Protein AF-A0A947J3Q3-F1 (afdb_monomer_lite)

Structure (mmCIF, N/CA/C/O backbone):
data_AF-A0A947J3Q3-F1
#
_entry.id   AF-A0A947J3Q3-F1
#
loop_
_atom_site.group_PDB
_atom_site.id
_atom_site.type_symbol
_atom_site.label_atom_id
_atom_site.label_alt_id
_atom_site.label_comp_id
_atom_site.label_asym_id
_atom_site.label_entity_id
_atom_site.label_seq_id
_atom_site.pdbx_PDB_ins_code
_atom_site.Cartn_x
_atom_site.Cartn_y
_atom_site.Cartn_z
_atom_site.occupancy
_atom_site.B_iso_or_equiv
_atom_site.auth_seq_id
_atom_site.auth_comp_id
_atom_site.auth_asym_id
_atom_site.auth_atom_id
_atom_site.pdbx_PDB_model_num
ATOM 1 N N . MET A 1 1 ? 27.260 -10.716 32.014 1.00 47.41 1 MET A N 1
ATOM 2 C CA . MET A 1 1 ? 26.643 -11.158 33.290 1.00 47.41 1 MET A CA 1
ATOM 3 C C . MET A 1 1 ? 26.009 -10.039 34.121 1.00 47.41 1 MET A C 1
ATOM 5 O O . MET A 1 1 ? 24.823 -10.147 34.381 1.00 47.41 1 MET A O 1
ATOM 9 N N . LYS A 1 2 ? 26.700 -8.952 34.514 1.00 41.91 2 LYS A N 1
ATOM 10 C CA . LYS A 1 2 ? 26.081 -7.905 35.370 1.00 41.91 2 LYS A CA 1
ATOM 11 C C . LYS A 1 2 ? 24.918 -7.121 34.723 1.00 41.91 2 LYS A C 1
ATOM 13 O O . LYS A 1 2 ? 23.988 -6.772 35.432 1.00 41.91 2 LYS A O 1
ATOM 18 N N . LYS A 1 3 ? 24.937 -6.894 33.399 1.00 41.91 3 LYS A N 1
ATOM 19 C CA . LYS A 1 3 ? 23.834 -6.230 32.668 1.00 41.91 3 LYS A CA 1
ATOM 20 C C . LYS A 1 3 ? 22.590 -7.122 32.499 1.00 41.91 3 LYS A C 1
ATOM 22 O O . LYS A 1 3 ? 21.481 -6.656 32.709 1.00 41.91 3 LYS A O 1
ATOM 27 N N . GLN A 1 4 ? 22.780 -8.418 32.231 1.00 40.94 4 GLN A N 1
ATOM 28 C CA . GLN A 1 4 ? 21.680 -9.390 32.121 1.00 40.94 4 GLN A CA 1
ATOM 29 C C . GLN A 1 4 ? 20.951 -9.619 33.456 1.00 40.94 4 GLN A C 1
ATOM 31 O O . GLN A 1 4 ? 19.737 -9.762 33.460 1.00 40.94 4 GLN A O 1
ATOM 36 N N . LEU A 1 5 ? 21.655 -9.572 34.598 1.00 47.88 5 LEU A N 1
ATOM 37 C CA . LEU A 1 5 ? 20.997 -9.625 35.913 1.00 47.88 5 LEU A CA 1
ATOM 38 C C . LEU A 1 5 ? 20.158 -8.375 36.222 1.00 47.88 5 LEU A C 1
ATOM 40 O O . LEU A 1 5 ? 19.152 -8.489 36.912 1.00 47.88 5 LEU A O 1
ATOM 44 N N . GLY A 1 6 ? 20.558 -7.199 35.727 1.00 54.22 6 GLY A N 1
ATOM 45 C CA . GLY A 1 6 ? 19.799 -5.959 35.915 1.00 54.22 6 GLY A CA 1
ATOM 46 C C . GLY A 1 6 ? 18.465 -5.982 35.171 1.00 54.22 6 GLY A C 1
ATOM 47 O O . GLY A 1 6 ? 17.435 -5.701 35.770 1.00 54.22 6 GLY A O 1
ATOM 48 N N . ILE A 1 7 ? 18.478 -6.408 33.903 1.00 56.47 7 ILE A N 1
ATOM 49 C CA . ILE A 1 7 ? 17.270 -6.512 33.067 1.00 56.47 7 ILE A CA 1
ATOM 50 C C . ILE A 1 7 ? 16.310 -7.564 33.633 1.00 56.47 7 ILE A C 1
ATOM 52 O O . ILE A 1 7 ? 15.139 -7.267 33.836 1.00 56.47 7 ILE A O 1
ATOM 56 N N . VAL A 1 8 ? 16.807 -8.752 34.000 1.00 64.06 8 VAL A N 1
ATOM 57 C CA . VAL A 1 8 ? 15.974 -9.793 34.631 1.00 64.06 8 VAL A CA 1
ATOM 58 C C . VAL A 1 8 ? 15.376 -9.305 35.953 1.00 64.06 8 VAL A C 1
ATOM 60 O O . VAL A 1 8 ? 14.220 -9.592 36.241 1.00 64.06 8 VAL A O 1
ATOM 63 N N . SER A 1 9 ? 16.122 -8.529 36.747 1.00 57.84 9 SER A N 1
ATOM 64 C CA . SER A 1 9 ? 15.613 -7.998 38.014 1.00 57.84 9 SER A CA 1
ATOM 65 C C . SER A 1 9 ? 14.569 -6.896 37.830 1.00 57.84 9 SER A C 1
ATOM 67 O O . SER A 1 9 ? 13.672 -6.809 38.658 1.00 57.84 9 SER A O 1
ATOM 69 N N . VAL A 1 10 ? 14.665 -6.069 36.784 1.00 66.75 10 VAL A N 1
ATOM 70 C CA . VAL A 1 10 ? 13.664 -5.032 36.474 1.00 66.75 10 VAL A CA 1
ATOM 71 C C . VAL A 1 10 ? 12.404 -5.659 35.883 1.00 66.75 10 VAL A C 1
ATOM 73 O O . VAL A 1 10 ? 11.316 -5.333 36.338 1.00 66.75 10 VAL A O 1
ATOM 76 N N . VAL A 1 11 ? 12.537 -6.623 34.965 1.00 65.69 11 VAL A N 1
ATOM 77 C CA . VAL A 1 11 ? 11.396 -7.371 34.409 1.00 65.69 11 VAL A CA 1
ATOM 78 C C . VAL A 1 11 ? 10.673 -8.153 35.502 1.00 65.69 11 VAL A C 1
ATOM 80 O O . VAL A 1 11 ? 9.451 -8.094 35.563 1.00 65.69 11 VAL A O 1
ATOM 83 N N . MET A 1 12 ? 11.403 -8.812 36.412 1.00 65.00 12 MET A N 1
ATOM 84 C CA . MET A 1 12 ? 10.810 -9.497 37.571 1.00 65.00 12 MET A CA 1
ATOM 85 C C . MET A 1 12 ? 10.169 -8.531 38.570 1.00 65.00 12 MET A C 1
ATOM 87 O O . MET A 1 12 ? 9.177 -8.885 39.194 1.00 65.00 12 MET A O 1
ATOM 91 N N . LEU A 1 13 ? 10.703 -7.316 38.730 1.00 63.91 13 LEU A N 1
ATOM 92 C CA . LEU A 1 13 ? 10.096 -6.303 39.593 1.00 63.91 13 LEU A CA 1
ATOM 93 C C . LEU A 1 13 ? 8.822 -5.728 38.962 1.00 63.91 13 LEU A C 1
ATOM 95 O O . LEU A 1 13 ? 7.836 -5.587 39.672 1.00 63.91 13 LEU A O 1
ATOM 99 N N . LEU A 1 14 ? 8.814 -5.458 37.650 1.00 55.66 14 LEU A N 1
ATOM 100 C CA . LEU A 1 14 ? 7.615 -5.043 36.916 1.00 55.66 14 LEU A CA 1
ATOM 101 C C . LEU A 1 14 ? 6.546 -6.137 36.954 1.00 55.66 14 LEU A C 1
ATOM 103 O O . LEU A 1 14 ? 5.427 -5.860 37.357 1.00 55.66 14 LEU A O 1
ATOM 107 N N . THR A 1 15 ? 6.886 -7.385 36.614 1.00 61.53 15 THR A N 1
ATOM 108 C CA . THR A 1 15 ? 5.923 -8.501 36.693 1.00 61.53 15 THR A CA 1
ATOM 109 C C . THR A 1 15 ? 5.447 -8.747 38.117 1.00 61.53 15 THR A C 1
ATOM 111 O O . THR A 1 15 ? 4.276 -9.047 38.299 1.00 61.53 15 THR A O 1
ATOM 114 N N . ALA A 1 16 ? 6.291 -8.567 39.137 1.00 57.84 16 ALA A N 1
ATOM 115 C CA . ALA A 1 16 ? 5.848 -8.627 40.527 1.00 57.84 16 ALA A CA 1
ATOM 116 C C . ALA A 1 16 ? 4.942 -7.446 40.910 1.00 57.84 16 ALA A C 1
ATOM 118 O O . ALA A 1 16 ? 3.994 -7.661 41.651 1.00 57.84 16 ALA A O 1
ATOM 119 N N . LEU A 1 17 ? 5.189 -6.229 40.414 1.00 54.91 17 LEU A N 1
ATOM 120 C CA . LEU A 1 17 ? 4.329 -5.060 40.639 1.00 54.91 17 LEU A CA 1
ATOM 121 C C . LEU A 1 17 ? 2.964 -5.226 39.964 1.00 54.91 17 LEU A C 1
ATOM 123 O O . LEU A 1 17 ? 1.954 -5.017 40.626 1.00 54.91 17 LEU A O 1
ATOM 127 N N . PHE A 1 18 ? 2.935 -5.689 38.711 1.00 53.62 18 PHE A N 1
ATOM 128 C CA . PHE A 1 18 ? 1.699 -6.001 37.986 1.00 53.62 18 PHE A CA 1
ATOM 129 C C . PHE A 1 18 ? 0.960 -7.215 38.572 1.00 53.62 18 PHE A C 1
ATOM 131 O O . PHE A 1 18 ? -0.267 -7.234 38.619 1.00 53.62 18 PHE A O 1
ATOM 138 N N . ALA A 1 19 ? 1.684 -8.219 39.077 1.00 52.31 19 ALA A N 1
ATOM 139 C CA . ALA A 1 19 ? 1.077 -9.363 39.756 1.00 52.31 19 ALA A CA 1
ATOM 140 C C . ALA A 1 19 ? 0.565 -9.010 41.161 1.00 52.31 19 ALA A C 1
ATOM 142 O O . ALA A 1 19 ? -0.432 -9.578 41.591 1.00 52.31 19 ALA A O 1
ATOM 143 N N . LEU A 1 20 ? 1.212 -8.087 41.886 1.00 48.53 20 LEU A N 1
ATOM 144 C CA . LEU A 1 20 ? 0.719 -7.614 43.184 1.00 48.53 20 LEU A CA 1
ATOM 145 C C . LEU A 1 20 ? -0.509 -6.709 43.042 1.00 48.53 20 LEU A C 1
ATOM 147 O O . LEU A 1 20 ? -1.398 -6.820 43.878 1.00 48.53 20 LEU A O 1
ATOM 151 N N . SER A 1 21 ? -0.591 -5.867 42.005 1.00 50.59 21 SER A N 1
ATOM 152 C CA . SER A 1 21 ? -1.812 -5.096 41.723 1.00 50.59 21 SER A CA 1
ATOM 153 C C . SER A 1 21 ? -2.983 -5.996 41.318 1.00 50.59 21 SER A C 1
ATOM 155 O O . SER A 1 21 ? -4.110 -5.719 41.694 1.00 50.59 21 SER A O 1
ATOM 157 N N . ALA A 1 22 ? -2.718 -7.118 40.641 1.00 48.41 22 ALA A N 1
ATOM 158 C CA . ALA A 1 22 ? -3.741 -8.103 40.279 1.00 48.41 22 ALA A CA 1
ATOM 159 C C . ALA A 1 22 ? -4.163 -9.049 41.428 1.00 48.41 22 ALA A C 1
ATOM 161 O O . ALA A 1 22 ? -5.127 -9.790 41.278 1.00 48.41 22 ALA A O 1
ATOM 162 N N . LEU A 1 23 ? -3.435 -9.080 42.554 1.00 49.19 23 LEU A N 1
ATOM 163 C CA . LEU A 1 23 ? -3.736 -9.936 43.717 1.00 49.19 23 LEU A CA 1
ATOM 164 C C . LEU A 1 23 ? -4.442 -9.190 44.862 1.00 49.19 23 LEU A C 1
ATOM 166 O O . LEU A 1 23 ? -4.746 -9.813 45.879 1.00 49.19 23 LEU A O 1
ATOM 170 N N . ALA A 1 24 ? -4.642 -7.878 44.729 1.00 52.09 24 ALA A N 1
ATOM 171 C CA . ALA A 1 24 ? -5.237 -7.025 45.757 1.00 52.09 24 ALA A CA 1
ATOM 172 C C . ALA A 1 24 ? -6.584 -6.406 45.352 1.00 52.09 24 ALA A C 1
ATOM 174 O O . ALA A 1 24 ? -7.176 -5.745 46.192 1.00 52.09 24 ALA A O 1
ATOM 175 N N . SER A 1 25 ? -7.025 -6.625 44.112 1.00 63.19 25 SER A N 1
ATOM 176 C CA . SER A 1 25 ? -8.271 -6.100 43.554 1.00 63.19 25 SER A CA 1
ATOM 177 C C . SER A 1 25 ? -9.239 -7.257 43.321 1.00 63.19 25 SER A C 1
ATOM 179 O O . SER A 1 25 ? -8.848 -8.268 42.724 1.00 63.19 25 SER A O 1
ATOM 181 N N . ASP A 1 26 ? -10.473 -7.128 43.808 1.00 76.56 26 ASP A N 1
ATOM 182 C CA . ASP A 1 26 ? -11.562 -8.067 43.497 1.00 76.56 26 ASP A CA 1
ATOM 183 C C . ASP A 1 26 ? -12.238 -7.715 42.149 1.00 76.56 26 ASP A C 1
ATOM 185 O O . ASP A 1 26 ? -13.013 -8.510 41.604 1.00 76.56 26 ASP A O 1
ATOM 189 N N . GLY A 1 27 ? -11.860 -6.573 41.560 1.00 83.44 27 GLY A N 1
ATOM 190 C CA . GLY A 1 27 ? -12.320 -6.076 40.270 1.00 83.44 27 GLY A CA 1
ATOM 191 C C . GLY A 1 27 ? -11.715 -6.801 39.057 1.00 83.44 27 GLY A C 1
ATOM 192 O O . GLY A 1 27 ? -10.513 -7.074 38.977 1.00 83.44 27 GLY A O 1
ATOM 193 N N . GLN A 1 28 ? -12.532 -7.069 38.036 1.00 91.81 28 GLN A N 1
ATOM 194 C CA . GLN A 1 28 ? -12.085 -7.542 36.718 1.00 91.81 28 GLN A CA 1
ATOM 195 C C . GLN A 1 28 ? -12.662 -6.672 35.609 1.00 91.81 28 GLN A C 1
ATOM 197 O O . GLN A 1 28 ? -13.810 -6.256 35.695 1.00 91.81 28 GLN A O 1
ATOM 202 N N . ILE A 1 29 ? -11.906 -6.477 34.524 1.00 93.62 29 ILE A N 1
ATOM 203 C CA . ILE A 1 29 ? -12.408 -5.836 33.305 1.00 93.62 29 ILE A CA 1
ATOM 204 C C . ILE A 1 29 ? -12.090 -6.669 32.064 1.00 93.62 29 ILE A C 1
ATOM 206 O O . ILE A 1 29 ? -11.005 -7.244 31.937 1.00 93.62 29 ILE A O 1
ATOM 210 N N . PHE A 1 30 ? -13.045 -6.756 31.142 1.00 95.06 30 PHE A N 1
ATOM 211 C CA . PHE A 1 30 ? -12.868 -7.394 29.839 1.00 95.06 30 PHE A CA 1
ATOM 212 C C . PHE A 1 30 ? -13.802 -6.798 28.779 1.00 95.06 30 PHE A C 1
ATOM 214 O O . PHE A 1 30 ? -14.705 -6.025 29.088 1.00 95.06 30 PHE A O 1
ATOM 221 N N . LEU A 1 31 ? -13.571 -7.173 27.520 1.00 95.50 31 LEU A N 1
ATOM 222 C CA . LEU A 1 31 ? -14.407 -6.801 26.381 1.00 95.50 31 LEU A CA 1
ATOM 223 C C . LEU A 1 31 ? -15.412 -7.913 26.074 1.00 95.50 31 LEU A C 1
ATOM 225 O O . LEU A 1 31 ? -15.066 -9.095 26.147 1.00 95.50 31 LEU A O 1
ATOM 229 N N . ALA A 1 32 ? -16.641 -7.555 25.712 1.00 96.25 32 ALA A N 1
ATOM 230 C CA . ALA A 1 32 ? -17.677 -8.499 25.301 1.00 96.25 32 ALA A CA 1
ATOM 231 C C . ALA A 1 32 ? -18.335 -8.093 23.980 1.00 96.25 32 ALA A C 1
ATOM 233 O O . ALA A 1 32 ? -18.533 -6.912 23.723 1.00 96.25 32 ALA A O 1
ATOM 234 N N . SER A 1 33 ? -18.737 -9.068 23.166 1.00 94.88 33 SER A N 1
ATOM 235 C CA . SER A 1 33 ? -19.464 -8.815 21.909 1.00 94.88 33 SER A CA 1
ATOM 236 C C . SER A 1 33 ? -20.976 -8.648 22.096 1.00 94.88 33 SER A C 1
ATOM 238 O O . SER A 1 33 ? -21.717 -8.460 21.133 1.00 94.88 33 SER A O 1
ATOM 240 N N . ASP A 1 34 ? -21.473 -8.735 23.333 1.00 94.25 34 ASP A N 1
ATOM 241 C CA . ASP A 1 34 ? -22.892 -8.612 23.637 1.00 94.25 34 ASP A CA 1
ATOM 242 C C . ASP A 1 34 ? -23.167 -7.720 24.850 1.00 94.25 34 ASP A C 1
ATOM 244 O O . ASP A 1 34 ? -22.423 -7.691 25.828 1.00 94.25 34 ASP A O 1
ATOM 248 N N . LYS A 1 35 ? -24.320 -7.049 24.810 1.00 92.62 35 LYS A N 1
ATOM 249 C CA . LYS A 1 35 ? -24.764 -6.103 25.842 1.00 92.62 35 LYS A CA 1
ATOM 250 C C . LYS A 1 35 ? -25.036 -6.713 27.223 1.00 92.62 35 LYS A C 1
ATOM 252 O O . LYS A 1 35 ? -25.347 -5.975 28.150 1.00 92.62 35 LYS A O 1
ATOM 257 N N . ASN A 1 36 ? -25.040 -8.041 27.356 1.00 92.81 36 ASN A N 1
ATOM 258 C CA . ASN A 1 36 ? -25.216 -8.716 28.643 1.00 92.81 36 ASN A CA 1
ATOM 259 C C . ASN A 1 36 ? -23.878 -9.210 29.209 1.00 92.81 36 ASN A C 1
ATOM 261 O O . ASN A 1 36 ? -23.891 -9.890 30.231 1.00 92.81 36 ASN A O 1
ATOM 265 N N . GLY A 1 37 ? -22.751 -8.920 28.547 1.00 91.25 37 GLY A N 1
ATOM 266 C CA . GLY A 1 37 ? -21.413 -9.268 29.023 1.00 91.25 37 GLY A CA 1
ATOM 267 C C . GLY A 1 37 ? -21.140 -10.771 29.114 1.00 91.25 37 GLY A C 1
ATOM 268 O O . GLY A 1 37 ? -20.250 -11.184 29.855 1.00 91.25 37 GLY A O 1
ATOM 269 N N . GLN A 1 38 ? -21.905 -11.607 28.404 1.00 93.44 38 GLN A N 1
ATOM 270 C CA . GLN A 1 38 ? -21.805 -13.070 28.488 1.00 93.44 38 GLN A CA 1
ATOM 271 C C . GLN A 1 38 ? -20.721 -13.626 27.559 1.00 93.44 38 GLN A C 1
ATOM 273 O O . GLN A 1 38 ? -20.077 -14.628 27.875 1.00 93.44 38 GLN A O 1
ATOM 278 N N . ASN A 1 39 ? -20.503 -12.966 26.426 1.00 95.19 39 ASN A N 1
ATOM 279 C CA . ASN A 1 39 ? -19.581 -13.376 25.381 1.00 95.19 39 ASN A CA 1
ATOM 280 C C . ASN A 1 39 ? -18.301 -12.550 25.469 1.00 95.19 39 ASN A C 1
ATOM 282 O O . ASN A 1 39 ? -18.098 -11.610 24.701 1.00 95.19 39 ASN A O 1
ATOM 286 N N . ARG A 1 40 ? -17.432 -12.906 26.420 1.00 95.38 40 ARG A N 1
ATOM 287 C CA . ARG A 1 40 ? -16.086 -12.328 26.513 1.00 95.38 40 ARG A CA 1
ATOM 288 C C . ARG A 1 40 ? -15.317 -12.559 25.210 1.00 95.38 40 ARG A C 1
ATOM 290 O O . ARG A 1 40 ? -15.232 -13.694 24.742 1.00 95.38 40 ARG A O 1
ATOM 297 N N . VAL A 1 41 ? -14.697 -11.503 24.696 1.00 94.75 41 VAL A N 1
ATOM 298 C CA . VAL A 1 41 ? -13.816 -11.527 23.526 1.00 94.75 41 VAL A CA 1
ATOM 299 C C . VAL A 1 41 ? -12.393 -11.138 23.919 1.00 94.75 41 VAL A C 1
ATOM 301 O O . VAL A 1 41 ? -12.168 -10.326 24.815 1.00 94.75 41 VAL A O 1
ATOM 304 N N . THR A 1 42 ? -11.422 -11.774 23.271 1.00 93.12 42 THR A N 1
ATOM 305 C CA . THR A 1 42 ? -9.986 -11.461 23.391 1.00 93.12 42 THR A CA 1
ATOM 306 C C . THR A 1 42 ? -9.343 -11.188 22.035 1.00 93.12 42 THR A C 1
ATOM 308 O O . THR A 1 42 ? -8.162 -10.870 21.984 1.00 93.12 42 THR A O 1
ATOM 311 N N . ALA A 1 43 ? -10.115 -11.347 20.963 1.00 92.81 43 ALA A N 1
ATOM 312 C CA . ALA A 1 43 ? -9.772 -11.055 19.584 1.00 92.81 43 ALA A CA 1
ATOM 313 C C . ALA A 1 43 ? -10.996 -10.357 18.973 1.00 92.81 43 ALA A C 1
ATOM 315 O O . ALA A 1 43 ? -12.119 -10.799 19.243 1.00 92.81 43 ALA A O 1
ATOM 316 N N . ILE A 1 44 ? -10.788 -9.251 18.270 1.00 91.69 44 ILE A N 1
ATOM 317 C CA . ILE A 1 44 ? -11.832 -8.355 17.761 1.00 91.69 44 ILE A CA 1
ATOM 318 C C . ILE A 1 44 ? -11.470 -7.984 16.326 1.00 91.69 44 ILE A C 1
ATOM 320 O O . ILE A 1 44 ? -10.303 -7.715 16.067 1.00 91.69 44 ILE A O 1
ATOM 324 N N . GLN A 1 45 ? -12.441 -7.976 15.417 1.00 89.38 45 GLN A N 1
ATOM 325 C CA . GLN A 1 45 ? -12.226 -7.484 14.059 1.00 89.38 45 GLN A CA 1
ATOM 326 C C . GLN A 1 45 ? -12.399 -5.963 14.025 1.00 89.38 45 GLN A C 1
ATOM 328 O O . GLN A 1 45 ? -13.257 -5.432 14.736 1.00 89.38 45 GLN A O 1
ATOM 333 N N . GLU A 1 46 ? -11.639 -5.245 13.200 1.00 86.94 46 GLU A N 1
ATOM 334 C CA . GLU A 1 46 ? -12.021 -3.865 12.889 1.00 86.94 46 GLU A CA 1
ATOM 335 C C . GLU A 1 46 ? -13.448 -3.844 12.283 1.00 86.94 46 GLU A C 1
ATOM 337 O O . GLU A 1 46 ? -13.898 -4.775 11.620 1.00 86.94 46 GLU A O 1
ATOM 342 N N . GLY A 1 47 ? -14.239 -2.829 12.614 1.00 86.50 47 GLY A N 1
ATOM 343 C CA . GLY A 1 47 ? -15.675 -2.759 12.365 1.00 86.50 47 GLY A CA 1
ATOM 344 C C . GLY A 1 47 ? -16.553 -3.366 13.468 1.00 86.50 47 GLY A C 1
ATOM 345 O O . GLY A 1 47 ? -17.721 -2.972 13.589 1.00 86.50 47 GLY A O 1
ATOM 346 N N . ASP A 1 48 ? -16.034 -4.256 14.325 1.00 89.50 48 ASP A N 1
ATOM 347 C CA . ASP A 1 48 ? -16.818 -4.855 15.411 1.00 89.50 48 ASP A CA 1
ATOM 348 C C . ASP A 1 48 ? -17.179 -3.835 16.497 1.00 89.50 48 ASP A C 1
ATOM 350 O O . ASP A 1 48 ? -16.411 -2.948 16.858 1.00 89.50 48 ASP A O 1
ATOM 354 N N . SER A 1 49 ? -18.355 -4.021 17.099 1.00 89.50 49 SER A N 1
ATOM 355 C CA . SER A 1 49 ? -18.781 -3.288 18.294 1.00 89.50 49 SER A CA 1
ATOM 356 C C . SER A 1 49 ? -18.595 -4.123 19.556 1.00 89.50 49 SER A C 1
ATOM 358 O O . SER A 1 49 ? -19.140 -5.223 19.671 1.00 89.50 49 SER A O 1
ATOM 360 N N . VAL A 1 50 ? -17.897 -3.567 20.544 1.00 92.50 50 VAL A N 1
ATOM 361 C CA . VAL A 1 50 ? -17.633 -4.215 21.833 1.00 92.50 50 VAL A CA 1
ATOM 362 C C . VAL A 1 50 ? -18.223 -3.444 23.006 1.00 92.50 50 VAL A C 1
ATOM 364 O O . VAL A 1 50 ? -18.339 -2.224 22.998 1.00 92.50 50 VAL A O 1
ATOM 367 N N . PHE A 1 51 ? -18.588 -4.168 24.052 1.00 94.00 51 PHE A N 1
ATOM 368 C CA . PHE A 1 51 ? -18.988 -3.626 25.341 1.00 94.00 51 PHE A CA 1
ATOM 369 C C . PHE A 1 51 ? -17.856 -3.798 26.349 1.00 94.00 51 PHE A C 1
ATOM 371 O O . PHE A 1 51 ? -17.143 -4.805 26.329 1.00 94.00 51 PHE A O 1
ATOM 378 N N . LEU A 1 52 ? -17.722 -2.842 27.264 1.00 94.38 52 LEU A N 1
ATOM 379 C CA . LEU A 1 52 ? -16.829 -2.968 28.412 1.00 94.38 52 LEU A CA 1
ATOM 380 C C . LEU A 1 52 ? -17.595 -3.672 29.527 1.00 94.38 52 LEU A C 1
ATOM 382 O O . LEU A 1 52 ? -18.727 -3.292 29.828 1.00 94.38 52 LEU A O 1
ATOM 386 N N . VAL A 1 53 ? -16.989 -4.680 30.142 1.00 95.88 53 VAL A N 1
ATOM 387 C CA . VAL A 1 53 ? -17.598 -5.430 31.240 1.00 95.88 53 VAL A CA 1
ATOM 388 C C . VAL A 1 53 ? -16.711 -5.337 32.460 1.00 95.88 53 VAL A C 1
ATOM 390 O O . VAL A 1 53 ? -15.538 -5.698 32.387 1.00 95.88 53 VAL A O 1
ATOM 393 N N . VAL A 1 54 ? -17.287 -4.890 33.569 1.00 94.62 54 VAL A N 1
ATOM 394 C CA . VAL A 1 54 ? -16.649 -4.861 34.881 1.00 94.62 54 VAL A CA 1
ATOM 395 C C . VAL A 1 54 ? -17.318 -5.902 35.767 1.00 94.62 54 VAL A C 1
ATOM 397 O O . VAL A 1 54 ? -18.544 -5.977 35.833 1.00 94.62 54 VAL A O 1
ATOM 400 N N . ILE A 1 55 ? -16.513 -6.722 36.431 1.00 92.81 55 ILE A N 1
ATOM 401 C CA . ILE A 1 55 ? -16.970 -7.552 37.542 1.00 92.81 55 ILE A CA 1
ATOM 402 C C . ILE A 1 55 ? -16.422 -6.911 38.799 1.00 92.81 55 ILE A C 1
ATOM 404 O O . ILE A 1 55 ? -15.210 -6.907 38.979 1.00 92.81 55 ILE A O 1
ATOM 408 N N . ASP A 1 56 ? -17.310 -6.390 39.631 1.00 88.81 56 ASP A N 1
ATOM 409 C CA . ASP A 1 56 ? -16.968 -5.774 40.903 1.00 88.81 56 ASP A CA 1
ATOM 410 C C . ASP A 1 56 ? -18.082 -6.097 41.902 1.00 88.81 56 ASP A C 1
ATOM 412 O O . ASP A 1 56 ? -19.252 -5.787 41.679 1.00 88.81 56 ASP A O 1
ATOM 416 N N . SER A 1 57 ? -17.743 -6.811 42.973 1.00 85.38 57 SER A N 1
ATOM 417 C CA . SER A 1 57 ? -18.744 -7.207 43.969 1.00 85.38 57 SER A CA 1
ATOM 418 C C . SER A 1 57 ? -19.080 -6.081 44.944 1.00 85.38 57 SER A C 1
ATOM 420 O O . SER A 1 57 ? -20.141 -6.143 45.564 1.00 85.38 57 SER A O 1
ATOM 422 N N . ASP A 1 58 ? -18.223 -5.069 45.066 1.00 81.44 58 ASP A N 1
ATOM 423 C CA . ASP A 1 58 ? -18.397 -3.968 46.013 1.00 81.44 58 ASP A CA 1
ATOM 424 C C . ASP A 1 58 ? -19.355 -2.899 45.463 1.00 81.44 58 ASP A C 1
ATOM 426 O O . ASP A 1 58 ? -20.057 -2.235 46.232 1.00 81.44 58 ASP A O 1
ATOM 430 N N . GLU A 1 59 ? -19.500 -2.837 44.135 1.00 82.44 59 GLU A N 1
ATOM 431 C CA . GLU A 1 59 ? -20.501 -2.015 43.442 1.00 82.44 59 GLU A CA 1
ATOM 432 C C . GLU A 1 59 ? -21.909 -2.637 43.409 1.00 82.44 59 GLU A C 1
ATOM 434 O O . GLU A 1 59 ? -22.879 -1.954 43.072 1.00 82.44 59 GLU A O 1
ATOM 439 N N . ASN A 1 60 ? -22.062 -3.909 43.797 1.00 79.44 60 ASN A N 1
ATOM 440 C CA . ASN A 1 60 ? -23.364 -4.568 43.942 1.00 79.44 60 ASN A CA 1
ATOM 441 C C . ASN A 1 60 ? -23.942 -4.293 45.335 1.00 79.44 60 ASN A C 1
ATOM 443 O O . ASN A 1 60 ? -23.632 -4.979 46.316 1.00 79.44 60 ASN A O 1
ATOM 447 N N . ILE A 1 61 ? -24.764 -3.253 45.449 1.00 73.19 61 ILE A N 1
ATOM 448 C CA . ILE A 1 61 ? -25.126 -2.686 46.746 1.00 73.19 61 ILE A CA 1
ATOM 449 C C . ILE A 1 61 ? -26.624 -2.834 47.050 1.00 73.19 61 ILE A C 1
ATOM 451 O O . ILE A 1 61 ? -26.999 -2.759 48.227 1.00 73.19 61 ILE A O 1
ATOM 455 N N . ASP A 1 62 ? -27.499 -3.049 46.061 1.00 69.81 62 ASP A N 1
ATOM 456 C CA . ASP A 1 62 ? -28.890 -3.448 46.311 1.00 69.81 62 ASP A CA 1
ATOM 457 C C . ASP A 1 62 ? -29.310 -4.765 45.629 1.00 69.81 62 ASP A C 1
ATOM 459 O O . ASP A 1 62 ? -29.018 -5.050 44.480 1.00 69.81 62 ASP A O 1
ATOM 463 N N . CYS A 1 63 ? -29.986 -5.637 46.389 1.00 72.62 63 CYS A N 1
ATOM 464 C CA . CYS A 1 63 ? -30.317 -6.993 45.932 1.00 72.62 63 CYS A CA 1
ATOM 465 C C . CYS A 1 63 ? -31.633 -7.072 45.131 1.00 72.62 63 CYS A C 1
ATOM 467 O O . CYS A 1 63 ? -32.149 -8.173 44.908 1.00 72.62 63 CYS A O 1
ATOM 469 N N . ASP A 1 64 ? -32.272 -5.941 44.812 1.00 70.38 64 ASP A N 1
ATOM 470 C CA . ASP A 1 64 ? -33.626 -5.902 44.247 1.00 70.38 64 ASP A CA 1
ATOM 471 C C . ASP A 1 64 ? -33.776 -5.078 42.963 1.00 70.38 64 ASP A C 1
ATOM 473 O O . ASP A 1 64 ? -34.806 -5.213 42.285 1.00 70.38 64 ASP A O 1
ATOM 477 N N . ILE A 1 65 ? -32.773 -4.287 42.580 1.00 78.69 65 ILE A N 1
ATOM 478 C CA . ILE A 1 65 ? -32.743 -3.506 41.343 1.00 78.69 65 ILE A CA 1
ATOM 479 C C . ILE A 1 65 ? -31.382 -3.730 40.658 1.00 78.69 65 ILE A C 1
ATOM 481 O O . ILE A 1 65 ? -30.503 -4.389 41.188 1.00 78.69 65 ILE A O 1
ATOM 485 N N . ARG A 1 66 ? -31.259 -3.321 39.390 1.00 80.44 66 ARG A N 1
ATOM 486 C CA . ARG A 1 66 ? -29.966 -3.318 38.695 1.00 80.44 66 ARG A CA 1
ATOM 487 C C . ARG A 1 66 ? -29.230 -2.049 39.070 1.00 80.44 66 ARG A C 1
ATOM 489 O O . ARG A 1 66 ? -29.739 -0.957 38.783 1.00 80.44 66 ARG A O 1
ATOM 496 N N . ASP A 1 67 ? -28.056 -2.206 39.656 1.00 81.94 67 ASP A N 1
ATOM 497 C CA . ASP A 1 67 ? -27.220 -1.083 40.042 1.00 81.94 67 ASP A CA 1
ATOM 498 C C . ASP A 1 67 ? -26.591 -0.396 38.814 1.00 81.94 67 ASP A C 1
ATOM 500 O O . ASP A 1 67 ? -26.429 -0.970 37.727 1.00 81.94 67 ASP A O 1
ATOM 504 N N . LYS A 1 68 ? -26.284 0.893 38.980 1.00 84.12 68 LYS A N 1
ATOM 505 C CA . LYS A 1 68 ? -25.565 1.707 37.997 1.00 84.12 68 LYS A CA 1
ATOM 506 C C . LYS A 1 68 ? -24.466 2.473 38.693 1.00 84.12 68 LYS A C 1
ATOM 508 O O . LYS A 1 68 ? -24.737 3.127 39.701 1.00 84.12 68 LYS A O 1
ATOM 513 N N . PHE A 1 69 ? -23.288 2.486 38.091 1.00 81.75 69 PHE A N 1
ATOM 514 C CA . PHE A 1 69 ? -22.171 3.250 38.620 1.00 81.75 69 PHE A CA 1
ATOM 515 C C . PHE A 1 69 ? -21.337 3.895 37.513 1.00 81.75 69 PHE A C 1
ATOM 517 O O . PHE A 1 69 ? -21.455 3.584 36.322 1.00 81.75 69 PHE A O 1
ATOM 524 N N . TRP A 1 70 ? -20.517 4.850 37.936 1.00 82.50 70 TRP A N 1
ATOM 525 C CA . TRP A 1 70 ? -19.613 5.619 37.097 1.00 82.50 70 TRP A CA 1
ATOM 526 C C . TRP A 1 70 ? -18.189 5.327 37.545 1.00 82.50 70 TRP A C 1
ATOM 528 O O . TRP A 1 70 ? -17.916 5.289 38.738 1.00 82.50 70 TRP A O 1
ATOM 538 N N . ALA A 1 71 ? -17.292 5.140 36.586 1.00 78.06 71 ALA A N 1
ATOM 539 C CA . ALA A 1 71 ? -15.891 4.852 36.858 1.00 78.06 71 ALA A CA 1
ATOM 540 C C . ALA A 1 71 ? -14.986 5.578 35.876 1.00 78.06 71 ALA A C 1
ATOM 542 O O . ALA A 1 71 ? -15.453 6.087 34.852 1.00 78.06 71 ALA A O 1
ATOM 543 N N . ASP A 1 72 ? -13.694 5.606 36.185 1.00 74.06 72 ASP A N 1
ATOM 544 C CA . ASP A 1 72 ? -12.676 6.054 35.249 1.00 74.06 72 ASP A CA 1
ATOM 545 C C . ASP A 1 72 ? -12.192 4.859 34.429 1.00 74.06 72 ASP A C 1
ATOM 547 O O . ASP A 1 72 ? -11.621 3.901 34.953 1.00 74.06 72 ASP A O 1
ATOM 551 N N . VAL A 1 73 ? -12.442 4.922 33.122 1.00 79.00 73 VAL A N 1
ATOM 552 C CA . VAL A 1 73 ? -12.077 3.867 32.177 1.00 79.00 73 VAL A CA 1
ATOM 553 C C . VAL A 1 73 ? -11.181 4.437 31.095 1.00 79.00 73 VAL A C 1
ATOM 555 O O . VAL A 1 73 ? -11.381 5.557 30.617 1.00 79.00 73 VAL A O 1
ATOM 558 N N . LYS A 1 74 ? -10.176 3.656 30.708 1.00 81.44 74 LYS A N 1
ATOM 559 C CA . LYS A 1 74 ? -9.314 3.938 29.562 1.00 81.44 74 LYS A CA 1
ATOM 560 C C . LYS A 1 74 ? -9.244 2.690 28.704 1.00 81.44 74 LYS A C 1
ATOM 562 O O . LYS A 1 74 ? -8.695 1.695 29.146 1.00 81.44 74 LYS A O 1
ATOM 567 N N . LEU A 1 75 ? -9.791 2.749 27.502 1.00 82.06 75 LEU A N 1
ATOM 568 C CA . LEU A 1 75 ? -9.510 1.797 26.435 1.00 82.06 75 LEU A CA 1
ATOM 569 C C . LEU A 1 75 ? -8.608 2.521 25.440 1.00 82.06 75 LEU A C 1
ATOM 571 O O . LEU A 1 75 ? -8.951 3.622 25.016 1.00 82.06 75 LEU A O 1
ATOM 575 N N . PHE A 1 76 ? -7.454 1.950 25.125 1.00 79.38 76 PHE A N 1
ATOM 576 C CA . PHE A 1 76 ? -6.527 2.550 24.180 1.00 79.38 76 PHE A CA 1
ATOM 577 C C . PHE A 1 76 ? -5.719 1.501 23.432 1.00 79.38 76 PHE A C 1
ATOM 579 O O . PHE A 1 76 ? -5.489 0.395 23.924 1.00 79.38 76 PHE A O 1
ATOM 586 N N . ASP A 1 77 ? -5.282 1.902 22.255 1.00 79.69 77 ASP A N 1
ATOM 587 C CA . ASP A 1 77 ? -4.296 1.242 21.433 1.00 79.69 77 ASP A CA 1
ATOM 588 C C . ASP A 1 77 ? -2.933 1.925 21.672 1.00 79.69 77 ASP A C 1
ATOM 590 O O . ASP A 1 77 ? -2.795 3.136 21.468 1.00 79.69 77 ASP A O 1
ATOM 594 N N . PRO A 1 78 ? -1.925 1.203 22.189 1.00 70.50 78 PRO A N 1
ATOM 595 C CA . PRO A 1 78 ? -0.615 1.760 22.477 1.00 70.50 78 PRO A CA 1
ATOM 596 C C . PRO A 1 78 ? 0.250 2.021 21.236 1.00 70.50 78 PRO A C 1
ATOM 598 O O . PRO A 1 78 ? 1.188 2.808 21.378 1.00 70.50 78 PRO A O 1
ATOM 601 N N . LYS A 1 79 ? 0.007 1.365 20.089 1.00 72.62 79 LYS A N 1
ATOM 602 C CA . LYS A 1 79 ? 0.821 1.537 18.869 1.00 72.62 79 LYS A CA 1
ATOM 603 C C . LYS A 1 79 ? 0.372 2.801 18.149 1.00 72.62 79 LYS A C 1
ATOM 605 O O . LYS A 1 79 ? 1.169 3.723 17.991 1.00 72.62 79 LYS A O 1
ATOM 610 N N . THR A 1 80 ? -0.925 2.915 17.874 1.00 70.25 80 THR A N 1
ATOM 611 C CA . THR A 1 80 ? -1.491 4.093 17.205 1.00 70.25 80 THR A CA 1
ATOM 612 C C . THR A 1 80 ? -1.722 5.271 18.148 1.00 70.25 80 THR A C 1
ATOM 614 O O . THR A 1 80 ? -1.719 6.419 17.718 1.00 70.25 80 THR A O 1
ATOM 617 N N . GLY A 1 81 ? -1.928 5.031 19.446 1.00 68.00 81 GLY A N 1
ATOM 618 C CA . GLY A 1 81 ? -2.312 6.065 20.410 1.00 68.00 81 GLY A CA 1
ATOM 619 C C . GLY A 1 81 ? -3.805 6.420 20.394 1.00 68.00 81 GLY A C 1
ATOM 620 O O . GLY A 1 81 ? -4.205 7.367 21.083 1.00 68.00 81 GLY A O 1
ATOM 621 N N . ALA A 1 82 ? -4.636 5.684 19.648 1.00 72.00 82 ALA A N 1
ATOM 622 C CA . ALA A 1 82 ? -6.090 5.809 19.702 1.00 72.00 82 ALA A CA 1
ATOM 623 C C . ALA A 1 82 ? -6.611 5.472 21.108 1.00 72.00 82 ALA A C 1
ATOM 625 O O . ALA A 1 82 ? -6.252 4.446 21.681 1.00 72.00 82 ALA A O 1
ATOM 626 N N . TYR A 1 83 ? -7.474 6.308 21.695 1.00 75.94 83 TYR A N 1
ATOM 627 C CA . TYR A 1 83 ? -8.113 5.993 22.977 1.00 75.94 83 TYR A CA 1
ATOM 628 C C . TYR A 1 83 ? -9.558 6.480 23.047 1.00 75.94 83 TYR A C 1
ATOM 630 O O . TYR A 1 83 ? -9.953 7.448 22.404 1.00 75.94 83 TYR A O 1
ATOM 638 N N . ILE A 1 84 ? -10.367 5.796 23.845 1.00 73.38 84 ILE A N 1
ATOM 639 C CA . ILE A 1 84 ? -11.771 6.143 24.033 1.00 73.38 84 ILE A CA 1
ATOM 640 C C . ILE A 1 84 ? -11.914 7.456 24.818 1.00 73.38 84 ILE A C 1
ATOM 642 O O . ILE A 1 84 ? -11.322 7.625 25.893 1.00 73.38 84 ILE A O 1
ATOM 646 N N . ASP A 1 85 ? -12.784 8.354 24.364 1.00 69.62 85 ASP A N 1
ATOM 647 C CA . ASP A 1 85 ? -13.264 9.460 25.187 1.00 69.62 85 ASP A CA 1
ATOM 648 C C . ASP A 1 85 ? -14.341 8.970 26.157 1.00 69.62 85 ASP A C 1
ATOM 650 O O . ASP A 1 85 ? -15.553 9.050 25.936 1.00 69.62 85 ASP A O 1
ATOM 654 N N . TRP A 1 86 ? -13.885 8.389 27.264 1.00 71.50 86 TRP A N 1
ATOM 655 C CA . TRP A 1 86 ? -14.777 7.998 28.341 1.00 71.50 86 TRP A CA 1
ATOM 656 C C . TRP A 1 86 ? -15.147 9.205 29.208 1.00 71.50 86 TRP A C 1
ATOM 658 O O . TRP A 1 86 ? -14.385 9.620 30.088 1.00 71.50 86 TRP A O 1
ATOM 668 N N . VAL A 1 87 ? -16.360 9.727 29.009 1.00 64.75 87 VAL A N 1
ATOM 669 C CA . VAL A 1 87 ? -16.914 10.804 29.837 1.00 64.75 87 VAL A CA 1
ATOM 670 C C . VAL A 1 87 ? -17.738 10.224 30.985 1.00 64.75 87 VAL A C 1
ATOM 672 O O . VAL A 1 87 ? -18.947 9.993 30.878 1.00 64.75 87 VAL A O 1
ATOM 675 N N . SER A 1 88 ? -17.059 10.032 32.114 1.00 63.03 88 SER A N 1
ATOM 676 C CA . SER A 1 88 ? -17.685 9.789 33.415 1.00 63.03 88 SER A CA 1
ATOM 677 C C . SER A 1 88 ? -18.227 11.102 33.999 1.00 63.03 88 SER A C 1
ATOM 679 O O . SER A 1 88 ? -17.620 12.166 33.841 1.00 63.03 88 SER A O 1
ATOM 681 N N . TRP A 1 89 ? -19.376 11.070 34.682 1.00 62.97 89 TRP A N 1
ATOM 682 C CA . TRP A 1 89 ? -19.870 12.260 35.381 1.00 62.97 89 TRP A CA 1
ATOM 683 C C . TRP A 1 89 ? -18.994 12.529 36.604 1.00 62.97 89 TRP A C 1
ATOM 685 O O . TRP A 1 89 ? -19.021 11.778 37.574 1.00 62.97 89 TRP A O 1
ATOM 695 N N . GLY A 1 90 ? -18.249 13.636 36.584 1.00 47.41 90 GLY A N 1
ATOM 696 C CA . GLY A 1 90 ? -17.522 14.090 37.767 1.00 47.41 90 GLY A CA 1
ATOM 697 C C . GLY A 1 90 ? -18.471 14.415 38.934 1.00 47.41 90 GLY A C 1
ATOM 698 O O . GLY A 1 90 ? -19.630 14.791 38.710 1.00 47.41 90 GLY A O 1
ATOM 699 N N . PRO A 1 91 ? -17.999 14.338 40.193 1.00 43.19 91 PRO A N 1
ATOM 700 C CA . PRO A 1 91 ? -18.789 14.747 41.346 1.00 43.19 91 PRO A CA 1
ATOM 701 C C . PRO A 1 91 ? -19.222 16.204 41.165 1.00 43.19 91 PRO A C 1
ATOM 703 O O . PRO A 1 91 ? -18.400 17.079 40.882 1.00 43.19 91 PRO A O 1
ATOM 706 N N . ALA A 1 92 ? -20.523 16.474 41.305 1.00 43.00 92 ALA A N 1
ATOM 707 C CA . ALA A 1 92 ? -21.071 17.820 41.179 1.00 43.00 92 ALA A CA 1
ATOM 708 C C . ALA A 1 92 ? -20.222 18.822 41.987 1.00 43.00 92 ALA A C 1
ATOM 710 O O . ALA A 1 92 ? -19.948 18.597 43.166 1.00 43.00 92 ALA A O 1
ATOM 711 N N . ALA A 1 93 ? -19.836 19.949 41.371 1.00 39.56 93 ALA A N 1
ATOM 712 C CA . ALA A 1 93 ? -18.924 20.963 41.932 1.00 39.56 93 ALA A CA 1
ATOM 713 C C . ALA A 1 93 ? -19.372 21.592 43.276 1.00 39.56 93 ALA A C 1
ATOM 715 O O . ALA A 1 93 ? -18.665 22.411 43.864 1.00 39.56 93 ALA A O 1
ATOM 716 N N . ALA A 1 94 ? -20.535 21.201 43.786 1.00 39.62 94 ALA A N 1
ATOM 717 C CA . ALA A 1 94 ? -20.891 21.303 45.185 1.00 39.62 94 ALA A CA 1
ATOM 718 C C . ALA A 1 94 ? -21.528 19.967 45.598 1.00 39.62 94 ALA A C 1
ATOM 720 O O . ALA A 1 94 ? -22.658 19.708 45.171 1.00 39.62 94 ALA A O 1
ATOM 721 N N . PRO A 1 95 ? -20.875 19.125 46.425 1.00 39.50 95 PRO A N 1
ATOM 722 C CA . PRO A 1 95 ? -21.577 18.020 47.054 1.00 39.50 95 PRO A CA 1
ATOM 723 C C . PRO A 1 95 ? -22.692 18.652 47.882 1.00 39.50 95 PRO A C 1
ATOM 725 O O . PRO A 1 95 ? -22.445 19.359 48.864 1.00 39.50 95 PRO A O 1
ATOM 728 N N . VAL A 1 96 ? -23.936 18.485 47.439 1.00 38.16 96 VAL A N 1
ATOM 729 C CA . VAL A 1 96 ? -25.087 18.904 48.230 1.00 38.16 96 VAL A CA 1
ATOM 730 C C . VAL A 1 96 ? -24.970 18.129 49.538 1.00 38.16 96 VAL A C 1
ATOM 732 O O . VAL A 1 96 ? -24.927 16.903 49.525 1.00 38.16 96 VAL A O 1
ATOM 735 N N . ALA A 1 97 ? -24.834 18.821 50.669 1.00 29.31 97 ALA A N 1
ATOM 736 C CA . ALA A 1 97 ? -24.776 18.164 51.971 1.00 29.31 97 ALA A CA 1
ATOM 737 C C . ALA A 1 97 ? -26.053 17.321 52.155 1.00 29.31 97 ALA A C 1
ATOM 739 O O . ALA A 1 97 ? -27.146 17.875 52.276 1.00 29.31 97 ALA A O 1
ATOM 740 N N . GLY A 1 98 ? -25.901 15.992 52.121 1.00 39.22 98 GLY A N 1
ATOM 741 C CA . GLY A 1 98 ? -27.000 15.020 52.044 1.00 39.22 98 GLY A CA 1
ATOM 742 C C . GLY A 1 98 ? -27.058 14.196 50.748 1.00 39.22 98 GLY A C 1
ATOM 743 O O . GLY A 1 98 ? -27.961 13.377 50.610 1.00 39.22 98 GLY A O 1
ATOM 744 N N . TYR A 1 99 ? -26.122 14.384 49.814 1.00 33.06 99 TYR A N 1
ATOM 745 C CA . TYR A 1 99 ? -25.982 13.553 48.620 1.00 33.06 99 TYR A CA 1
ATOM 746 C C . TYR A 1 99 ? -25.266 12.245 48.978 1.00 33.06 99 TYR A C 1
ATOM 748 O O . TYR A 1 99 ? -24.087 12.234 49.319 1.00 33.06 99 TYR A O 1
ATOM 756 N N . THR A 1 100 ? -26.023 11.157 48.927 1.00 40.41 100 THR A N 1
ATOM 757 C CA . THR A 1 100 ? -25.524 9.778 48.912 1.00 40.41 100 THR A CA 1
ATOM 758 C C . THR A 1 100 ? -25.708 9.377 47.457 1.00 40.41 100 THR A C 1
ATOM 760 O O . THR A 1 100 ? -26.825 9.515 46.961 1.00 40.41 100 THR A O 1
ATOM 763 N N . GLY A 1 101 ? -24.634 9.043 46.739 1.00 52.16 101 GLY A N 1
ATOM 764 C CA . GLY A 1 101 ? -24.708 8.724 45.312 1.00 52.16 101 GLY A CA 1
ATOM 765 C C . GLY A 1 101 ? -25.721 7.608 45.078 1.00 52.16 101 GLY A C 1
ATOM 766 O O . GLY A 1 101 ? -25.470 6.482 45.484 1.00 52.16 101 GLY A O 1
ATOM 767 N N . ARG A 1 102 ? -26.899 7.967 44.554 1.00 48.50 102 ARG A N 1
ATOM 768 C CA . ARG A 1 102 ? -27.973 7.089 44.059 1.00 48.50 102 ARG A CA 1
ATOM 769 C C . ARG A 1 102 ? -29.254 7.897 43.885 1.00 48.50 102 ARG A C 1
ATOM 771 O O . ARG A 1 102 ? -30.117 7.930 44.750 1.00 48.50 102 ARG A O 1
ATOM 778 N N . ASP A 1 103 ? -29.325 8.628 42.784 1.00 42.81 103 ASP A N 1
ATOM 779 C CA . ASP A 1 103 ? -30.500 8.610 41.910 1.00 42.81 103 ASP A CA 1
ATOM 780 C C . ASP A 1 103 ? -30.092 9.382 40.660 1.00 42.81 103 ASP A C 1
ATOM 782 O O . ASP A 1 103 ? -29.886 10.601 40.692 1.00 42.81 103 ASP A O 1
ATOM 786 N N . GLY A 1 104 ? -29.839 8.635 39.589 1.00 43.34 104 GLY A N 1
ATOM 787 C CA . GLY A 1 104 ? -29.320 9.167 38.345 1.00 43.34 104 GLY A CA 1
ATOM 788 C C . GLY A 1 104 ? -30.210 10.291 37.841 1.00 43.34 104 GLY A C 1
ATOM 789 O O . GLY A 1 104 ? -31.342 10.069 37.408 1.00 43.34 104 GLY A O 1
ATOM 790 N N . SER A 1 105 ? -29.661 11.502 37.786 1.00 41.91 105 SER A N 1
ATOM 791 C CA . SER A 1 105 ? -30.103 12.412 36.747 1.00 41.91 105 SER A CA 1
ATOM 792 C C . SER A 1 105 ? -29.629 11.826 35.420 1.00 41.91 105 SER A C 1
ATOM 794 O O . SER A 1 105 ? -28.598 12.211 34.888 1.00 41.91 105 SER A O 1
ATOM 796 N N . THR A 1 106 ? -30.429 10.916 34.863 1.00 46.84 106 THR A N 1
ATOM 797 C CA . THR A 1 106 ? -30.504 10.730 33.407 1.00 46.84 106 THR A CA 1
ATOM 798 C C . THR A 1 106 ? -30.992 12.009 32.732 1.00 46.84 106 THR A C 1
ATOM 800 O O . THR A 1 106 ? -30.949 12.099 31.510 1.00 46.84 106 THR A O 1
ATOM 803 N N . VAL A 1 107 ? -31.472 12.998 33.512 1.00 44.84 107 VAL A N 1
ATOM 804 C CA . VAL A 1 107 ? -31.810 14.320 33.005 1.00 44.84 107 VAL A CA 1
ATOM 805 C C . VAL A 1 107 ? -30.525 14.919 32.451 1.00 44.84 107 VAL A C 1
ATOM 807 O O . VAL A 1 107 ? -29.602 15.213 33.220 1.00 44.84 107 VAL A O 1
ATOM 810 N N . PRO A 1 108 ? -30.438 15.062 31.130 1.00 51.22 108 PRO A N 1
ATOM 811 C CA . PRO A 1 108 ? -29.172 15.360 30.513 1.00 51.22 108 PRO A CA 1
ATOM 812 C C . PRO A 1 108 ? -28.776 16.802 30.853 1.00 51.22 108 PRO A C 1
ATOM 814 O O . PRO A 1 108 ? -29.572 17.725 30.644 1.00 51.22 108 PRO A O 1
ATOM 817 N N . PHE A 1 109 ? -27.573 17.043 31.377 1.00 43.91 109 PHE A N 1
ATOM 818 C CA . PHE A 1 109 ? -27.102 18.415 31.598 1.00 43.91 109 PHE A CA 1
ATOM 819 C C . PHE A 1 109 ? -26.753 19.013 30.232 1.00 43.91 109 PHE A C 1
ATOM 821 O O . PHE A 1 109 ? -25.666 18.816 29.707 1.00 43.91 109 PHE A O 1
ATOM 828 N N . GLY A 1 110 ? -27.732 19.674 29.612 1.00 55.22 110 GLY A N 1
ATOM 829 C CA . GLY A 1 110 ? -27.623 20.188 28.244 1.00 55.22 110 GLY A CA 1
ATOM 830 C C . GLY A 1 110 ? -28.065 19.229 27.131 1.00 55.22 110 GLY A C 1
ATOM 831 O O . GLY A 1 110 ? -27.830 19.541 25.974 1.00 55.22 110 GLY A O 1
ATOM 832 N N . GLY A 1 111 ? -28.730 18.109 27.432 1.00 57.72 111 GLY A N 1
ATOM 833 C CA . GLY A 1 111 ? -29.180 17.138 26.407 1.00 57.72 111 GLY A CA 1
ATOM 834 C C . GLY A 1 111 ? -28.369 15.834 26.337 1.00 57.72 111 GLY A C 1
ATOM 835 O O . GLY A 1 111 ? -28.833 14.887 25.717 1.00 57.72 111 GLY A O 1
ATOM 836 N N . VAL A 1 112 ? -27.242 15.753 27.054 1.00 53.66 112 VAL A N 1
ATOM 837 C CA . VAL A 1 112 ? -26.244 14.670 26.967 1.00 53.66 112 VAL A CA 1
ATOM 838 C C . VAL A 1 112 ? -26.249 13.691 28.169 1.00 53.66 112 VAL A C 1
ATOM 840 O O . VAL A 1 112 ? -26.292 14.132 29.321 1.00 53.66 112 VAL A O 1
ATOM 843 N N . THR A 1 113 ? -26.168 12.373 27.932 1.00 62.75 113 THR A N 1
ATOM 844 C CA . THR A 1 113 ? -26.222 11.278 28.939 1.00 62.75 113 THR A CA 1
ATOM 845 C C . THR A 1 113 ? -24.850 10.602 29.077 1.00 62.75 113 THR A C 1
ATOM 847 O O . THR A 1 113 ? -24.521 9.737 28.283 1.00 62.75 113 THR A O 1
ATOM 850 N N . GLY A 1 114 ? -24.022 10.998 30.054 1.00 67.44 114 GLY A N 1
ATOM 851 C CA . GLY A 1 114 ? -22.653 10.443 30.185 1.00 67.44 114 GLY A CA 1
ATOM 852 C C . GLY A 1 114 ? -22.594 8.922 30.390 1.00 67.44 114 GLY A C 1
ATOM 853 O O . GLY A 1 114 ? -23.610 8.306 30.718 1.00 67.44 114 GLY A O 1
ATOM 854 N N . HIS A 1 115 ? -21.411 8.331 30.202 1.00 79.69 115 HIS A N 1
ATOM 855 C CA . HIS A 1 115 ? -21.226 6.875 30.191 1.00 79.69 115 HIS A CA 1
ATOM 856 C C . HIS A 1 115 ? -21.296 6.291 31.594 1.00 79.69 115 HIS A C 1
ATOM 858 O O . HIS A 1 115 ? -20.824 6.898 32.555 1.00 79.69 115 HIS A O 1
ATOM 864 N N . PHE A 1 116 ? -21.884 5.107 31.708 1.00 85.69 116 PHE A N 1
ATOM 865 C CA . PHE A 1 116 ? -21.995 4.376 32.963 1.00 85.69 116 PHE A CA 1
ATOM 866 C C . PHE A 1 116 ? -21.993 2.875 32.705 1.00 85.69 116 PHE A C 1
ATOM 868 O O . PHE A 1 116 ? -22.238 2.410 31.588 1.00 85.69 116 PHE A O 1
ATOM 875 N N . PHE A 1 117 ? -21.762 2.125 33.769 1.00 89.38 117 PHE A N 1
ATOM 876 C CA . PHE A 1 117 ? -21.961 0.689 33.795 1.00 89.38 117 PHE A CA 1
ATOM 877 C C . PHE A 1 117 ? -23.327 0.381 34.406 1.00 89.38 117 PHE A C 1
ATOM 879 O O . PHE A 1 117 ? -23.720 0.991 35.401 1.00 89.38 117 PHE A O 1
ATOM 886 N N . GLU A 1 118 ? -24.077 -0.529 33.789 1.00 90.56 118 GLU A N 1
ATOM 887 C CA . GLU A 1 118 ? -25.342 -1.046 34.314 1.00 90.56 118 GLU A CA 1
ATOM 888 C C . GLU A 1 118 ? -25.224 -2.541 34.550 1.00 90.56 118 GLU A C 1
ATOM 890 O O . GLU A 1 118 ? -24.700 -3.286 33.719 1.00 90.56 118 GLU A O 1
ATOM 895 N N . GLU A 1 119 ? -25.740 -2.979 35.687 1.00 89.44 119 GLU A N 1
ATOM 896 C CA . GLU A 1 119 ? -25.717 -4.376 36.063 1.00 89.44 119 GLU A CA 1
ATOM 897 C C . GLU A 1 119 ? -26.511 -5.244 35.067 1.00 89.44 119 GLU A C 1
ATOM 899 O O . GLU A 1 119 ? -27.563 -4.854 34.547 1.00 89.44 119 GLU A O 1
ATOM 904 N N . THR A 1 120 ? -26.022 -6.448 34.772 1.00 90.31 120 THR A N 1
ATOM 905 C CA . THR A 1 120 ? -26.645 -7.353 33.784 1.00 90.31 120 THR A CA 1
ATOM 906 C C . THR A 1 120 ? -27.936 -7.994 34.300 1.00 90.31 120 THR A C 1
ATOM 908 O O . THR A 1 120 ? -28.866 -8.262 33.533 1.00 90.31 120 THR A O 1
ATOM 911 N N . GLY A 1 121 ? -28.032 -8.168 35.614 1.00 87.62 121 GLY A N 1
ATOM 912 C CA . GLY A 1 121 ? -29.201 -8.595 36.372 1.00 87.62 121 GLY A CA 1
ATOM 913 C C . GLY A 1 121 ? -29.031 -8.160 37.824 1.00 87.62 121 GLY A C 1
ATOM 914 O O . GLY A 1 121 ? -27.928 -7.804 38.201 1.00 87.62 121 GLY A O 1
ATOM 915 N N . ALA A 1 122 ? -30.103 -8.174 38.617 1.00 83.56 122 ALA A N 1
ATOM 916 C CA . ALA A 1 122 ? -29.992 -7.816 40.032 1.00 83.56 122 ALA A CA 1
ATOM 917 C C . ALA A 1 122 ? -29.076 -8.808 40.768 1.00 83.56 122 ALA A C 1
ATOM 919 O O . ALA A 1 122 ? -29.237 -10.022 40.582 1.00 83.56 122 ALA A O 1
ATOM 920 N N . ASP A 1 123 ? -28.187 -8.291 41.617 1.00 84.56 123 ASP A N 1
ATOM 921 C CA . ASP A 1 123 ? -27.310 -9.066 42.506 1.00 84.56 123 ASP A CA 1
ATOM 922 C C . ASP A 1 123 ? -26.333 -10.003 41.760 1.00 84.56 123 ASP A C 1
ATOM 924 O O . ASP A 1 123 ? -26.075 -11.140 42.166 1.00 84.56 123 ASP A O 1
ATOM 928 N N . THR A 1 124 ? -25.828 -9.561 40.608 1.00 87.62 124 THR A N 1
ATOM 929 C CA . THR A 1 124 ? -24.831 -10.283 39.801 1.00 87.62 124 THR A CA 1
ATOM 930 C C . THR A 1 124 ? -23.402 -9.813 40.045 1.00 87.62 124 THR A C 1
ATOM 932 O O . THR A 1 124 ? -22.487 -10.620 39.873 1.00 87.62 124 THR A O 1
ATOM 935 N N . GLY A 1 125 ? -23.193 -8.536 40.391 1.00 88.88 125 GLY A N 1
ATOM 936 C CA . GLY A 1 125 ? -21.859 -7.921 40.428 1.00 88.88 125 GLY A CA 1
ATOM 937 C C . GLY A 1 125 ? -21.173 -7.859 39.058 1.00 88.88 125 GLY A C 1
ATOM 938 O O . GLY A 1 125 ? -19.960 -7.688 38.983 1.00 88.88 125 GLY A O 1
ATOM 939 N N . VAL A 1 126 ? -21.927 -8.048 37.967 1.00 92.69 126 VAL A N 1
ATOM 940 C CA . VAL A 1 126 ? -21.438 -7.963 36.586 1.00 92.69 126 VAL A CA 1
ATOM 941 C C . VAL A 1 126 ? -22.124 -6.794 35.913 1.00 92.69 126 VAL A C 1
ATOM 943 O O . VAL A 1 126 ? -23.343 -6.809 35.715 1.00 92.69 126 VAL A O 1
ATOM 946 N N . PHE A 1 127 ? -21.331 -5.821 35.495 1.00 94.06 127 PHE A N 1
ATOM 947 C CA . PHE A 1 127 ? -21.813 -4.588 34.911 1.00 94.06 127 PHE A CA 1
ATOM 948 C C . PHE A 1 127 ? -21.260 -4.384 33.514 1.00 94.06 127 PHE A C 1
ATOM 950 O O . PHE A 1 127 ? -20.104 -4.688 33.231 1.00 94.06 127 PHE A O 1
ATOM 957 N N . VAL A 1 128 ? -22.095 -3.851 32.632 1.00 94.31 128 VAL A N 1
ATOM 958 C CA . VAL A 1 128 ? -21.774 -3.656 31.219 1.00 94.31 128 VAL A CA 1
ATOM 959 C C . VAL A 1 128 ? -21.948 -2.189 30.873 1.00 94.31 128 VAL A C 1
ATOM 961 O O . VAL A 1 128 ? -22.866 -1.535 31.375 1.00 94.31 128 VAL A O 1
ATOM 964 N N . SER A 1 129 ? -21.065 -1.661 30.029 1.00 92.31 129 SER A N 1
ATOM 965 C CA . SER A 1 129 ? -21.190 -0.303 29.514 1.00 92.31 129 SER A CA 1
ATOM 966 C C . SER A 1 129 ? -22.566 -0.092 28.883 1.00 92.31 129 SER A C 1
ATOM 968 O O . SER A 1 129 ? -23.103 -0.950 28.180 1.00 92.31 129 SER A O 1
ATOM 970 N N . ASN A 1 130 ? -23.160 1.073 29.130 1.00 87.88 130 ASN A N 1
ATOM 971 C CA . ASN A 1 130 ? -24.491 1.410 28.625 1.00 87.88 130 ASN A CA 1
ATOM 972 C C . ASN A 1 130 ? -24.556 1.543 27.092 1.00 87.88 130 ASN A C 1
ATOM 974 O O . ASN A 1 130 ? -25.650 1.535 26.524 1.00 87.88 130 ASN A O 1
ATOM 978 N N . VAL A 1 131 ? -23.398 1.663 26.446 1.00 84.69 131 VAL A N 1
ATOM 979 C CA . VAL A 1 131 ? -23.202 1.712 24.995 1.00 84.69 131 VAL A CA 1
ATOM 980 C C . VAL A 1 131 ? -22.112 0.722 24.583 1.00 84.69 131 VAL A C 1
ATOM 982 O O . VAL A 1 131 ? -21.282 0.323 25.405 1.00 84.69 131 VAL A O 1
ATOM 985 N N . SER A 1 132 ? -22.134 0.316 23.317 1.00 87.94 132 SER A N 1
ATOM 986 C CA . SER A 1 132 ? -21.011 -0.366 22.676 1.00 87.94 132 SER A CA 1
ATOM 987 C C . SER A 1 132 ? -20.067 0.646 22.037 1.00 87.94 132 SER A C 1
ATOM 989 O O . SER A 1 132 ? -20.495 1.730 21.651 1.00 87.94 132 SER A O 1
ATOM 991 N N . PHE A 1 133 ? -18.819 0.242 21.851 1.00 84.62 133 PHE A N 1
ATOM 992 C CA . PHE A 1 133 ? -17.774 0.992 21.173 1.00 84.62 133 PHE A CA 1
ATOM 993 C C . PHE A 1 133 ? -17.359 0.206 19.943 1.00 84.62 133 PHE A C 1
ATOM 995 O O . PHE A 1 133 ? -16.943 -0.946 20.064 1.00 84.62 133 PHE A O 1
ATOM 1002 N N . GLN A 1 134 ? -17.527 0.798 18.768 1.00 86.06 134 GLN A N 1
ATOM 1003 C CA . GLN A 1 134 ? -17.017 0.201 17.544 1.00 86.06 134 GLN A CA 1
ATOM 1004 C C . GLN A 1 134 ? -15.491 0.401 17.481 1.00 86.06 134 GLN A C 1
ATOM 1006 O O . GLN A 1 134 ? -14.982 1.457 17.868 1.00 86.06 134 GLN A O 1
ATOM 1011 N N . ILE A 1 135 ? -14.765 -0.643 17.084 1.00 86.69 135 ILE A N 1
ATOM 1012 C CA . ILE A 1 135 ? -13.317 -0.613 16.868 1.00 86.69 135 ILE A CA 1
ATOM 1013 C C . ILE A 1 135 ? -13.111 -0.332 15.390 1.00 86.69 135 ILE A C 1
ATOM 1015 O O . ILE A 1 135 ? -13.408 -1.189 14.578 1.00 86.69 135 ILE A O 1
ATOM 1019 N N . GLY A 1 136 ? -12.670 0.876 15.060 1.00 83.12 136 GLY A N 1
ATOM 1020 C CA . GLY A 1 136 ? -12.423 1.309 13.687 1.00 83.12 136 GLY A CA 1
ATOM 1021 C C . GLY A 1 136 ? -13.658 1.490 12.800 1.00 83.12 136 GLY A C 1
ATOM 1022 O O . GLY A 1 136 ? -14.735 0.937 13.032 1.00 83.12 136 GLY A O 1
ATOM 1023 N N . ARG A 1 137 ? -13.533 2.386 11.822 1.00 85.44 137 ARG A N 1
ATOM 1024 C CA . ARG A 1 137 ? -14.586 2.749 10.861 1.00 85.44 137 ARG A CA 1
ATOM 1025 C C . ARG A 1 137 ? -13.993 3.537 9.702 1.00 85.44 137 ARG A C 1
ATOM 1027 O O . ARG A 1 137 ? -12.900 4.086 9.801 1.00 85.44 137 ARG A O 1
ATOM 1034 N N . ARG A 1 138 ? -14.808 3.740 8.671 1.00 87.75 138 ARG A N 1
ATOM 1035 C CA . ARG A 1 138 ? -14.533 4.680 7.579 1.00 87.75 138 ARG A CA 1
ATOM 1036 C C . ARG A 1 138 ? -14.930 6.117 7.953 1.00 87.75 138 ARG A C 1
ATOM 1038 O O . ARG A 1 138 ? -15.868 6.331 8.733 1.00 87.75 138 ARG A O 1
ATOM 1045 N N . ILE A 1 139 ? -14.287 7.121 7.347 1.00 83.38 139 ILE A N 1
ATOM 1046 C CA . ILE A 1 139 ? -14.754 8.523 7.403 1.00 83.38 139 ILE A CA 1
ATOM 1047 C C . ILE A 1 139 ? -16.163 8.614 6.808 1.00 83.38 139 ILE A C 1
ATOM 1049 O O . ILE A 1 139 ? -17.075 9.166 7.429 1.00 83.38 139 ILE A O 1
ATOM 1053 N N . ALA A 1 140 ? -16.351 8.058 5.610 1.00 85.75 140 ALA A N 1
ATOM 1054 C CA . ALA A 1 140 ? -17.647 7.898 4.972 1.00 85.75 140 ALA A CA 1
ATOM 1055 C C . ALA A 1 140 ? -17.645 6.725 3.983 1.00 85.75 140 ALA A C 1
ATOM 1057 O O . ALA A 1 140 ? -16.672 6.471 3.291 1.00 85.75 140 ALA A O 1
ATOM 1058 N N . TRP A 1 141 ? -18.795 6.071 3.849 1.00 87.38 141 TRP A N 1
ATOM 1059 C CA . TRP A 1 141 ? -18.947 4.866 3.023 1.00 87.38 141 TRP A CA 1
ATOM 1060 C C . TRP A 1 141 ? -19.292 5.148 1.554 1.00 87.38 141 TRP A C 1
ATOM 1062 O O . TRP A 1 141 ? -19.267 4.252 0.722 1.00 87.38 141 TRP A O 1
ATOM 1072 N N . THR A 1 142 ? -19.741 6.370 1.230 1.00 87.69 142 THR A N 1
ATOM 1073 C CA . THR A 1 142 ? -20.296 6.668 -0.105 1.00 87.69 142 THR A CA 1
ATOM 1074 C C . THR A 1 142 ? -19.245 7.130 -1.116 1.00 87.69 142 THR A C 1
ATOM 1076 O O . THR A 1 142 ? -19.213 6.545 -2.195 1.00 87.69 142 THR A O 1
ATOM 1079 N N . PRO A 1 143 ? -18.417 8.158 -0.845 1.00 89.88 143 PRO A N 1
ATOM 1080 C CA . PRO A 1 143 ? -17.314 8.504 -1.741 1.00 89.88 143 PRO A CA 1
ATOM 1081 C C . PRO A 1 143 ? -16.170 7.504 -1.568 1.00 89.88 143 PRO A C 1
ATOM 1083 O O . PRO A 1 143 ? -15.766 7.244 -0.436 1.00 89.88 143 PRO A O 1
ATOM 1086 N N . GLU A 1 144 ? -15.614 6.986 -2.661 1.00 90.94 144 GLU A N 1
ATOM 1087 C CA . GLU A 1 144 ? -14.527 6.001 -2.616 1.00 90.94 144 GLU A CA 1
ATOM 1088 C C . GLU A 1 144 ? -13.313 6.552 -1.849 1.00 90.94 144 GLU A C 1
ATOM 1090 O O . GLU A 1 144 ? -12.799 5.904 -0.940 1.00 90.94 144 GLU A O 1
ATOM 1095 N N . GLN A 1 145 ? -12.955 7.815 -2.099 1.00 87.62 145 GLN A N 1
ATOM 1096 C CA . GLN A 1 145 ? -11.855 8.530 -1.445 1.00 87.62 145 GLN A CA 1
ATOM 1097 C C . GLN A 1 145 ? -12.087 8.867 0.039 1.00 87.62 145 GLN A C 1
ATOM 1099 O O . GLN A 1 145 ? -11.208 9.435 0.681 1.00 87.62 145 GLN A O 1
ATOM 1104 N N . ALA A 1 146 ? -13.279 8.594 0.578 1.00 87.69 146 ALA A N 1
ATOM 1105 C CA . ALA A 1 146 ? -13.602 8.790 1.991 1.00 87.69 146 ALA A CA 1
ATOM 1106 C C . ALA A 1 146 ? -13.638 7.469 2.780 1.00 87.69 146 ALA A C 1
ATOM 1108 O O . ALA A 1 146 ? -13.995 7.480 3.958 1.00 87.69 146 ALA A O 1
ATOM 1109 N N . ASN A 1 147 ? -13.223 6.354 2.166 1.00 91.50 147 ASN A N 1
ATOM 1110 C CA . ASN A 1 147 ? -13.035 5.074 2.855 1.00 91.50 147 ASN A CA 1
ATOM 1111 C C . ASN A 1 147 ? -11.732 5.036 3.686 1.00 91.50 147 ASN A C 1
ATOM 1113 O O . ASN A 1 147 ? -11.298 3.979 4.117 1.00 91.50 147 ASN A O 1
ATOM 1117 N N . THR A 1 148 ? -11.112 6.180 3.983 1.00 88.06 148 THR A N 1
ATOM 1118 C CA . THR A 1 148 ? -10.025 6.248 4.968 1.00 88.06 148 THR A CA 1
ATOM 1119 C C . THR A 1 148 ? -10.499 5.749 6.334 1.00 88.06 148 THR A C 1
ATOM 1121 O O . THR A 1 148 ? -11.605 6.102 6.763 1.00 88.06 148 THR A O 1
ATOM 1124 N N . HIS A 1 149 ? -9.653 4.980 7.024 1.00 86.38 149 HIS A N 1
ATOM 1125 C CA . HIS A 1 149 ? -9.864 4.618 8.427 1.00 86.38 149 HIS A CA 1
ATOM 1126 C C . HIS A 1 149 ? -9.906 5.869 9.288 1.00 86.38 149 HIS A C 1
ATOM 1128 O O . HIS A 1 149 ? -9.247 6.874 9.009 1.00 86.38 149 HIS A O 1
ATOM 1134 N N . TRP A 1 150 ? -10.725 5.824 10.326 1.00 79.56 150 TRP A N 1
ATOM 1135 C CA . TRP A 1 150 ? -11.025 6.999 11.113 1.00 79.56 150 TRP A CA 1
ATOM 1136 C C . TRP A 1 150 ? -11.268 6.669 12.567 1.00 79.56 150 TRP A C 1
ATOM 1138 O O . TRP A 1 150 ? -12.107 5.830 12.875 1.00 79.56 150 TRP A O 1
ATOM 1148 N N . VAL A 1 151 ? -10.624 7.428 13.450 1.00 73.25 151 VAL A N 1
ATOM 1149 C CA . VAL A 1 151 ? -10.865 7.454 14.893 1.00 73.25 151 VAL A CA 1
ATOM 1150 C C . VAL A 1 151 ? -10.961 8.920 15.332 1.00 73.25 151 VAL A C 1
ATOM 1152 O O . VAL A 1 151 ? -9.937 9.566 15.547 1.00 73.25 151 VAL A O 1
ATOM 1155 N N . GLY A 1 152 ? -12.178 9.461 15.461 1.00 66.25 152 GLY A N 1
ATOM 1156 C CA . GLY A 1 152 ? -12.387 10.887 15.747 1.00 66.25 152 GLY A CA 1
ATOM 1157 C C . GLY A 1 152 ? -13.812 11.274 16.149 1.00 66.25 152 GLY A C 1
ATOM 1158 O O . GLY A 1 152 ? -14.614 10.408 16.485 1.00 66.25 152 GLY A O 1
ATOM 1159 N N . PHE A 1 153 ? -14.136 12.569 16.111 1.00 53.59 153 PHE A N 1
ATOM 1160 C CA . PHE A 1 153 ? -15.448 13.113 16.495 1.00 53.59 153 PHE A CA 1
ATOM 1161 C C . PHE A 1 153 ? -16.581 12.579 15.607 1.00 53.59 153 PHE A C 1
ATOM 1163 O O . PHE A 1 153 ? -16.379 12.417 14.402 1.00 53.59 153 PHE A O 1
ATOM 1170 N N . ASP A 1 154 ? -17.770 12.344 16.184 1.00 53.88 154 ASP A N 1
ATOM 1171 C CA . ASP A 1 154 ? -18.935 11.726 15.511 1.00 53.88 154 ASP A CA 1
ATOM 1172 C C . ASP A 1 154 ? -18.682 10.261 15.107 1.00 53.88 154 ASP A C 1
ATOM 1174 O O . ASP A 1 154 ? -19.186 9.796 14.081 1.00 53.88 154 ASP A O 1
ATOM 1178 N N . PHE A 1 155 ? -17.878 9.515 15.879 1.00 56.97 155 PHE A N 1
ATOM 1179 C CA . PHE A 1 155 ? -17.529 8.113 15.605 1.00 56.97 155 PHE A CA 1
ATOM 1180 C C . PHE A 1 155 ? -18.759 7.193 15.664 1.00 56.97 155 PHE A C 1
ATOM 1182 O O . PHE A 1 155 ? -18.839 6.201 14.937 1.00 56.97 155 PHE A O 1
ATOM 1189 N N . ASP A 1 156 ? -19.749 7.544 16.475 1.00 53.50 156 ASP A N 1
ATOM 1190 C CA . ASP A 1 156 ? -20.978 6.778 16.673 1.00 53.50 156 ASP A CA 1
ATOM 1191 C C . ASP A 1 156 ? -22.095 7.114 15.654 1.00 53.50 156 ASP A C 1
ATOM 1193 O O . ASP A 1 156 ? -23.129 6.438 15.610 1.00 53.50 156 ASP A O 1
ATOM 1197 N N . GLY A 1 157 ? -21.885 8.119 14.793 1.00 46.81 157 GLY A N 1
ATOM 1198 C CA . GLY A 1 157 ? -22.832 8.550 13.763 1.00 46.81 157 GLY A CA 1
ATOM 1199 C C . GLY A 1 157 ? -24.062 9.289 14.304 1.00 46.81 157 GLY A C 1
ATOM 1200 O O . GLY A 1 157 ? -25.059 9.428 13.576 1.00 46.81 157 GLY A O 1
ATOM 1201 N N . PHE A 1 158 ? -24.038 9.737 15.564 1.00 45.19 158 PHE A N 1
ATOM 1202 C CA . PHE A 1 158 ? -25.153 10.449 16.189 1.00 45.19 158 PHE A CA 1
ATOM 1203 C C . PHE A 1 158 ? -25.161 11.962 15.896 1.00 45.19 158 PHE A C 1
ATOM 1205 O O . PHE A 1 158 ? -26.216 12.588 16.060 1.00 45.19 158 PHE A O 1
ATOM 1212 N N . ASP A 1 159 ? -24.088 12.538 15.342 1.00 49.78 159 ASP A N 1
ATOM 1213 C CA . ASP A 1 159 ? -23.936 13.986 15.116 1.00 49.78 159 ASP A CA 1
ATOM 1214 C C . ASP A 1 159 ? -24.249 14.443 13.674 1.00 49.78 159 ASP A C 1
ATOM 1216 O O . ASP A 1 159 ? -23.936 15.561 13.257 1.00 49.78 159 ASP A O 1
ATOM 1220 N N . ASN A 1 160 ? -25.051 13.670 12.932 1.00 41.78 160 ASN A N 1
ATOM 1221 C CA . ASN A 1 160 ? -25.581 14.043 11.605 1.00 41.78 160 ASN A CA 1
ATOM 1222 C C . ASN A 1 160 ? -26.519 15.286 11.589 1.00 41.78 160 ASN A C 1
ATOM 1224 O O . ASN A 1 160 ? -27.155 15.610 10.578 1.00 41.78 160 ASN A O 1
ATOM 1228 N N . LEU A 1 161 ? -26.630 16.027 12.695 1.00 43.72 161 LEU A N 1
ATOM 1229 C CA . LEU A 1 161 ? -27.263 17.343 12.747 1.00 43.72 161 LEU A CA 1
ATOM 1230 C C . LEU A 1 161 ? -26.253 18.399 12.293 1.00 43.72 161 LEU A C 1
ATOM 1232 O O . LEU A 1 161 ? -25.625 19.075 13.099 1.00 43.72 161 LEU A O 1
ATOM 1236 N N . GLY A 1 162 ? -26.140 18.514 10.966 1.00 42.47 162 GLY A N 1
ATOM 1237 C CA . GLY A 1 162 ? -25.142 19.288 10.232 1.00 42.47 162 GLY A CA 1
ATOM 1238 C C . GLY A 1 162 ? -24.614 20.567 10.889 1.00 42.47 162 GLY A C 1
ATOM 1239 O O . GLY A 1 162 ? -25.360 21.333 11.498 1.00 42.47 162 GLY A O 1
ATOM 1240 N N . ALA A 1 163 ? -23.325 20.801 10.625 1.00 43.84 163 ALA A N 1
ATOM 1241 C CA . ALA A 1 163 ? -22.377 21.855 11.019 1.00 43.84 163 ALA A CA 1
ATOM 1242 C C . ALA A 1 163 ? -22.844 23.336 11.119 1.00 43.84 163 ALA A C 1
ATOM 1244 O O . ALA A 1 163 ? -22.023 24.245 11.217 1.00 43.84 163 ALA A O 1
ATOM 1245 N N . ALA A 1 164 ? -24.140 23.636 11.074 1.00 45.72 164 ALA A N 1
ATOM 1246 C CA . ALA A 1 164 ? -24.705 24.978 11.102 1.00 45.72 164 ALA A CA 1
ATOM 1247 C C . ALA A 1 164 ? -25.124 25.467 12.500 1.00 45.72 164 ALA A C 1
ATOM 1249 O O . ALA A 1 164 ? -25.479 26.641 12.635 1.00 45.72 164 ALA A O 1
ATOM 1250 N N . LEU A 1 165 ? -25.091 24.627 13.538 1.00 41.41 165 LEU A N 1
ATOM 1251 C CA . LEU A 1 165 ? -25.341 25.068 14.910 1.00 41.41 165 LEU A CA 1
ATOM 1252 C C . LEU A 1 165 ? -24.122 24.760 15.789 1.00 41.41 165 LEU A C 1
ATOM 1254 O O . LEU A 1 165 ? -23.681 23.618 15.809 1.00 41.41 165 LEU A O 1
ATOM 1258 N N . PRO A 1 166 ? -23.599 25.740 16.554 1.00 43.09 166 PRO A N 1
ATOM 1259 C CA . PRO A 1 166 ? -22.604 25.506 17.592 1.00 43.09 166 PRO A CA 1
ATOM 1260 C C . PRO A 1 166 ? -23.312 24.869 18.792 1.00 43.09 166 PRO A C 1
ATOM 1262 O O . PRO A 1 166 ? -23.451 25.472 19.856 1.00 43.09 166 PRO A O 1
ATOM 1265 N N . ILE A 1 167 ? -23.873 23.684 18.583 1.00 42.78 167 ILE A N 1
ATOM 1266 C CA . ILE A 1 167 ? -24.192 22.788 19.679 1.00 42.78 167 ILE A CA 1
ATOM 1267 C C . ILE A 1 167 ? -22.828 22.197 20.041 1.00 42.78 167 ILE A C 1
ATOM 1269 O O . ILE A 1 167 ? -22.148 21.722 19.133 1.00 42.78 167 ILE A O 1
ATOM 1273 N N . PRO A 1 168 ? -22.350 22.326 21.292 1.00 46.00 168 PRO A N 1
ATOM 1274 C CA . PRO A 1 168 ? -21.159 21.595 21.701 1.00 46.00 168 PRO A CA 1
ATOM 1275 C C . PRO A 1 168 ? -21.421 20.133 21.344 1.00 46.00 168 PRO A C 1
ATOM 1277 O O . PRO A 1 168 ? -22.421 19.593 21.822 1.00 46.00 168 PRO A O 1
ATOM 1280 N N . SER A 1 169 ? -20.602 19.577 20.442 1.00 43.72 169 SER A N 1
ATOM 1281 C CA . SER A 1 169 ? -20.667 18.175 20.027 1.00 43.72 169 SER A CA 1
ATOM 1282 C C . SER A 1 169 ? -20.888 17.328 21.264 1.00 43.72 169 SER A C 1
ATOM 1284 O O . SER A 1 169 ? -20.377 17.633 22.347 1.00 43.72 169 SER A O 1
ATOM 1286 N N . THR A 1 170 ? -21.758 16.343 21.175 1.00 43.81 170 THR A N 1
ATOM 1287 C CA . THR A 1 170 ? -22.036 15.502 22.326 1.00 43.81 170 THR A CA 1
ATOM 1288 C C . THR A 1 170 ? -20.915 14.478 22.400 1.00 43.81 170 THR A C 1
ATOM 1290 O O . THR A 1 170 ? -21.095 13.392 21.889 1.00 43.81 170 THR A O 1
ATOM 1293 N N . TRP A 1 171 ? -19.769 14.867 22.984 1.00 45.44 171 TRP A N 1
ATOM 1294 C CA . TRP A 1 171 ? -18.507 14.115 23.187 1.00 45.44 171 TRP A CA 1
ATOM 1295 C C . TRP A 1 171 ? -18.678 12.769 23.929 1.00 45.44 171 TRP A C 1
ATOM 1297 O O . TRP A 1 171 ? -18.027 12.513 24.936 1.00 45.44 171 TRP A O 1
ATOM 1307 N N . GLN A 1 172 ? -19.648 11.943 23.560 1.00 46.81 172 GLN A N 1
ATOM 1308 C CA . GLN A 1 172 ? -20.072 10.776 24.317 1.00 46.81 172 GLN A CA 1
ATOM 1309 C C . GLN A 1 172 ? -19.876 9.531 23.478 1.00 46.81 172 GLN A C 1
ATOM 1311 O O . GLN A 1 172 ? -20.759 9.133 22.736 1.00 46.81 172 GLN A O 1
ATOM 1316 N N . GLY A 1 173 ? -18.721 8.898 23.655 1.00 44.06 173 GLY A N 1
ATOM 1317 C CA . GLY A 1 173 ? -18.442 7.573 23.100 1.00 44.06 173 GLY A CA 1
ATOM 1318 C C . GLY A 1 173 ? -17.528 7.627 21.896 1.00 44.06 173 GLY A C 1
ATOM 1319 O O . GLY A 1 173 ? -17.124 6.577 21.405 1.00 44.06 173 GLY A O 1
ATOM 1320 N N . ASP A 1 174 ? -17.166 8.839 21.485 1.00 52.16 174 ASP A N 1
ATOM 1321 C CA . ASP A 1 174 ? -16.168 9.087 20.467 1.00 52.16 174 ASP A CA 1
ATOM 1322 C C . ASP A 1 174 ? -14.792 8.615 20.924 1.00 52.16 174 ASP A C 1
ATOM 1324 O O . ASP A 1 174 ? -14.454 8.578 22.111 1.00 52.16 174 ASP A O 1
ATOM 1328 N N . TRP A 1 175 ? -13.970 8.267 19.952 1.00 53.34 175 TRP A N 1
ATOM 1329 C CA . TRP A 1 175 ? -12.557 8.088 20.191 1.00 53.34 175 TRP A CA 1
ATOM 1330 C C . TRP A 1 175 ? -11.846 9.430 20.057 1.00 53.34 175 TRP A C 1
ATOM 1332 O O . TRP A 1 175 ? -12.176 10.250 19.201 1.00 53.34 175 TRP A O 1
ATOM 1342 N N . GLN A 1 176 ? -10.857 9.657 20.909 1.00 51.59 176 GLN A N 1
ATOM 1343 C CA . GLN A 1 176 ? -9.988 10.816 20.843 1.00 51.59 176 GLN A CA 1
ATOM 1344 C C . GLN A 1 176 ? -8.560 10.389 20.530 1.00 51.59 176 GLN A C 1
ATOM 1346 O O . GLN A 1 176 ? -8.096 9.305 20.883 1.00 51.59 176 GLN A O 1
ATOM 1351 N N . TYR A 1 177 ? -7.841 11.313 19.910 1.00 41.59 177 TYR A N 1
ATOM 1352 C CA . TYR A 1 177 ? -6.417 11.204 19.668 1.00 41.59 177 TYR A CA 1
ATOM 1353 C C . TYR A 1 177 ? -5.707 12.369 20.362 1.00 41.59 177 TYR A C 1
ATOM 1355 O O . TYR A 1 177 ? -6.049 13.537 20.165 1.00 41.59 177 TYR A O 1
ATOM 1363 N N . ILE A 1 178 ? -4.710 12.074 21.202 1.00 43.62 178 ILE A N 1
ATOM 1364 C CA . ILE A 1 178 ? -3.851 13.109 21.794 1.00 43.62 178 ILE A CA 1
ATOM 1365 C C . ILE A 1 178 ? -2.611 13.236 20.914 1.00 43.62 178 ILE A C 1
ATOM 1367 O O . ILE A 1 178 ? -1.564 12.644 21.177 1.00 43.62 178 ILE A O 1
ATOM 1371 N N . ALA A 1 179 ? -2.705 14.097 19.902 1.00 39.50 179 ALA A N 1
ATOM 1372 C CA . ALA A 1 179 ? -1.542 14.638 19.208 1.00 39.50 179 ALA A CA 1
ATOM 1373 C C . ALA A 1 179 ? -0.790 15.595 20.152 1.00 39.50 179 ALA A C 1
ATOM 1375 O O . ALA A 1 179 ? -0.961 16.813 20.096 1.00 39.50 179 ALA A O 1
ATOM 1376 N N . GLY A 1 180 ? -0.038 15.067 21.121 1.00 37.38 180 GLY A N 1
ATOM 1377 C CA . GLY A 1 180 ? 0.584 15.936 22.127 1.00 37.38 180 GLY A CA 1
ATOM 1378 C C . GLY A 1 180 ? 1.583 15.323 23.101 1.00 37.38 180 GLY A C 1
ATOM 1379 O O . GLY A 1 180 ? 2.212 16.079 23.840 1.00 37.38 180 GLY A O 1
ATOM 1380 N N . ALA A 1 181 ? 1.776 14.001 23.121 1.00 33.19 181 ALA A N 1
ATOM 1381 C CA . ALA A 1 181 ? 2.832 13.395 23.937 1.00 33.19 181 ALA A CA 1
ATOM 1382 C C . ALA A 1 181 ? 4.105 13.063 23.140 1.00 33.19 181 ALA A C 1
ATOM 1384 O O . ALA A 1 181 ? 5.175 12.973 23.743 1.00 33.19 181 ALA A O 1
ATOM 1385 N N . ILE A 1 182 ? 4.029 12.930 21.810 1.00 35.88 182 ILE A N 1
ATOM 1386 C CA . ILE A 1 182 ? 5.174 12.631 20.941 1.00 35.88 182 ILE A CA 1
ATOM 1387 C C . ILE A 1 182 ? 4.987 13.381 19.602 1.00 35.88 182 ILE A C 1
ATOM 1389 O O . ILE A 1 182 ? 3.954 13.257 18.962 1.00 35.88 182 ILE A O 1
ATOM 1393 N N . LEU A 1 183 ? 6.000 14.178 19.237 1.00 31.47 183 LEU A N 1
ATOM 1394 C CA . LEU A 1 183 ? 6.191 14.993 18.022 1.00 31.47 183 LEU A CA 1
ATOM 1395 C C . LEU A 1 183 ? 5.360 16.284 17.814 1.00 31.47 183 LEU A C 1
ATOM 1397 O O . LEU A 1 183 ? 4.183 16.295 17.475 1.00 31.47 183 LEU A O 1
ATOM 1401 N N . ASP A 1 184 ? 6.079 17.408 17.887 1.00 29.11 184 ASP A N 1
ATOM 1402 C CA . ASP A 1 184 ? 5.722 18.707 17.310 1.00 29.11 184 ASP A CA 1
ATOM 1403 C C . ASP A 1 184 ? 5.786 18.627 15.767 1.00 29.11 184 ASP A C 1
ATOM 1405 O O . ASP A 1 184 ? 6.787 18.998 15.150 1.00 29.11 184 ASP A O 1
ATOM 1409 N N . LEU A 1 185 ? 4.736 18.091 15.132 1.00 33.47 185 LEU A N 1
ATOM 1410 C CA . LEU A 1 185 ? 4.537 18.097 13.674 1.00 33.47 185 LEU A CA 1
ATOM 1411 C C . LEU A 1 185 ? 4.033 19.473 13.206 1.00 33.47 185 LEU A C 1
ATOM 1413 O O . LEU A 1 185 ? 2.938 19.630 12.675 1.00 33.47 185 LEU A O 1
ATOM 1417 N N . ASN A 1 186 ? 4.858 20.505 13.378 1.00 26.78 186 ASN A N 1
ATOM 1418 C CA . ASN A 1 186 ? 4.653 21.833 12.792 1.00 26.78 186 ASN A CA 1
ATOM 1419 C C . ASN A 1 186 ? 5.004 21.853 11.283 1.00 26.78 186 ASN A C 1
ATOM 1421 O O . ASN A 1 186 ? 5.721 22.735 10.803 1.00 26.78 186 ASN A O 1
ATOM 1425 N N . VAL A 1 187 ? 4.503 20.884 10.510 1.00 33.09 187 VAL A N 1
ATOM 1426 C CA . VAL A 1 187 ? 4.472 20.972 9.045 1.00 33.09 187 VAL A CA 1
ATOM 1427 C C . VAL A 1 187 ? 3.127 21.584 8.676 1.00 33.09 187 VAL A C 1
ATOM 1429 O O . VAL A 1 187 ? 2.073 21.008 8.925 1.00 33.09 187 VAL A O 1
ATOM 1432 N N . ALA A 1 188 ? 3.150 22.798 8.128 1.00 28.84 188 ALA A N 1
ATOM 1433 C CA . ALA A 1 188 ? 1.944 23.438 7.626 1.00 28.84 188 ALA A CA 1
ATOM 1434 C C . ALA A 1 188 ? 1.365 22.589 6.483 1.00 28.84 188 ALA A C 1
ATOM 1436 O O . ALA A 1 188 ? 1.903 22.599 5.376 1.00 28.84 188 ALA A O 1
ATOM 1437 N N . MET A 1 189 ? 0.278 21.865 6.763 1.00 34.88 189 MET A N 1
ATOM 1438 C CA . MET A 1 189 ? -0.531 21.186 5.750 1.00 34.88 189 MET A CA 1
ATOM 1439 C C . MET A 1 189 ? -0.871 22.182 4.621 1.00 34.88 189 MET A C 1
ATOM 1441 O O . MET A 1 189 ? -1.239 23.330 4.913 1.00 34.88 189 MET A O 1
ATOM 1445 N N . PRO A 1 190 ? -0.750 21.797 3.335 1.00 35.19 190 PRO A N 1
ATOM 1446 C CA . PRO A 1 190 ? -1.127 22.658 2.221 1.00 35.19 190 PRO A CA 1
ATOM 1447 C C . PRO A 1 190 ? -2.573 23.140 2.376 1.00 35.19 190 PRO A C 1
ATOM 1449 O O . PRO A 1 190 ? -3.459 22.380 2.753 1.00 35.19 190 PRO A O 1
ATOM 1452 N N . ALA A 1 191 ? -2.841 24.400 2.029 1.00 33.78 191 ALA A N 1
ATOM 1453 C CA . ALA A 1 191 ? -4.154 25.036 2.195 1.00 33.78 191 ALA A CA 1
ATOM 1454 C C . ALA A 1 191 ? -5.320 24.351 1.437 1.00 33.78 191 ALA A C 1
ATOM 1456 O O . ALA A 1 191 ? -6.468 24.755 1.608 1.00 33.78 191 ALA A O 1
ATOM 1457 N N . ALA A 1 192 ? -5.039 23.337 0.613 1.00 38.03 192 ALA A N 1
ATOM 1458 C CA . ALA A 1 192 ? -6.035 22.492 -0.043 1.00 38.03 192 ALA A CA 1
ATOM 1459 C C . ALA A 1 192 ? -6.653 21.422 0.888 1.00 38.03 192 ALA A C 1
ATOM 1461 O O . ALA A 1 192 ? -7.680 20.857 0.536 1.00 38.03 192 ALA A O 1
ATOM 1462 N N . PHE A 1 193 ? -6.088 21.195 2.084 1.00 39.41 193 PHE A N 1
ATOM 1463 C CA . PHE A 1 193 ? -6.533 20.178 3.051 1.00 39.41 193 PHE A CA 1
ATOM 1464 C C . PHE A 1 193 ? -7.485 20.683 4.161 1.00 39.41 193 PHE A C 1
ATOM 1466 O O . PHE A 1 193 ? -7.700 19.990 5.152 1.00 39.41 193 PHE A O 1
ATOM 1473 N N . ALA A 1 194 ? -8.104 21.865 4.037 1.00 33.72 194 ALA A N 1
ATOM 1474 C CA . ALA A 1 194 ? -9.104 22.321 5.017 1.00 33.72 194 ALA A CA 1
ATOM 1475 C C . ALA A 1 194 ? -10.548 22.145 4.489 1.00 33.72 194 ALA A C 1
ATOM 1477 O O . ALA A 1 194 ? -10.838 22.689 3.419 1.00 33.72 194 ALA A O 1
ATOM 1478 N N . PRO A 1 195 ? -11.481 21.490 5.221 1.00 36.44 195 PRO A N 1
ATOM 1479 C CA . PRO A 1 195 ? -11.447 21.141 6.641 1.00 36.44 195 PRO A CA 1
ATOM 1480 C C . PRO A 1 195 ? -11.624 19.627 6.873 1.00 36.44 195 PRO A C 1
ATOM 1482 O O . PRO A 1 195 ? -12.750 19.161 7.029 1.00 36.44 195 PRO A O 1
ATOM 1485 N N . PHE A 1 196 ? -10.535 18.872 6.998 1.00 41.28 196 PHE A N 1
ATOM 1486 C CA . PHE A 1 196 ? -10.537 17.893 8.087 1.00 41.28 196 PHE A CA 1
ATOM 1487 C C . PHE A 1 196 ? -10.268 18.699 9.366 1.00 41.28 196 PHE A C 1
ATOM 1489 O O . PHE A 1 196 ? -9.408 19.592 9.335 1.00 41.28 196 PHE A O 1
ATOM 1496 N N . PRO A 1 197 ? -11.088 18.569 10.425 1.00 39.78 197 PRO A N 1
ATOM 1497 C CA . PRO A 1 197 ? -10.912 19.363 11.634 1.00 39.78 197 PRO A CA 1
ATOM 1498 C C . PRO A 1 197 ? -9.467 19.218 12.125 1.00 39.78 197 PRO A C 1
ATOM 1500 O O . PRO A 1 197 ? -8.869 18.158 12.046 1.00 39.78 197 PRO A O 1
ATOM 1503 N N . ALA A 1 198 ? -8.869 20.323 12.574 1.00 39.84 198 ALA A N 1
ATOM 1504 C CA . ALA A 1 198 ? -7.456 20.420 12.954 1.00 39.84 198 ALA A CA 1
ATOM 1505 C C . ALA A 1 198 ? -7.080 19.631 14.234 1.00 39.84 198 ALA A C 1
ATOM 1507 O O . ALA A 1 198 ? -6.109 19.965 14.914 1.00 39.84 198 ALA A O 1
ATOM 1508 N N . SER A 1 199 ? -7.866 18.619 14.584 1.00 48.59 199 SER A N 1
ATOM 1509 C CA . SER A 1 199 ? -7.513 17.523 15.468 1.00 48.59 199 SER A CA 1
ATOM 1510 C C . SER A 1 199 ? -6.964 16.416 14.583 1.00 48.59 199 SER A C 1
ATOM 1512 O O . SER A 1 199 ? -7.711 15.825 13.820 1.00 48.59 199 SER A O 1
ATOM 1514 N N . LEU A 1 200 ? -5.662 16.139 14.656 1.00 46.66 200 LEU A N 1
ATOM 1515 C CA . LEU A 1 200 ? -5.187 14.820 14.240 1.00 46.66 200 LEU A CA 1
ATOM 1516 C C . LEU A 1 200 ? -6.057 13.799 14.982 1.00 46.66 200 LEU A C 1
ATOM 1518 O O . LEU A 1 200 ? -6.152 13.859 16.205 1.00 46.66 200 LEU A O 1
ATOM 1522 N N . GLU A 1 201 ? -6.755 12.980 14.217 1.00 62.88 201 GLU A N 1
ATOM 1523 C CA . GLU A 1 201 ? -7.647 11.902 14.630 1.00 62.88 201 GLU A CA 1
ATOM 1524 C C . GLU A 1 201 ? -6.929 10.603 14.227 1.00 62.88 201 GLU A C 1
ATOM 1526 O O . GLU A 1 201 ? -6.153 10.617 13.273 1.00 62.88 201 GLU A O 1
ATOM 1531 N N . GLY A 1 202 ? -7.023 9.546 15.036 1.00 67.25 202 GLY A N 1
ATOM 1532 C CA . GLY A 1 202 ? -6.158 8.360 14.919 1.00 67.25 202 GLY A CA 1
ATOM 1533 C C . GLY A 1 202 ? -6.666 7.325 13.909 1.00 67.25 202 GLY A C 1
ATOM 1534 O O . GLY A 1 202 ? -7.658 7.551 13.213 1.00 67.25 202 GLY A O 1
ATOM 1535 N N . ARG A 1 203 ? -6.038 6.148 13.913 1.00 76.69 203 ARG A N 1
ATOM 1536 C CA . ARG A 1 203 ? -6.572 4.898 13.350 1.00 76.69 203 ARG A CA 1
ATOM 1537 C C . ARG A 1 203 ? -6.466 3.790 14.398 1.00 76.69 203 ARG A C 1
ATOM 1539 O O . ARG A 1 203 ? -5.752 3.974 15.380 1.00 76.69 203 ARG A O 1
ATOM 1546 N N . PHE A 1 204 ? -7.176 2.688 14.200 1.00 81.06 204 PHE A N 1
ATOM 1547 C CA . PHE A 1 204 ? -6.703 1.409 14.723 1.00 81.06 204 PHE A CA 1
ATOM 1548 C C . PHE A 1 204 ? -5.790 0.793 13.683 1.00 81.06 204 PHE A C 1
ATOM 1550 O O . PHE A 1 204 ? -5.884 1.138 12.506 1.00 81.06 204 PHE A O 1
ATOM 1557 N N . GLU A 1 205 ? -4.916 -0.074 14.142 1.00 79.38 205 GLU A N 1
ATOM 1558 C CA . GLU A 1 205 ? -4.073 -0.882 13.287 1.00 79.38 205 GLU A CA 1
ATOM 1559 C C . GLU A 1 205 ? -4.286 -2.348 13.648 1.00 79.38 205 GLU A C 1
ATOM 1561 O O . GLU A 1 205 ? -4.670 -2.681 14.780 1.00 79.38 205 GLU A O 1
ATOM 1566 N N . ASN A 1 206 ? -4.155 -3.229 12.664 1.00 74.06 206 ASN A N 1
ATOM 1567 C CA . ASN A 1 206 ? -4.407 -4.639 12.894 1.00 74.06 206 ASN A CA 1
ATOM 1568 C C . ASN A 1 206 ? -3.203 -5.238 13.641 1.00 74.06 206 ASN A C 1
ATOM 1570 O O . ASN A 1 206 ? -2.244 -4.553 14.002 1.00 74.06 206 ASN A O 1
ATOM 1574 N N . MET A 1 207 ? -3.366 -6.454 14.165 1.00 78.56 207 MET A N 1
ATOM 1575 C CA . MET A 1 207 ? -2.481 -7.037 15.191 1.00 78.56 207 MET A CA 1
ATOM 1576 C C . MET A 1 207 ? -2.319 -6.258 16.508 1.00 78.56 207 MET A C 1
ATOM 1578 O O . MET A 1 207 ? -1.660 -6.761 17.442 1.00 78.56 207 MET A O 1
ATOM 1582 N N . ASP A 1 208 ? -2.945 -5.092 16.676 1.00 78.12 208 ASP A N 1
ATOM 1583 C CA . ASP A 1 208 ? -2.711 -4.281 17.858 1.00 78.12 208 ASP A CA 1
ATOM 1584 C C . ASP A 1 208 ? -3.334 -4.815 19.130 1.00 78.12 208 ASP A C 1
ATOM 1586 O O . ASP A 1 208 ? -4.227 -5.664 19.169 1.00 78.12 208 ASP A O 1
ATOM 1590 N N . SER A 1 209 ? -2.777 -4.330 20.237 1.00 85.38 209 SER A N 1
ATOM 1591 C CA . SER A 1 209 ? -3.225 -4.706 21.571 1.00 85.38 209 SER A CA 1
ATOM 1592 C C . SER A 1 209 ? -4.108 -3.613 22.140 1.00 85.38 209 SER A C 1
ATOM 1594 O O . SER A 1 209 ? -3.613 -2.625 22.669 1.00 85.38 209 SER A O 1
ATOM 1596 N N . LEU A 1 210 ? -5.415 -3.835 22.141 1.00 87.19 210 LEU A N 1
ATOM 1597 C CA . LEU A 1 210 ? -6.332 -2.992 22.892 1.00 87.19 210 LEU A CA 1
ATOM 1598 C C . LEU A 1 210 ? -6.146 -3.243 24.386 1.00 87.19 210 LEU A C 1
ATOM 1600 O O . LEU A 1 210 ? -6.362 -4.355 24.879 1.00 87.19 210 LEU A O 1
ATOM 1604 N N . ILE A 1 211 ? -5.764 -2.201 25.117 1.00 86.50 211 ILE A N 1
ATOM 1605 C CA . ILE A 1 211 ? -5.605 -2.230 26.569 1.00 86.50 211 ILE A CA 1
ATOM 1606 C C . ILE A 1 211 ? -6.779 -1.492 27.192 1.00 86.50 211 ILE A C 1
ATO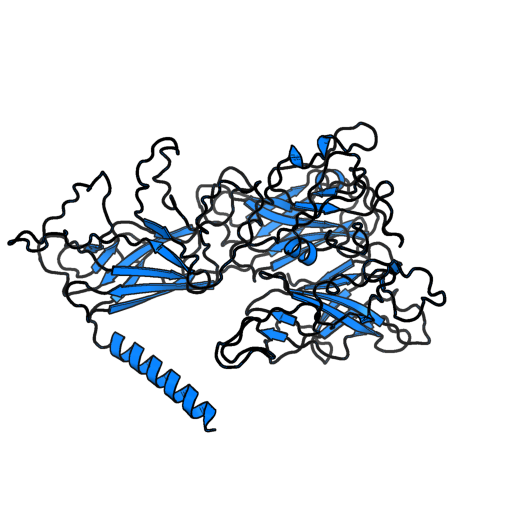M 1608 O O . ILE A 1 211 ? -6.998 -0.311 26.930 1.00 86.50 211 ILE A O 1
ATOM 1612 N N . VAL A 1 212 ? -7.503 -2.180 28.072 1.00 87.69 212 VAL A N 1
ATOM 1613 C CA . VAL A 1 212 ? -8.557 -1.581 28.890 1.00 87.69 212 VAL A CA 1
ATOM 1614 C C . VAL A 1 212 ? -8.081 -1.492 30.329 1.00 87.69 212 VAL A C 1
ATOM 1616 O O . VAL A 1 212 ? -7.637 -2.482 30.904 1.00 87.69 212 VAL A O 1
ATOM 1619 N N . MET A 1 213 ? -8.208 -0.318 30.928 1.00 85.56 213 MET A N 1
ATOM 1620 C CA . MET A 1 213 ? -7.912 -0.047 32.325 1.00 85.56 213 MET A CA 1
ATOM 1621 C C . MET A 1 213 ? -9.162 0.469 33.018 1.00 85.56 213 MET A C 1
ATOM 1623 O O . MET A 1 213 ? -9.894 1.297 32.471 1.00 85.56 213 MET A O 1
ATOM 1627 N N . TYR A 1 214 ? -9.357 -0.007 34.236 1.00 87.06 214 TYR A N 1
ATOM 1628 C CA . TYR A 1 214 ? -10.448 0.355 35.121 1.00 87.06 214 TYR A CA 1
ATOM 1629 C C . TYR A 1 214 ? -9.893 0.701 36.496 1.00 87.06 214 TYR A C 1
ATOM 1631 O O . TYR A 1 214 ? -8.980 0.026 36.978 1.00 87.06 214 TYR A O 1
ATOM 1639 N N . GLN A 1 215 ? -10.457 1.739 37.104 1.00 83.06 215 GLN A N 1
ATOM 1640 C CA . GLN A 1 215 ? -10.293 2.046 38.515 1.00 83.06 215 GLN A CA 1
ATOM 1641 C C . GLN A 1 215 ? -11.665 2.349 39.111 1.00 83.06 215 GLN A C 1
ATOM 1643 O O . GLN A 1 215 ? -12.381 3.219 38.598 1.00 83.06 215 GLN A O 1
ATOM 1648 N N . ASP A 1 216 ? -12.004 1.654 40.192 1.00 77.38 216 ASP A N 1
ATOM 1649 C CA . ASP A 1 216 ? -13.178 1.985 40.981 1.00 77.38 216 ASP A CA 1
ATOM 1650 C C . ASP A 1 216 ? -12.984 3.341 41.686 1.00 77.38 216 ASP A C 1
ATOM 1652 O O . ASP A 1 216 ? -11.912 3.682 42.196 1.00 77.38 216 ASP A O 1
ATOM 1656 N N . GLN A 1 217 ? -14.033 4.159 41.680 1.00 73.62 217 GLN A N 1
ATOM 1657 C CA . GLN A 1 217 ? -14.054 5.451 42.356 1.00 73.62 217 GLN A CA 1
ATOM 1658 C C . GLN A 1 217 ? -14.381 5.324 43.849 1.00 73.62 217 GLN A C 1
ATOM 1660 O O . GLN A 1 217 ? -14.039 6.238 44.612 1.00 73.62 217 GLN A O 1
ATOM 1665 N N . ASN A 1 218 ? -15.030 4.235 44.273 1.00 76.12 218 ASN A N 1
ATOM 1666 C CA . ASN A 1 218 ? -15.389 4.000 45.670 1.00 76.12 218 ASN A CA 1
ATOM 1667 C C . ASN A 1 218 ? -14.239 3.344 46.451 1.00 76.12 218 ASN A C 1
ATOM 1669 O O . ASN A 1 218 ? -13.975 3.755 47.590 1.00 76.12 218 ASN A O 1
ATOM 1673 N N . ASP A 1 219 ? -13.488 2.447 45.816 1.00 77.56 219 ASP A N 1
ATOM 1674 C CA . ASP A 1 219 ? -12.217 1.904 46.277 1.00 77.56 219 ASP A CA 1
ATOM 1675 C C . ASP A 1 219 ? -11.108 2.092 45.226 1.00 77.56 219 ASP A C 1
ATOM 1677 O O . ASP A 1 219 ? -10.917 1.322 44.293 1.00 77.56 219 ASP A O 1
ATOM 1681 N N . LEU A 1 220 ? -10.263 3.107 45.433 1.00 75.31 220 LEU A N 1
ATOM 1682 C CA . LEU A 1 220 ? -9.137 3.390 44.532 1.00 75.31 220 LEU A CA 1
ATOM 1683 C C . LEU A 1 220 ? -8.089 2.260 44.456 1.00 75.31 220 LEU A C 1
ATOM 1685 O O . LEU A 1 220 ? -7.153 2.370 43.652 1.00 75.31 220 LEU A O 1
ATOM 1689 N N . THR A 1 221 ? -8.168 1.244 45.323 1.00 77.56 221 THR A N 1
ATOM 1690 C CA . THR A 1 221 ? -7.312 0.054 45.270 1.00 77.56 221 THR A CA 1
ATOM 1691 C C . THR A 1 221 ? -7.830 -1.013 44.308 1.00 77.56 221 THR A C 1
ATOM 1693 O O . THR A 1 221 ? -7.010 -1.796 43.815 1.00 77.56 221 THR A O 1
ATOM 1696 N N . ASP A 1 222 ? -9.113 -0.965 43.944 1.00 80.00 222 ASP A N 1
ATOM 1697 C CA . ASP A 1 222 ? -9.709 -1.821 42.928 1.00 80.00 222 ASP A CA 1
ATOM 1698 C C . ASP A 1 222 ? -9.409 -1.276 41.537 1.00 80.00 222 ASP A C 1
ATOM 1700 O O . ASP A 1 222 ? -10.039 -0.371 40.985 1.00 80.00 222 ASP A O 1
ATOM 1704 N N . VAL A 1 223 ? -8.349 -1.840 40.969 1.00 83.06 223 VAL A N 1
ATOM 1705 C CA . VAL A 1 223 ? -7.921 -1.591 39.600 1.00 83.06 223 VAL A CA 1
ATOM 1706 C C . VAL A 1 223 ? -7.958 -2.889 38.818 1.00 83.06 223 VAL A C 1
ATOM 1708 O O . VAL A 1 223 ? -7.587 -3.950 39.326 1.00 83.06 223 VAL A O 1
ATOM 1711 N N . ALA A 1 224 ? -8.369 -2.813 37.559 1.00 88.19 224 ALA A N 1
ATOM 1712 C CA . ALA A 1 224 ? -8.390 -3.964 36.673 1.00 88.19 224 ALA A CA 1
ATOM 1713 C C . ALA A 1 224 ? -7.805 -3.613 35.307 1.00 88.19 224 ALA A C 1
ATOM 1715 O O . ALA A 1 224 ? -7.901 -2.477 34.835 1.00 88.19 224 ALA A O 1
ATOM 1716 N N . LEU A 1 225 ? -7.196 -4.615 34.674 1.00 89.44 225 LEU A N 1
ATOM 1717 C CA . LEU A 1 225 ? -6.649 -4.507 33.330 1.00 89.44 225 LEU A CA 1
ATOM 1718 C C . LEU A 1 225 ? -7.163 -5.655 32.463 1.00 89.44 225 LEU A C 1
ATOM 1720 O O . LEU A 1 225 ? -7.073 -6.827 32.834 1.00 89.44 225 LEU A O 1
ATOM 1724 N N . GLY A 1 226 ? -7.687 -5.292 31.301 1.00 90.56 226 GLY A N 1
ATOM 1725 C CA . GLY A 1 226 ? -8.127 -6.189 30.246 1.00 90.56 226 GLY A CA 1
ATOM 1726 C C . GLY A 1 226 ? -7.283 -5.972 28.999 1.00 90.56 226 GLY A C 1
ATOM 1727 O O . GLY A 1 226 ? -6.769 -4.879 28.769 1.00 90.56 226 GLY A O 1
ATOM 1728 N N . MET A 1 227 ? -7.133 -7.022 28.198 1.00 92.44 227 MET A N 1
ATOM 1729 C CA . MET A 1 227 ? -6.472 -6.935 26.900 1.00 92.44 227 MET A CA 1
ATOM 1730 C C . MET A 1 227 ? -7.265 -7.713 25.859 1.00 92.44 227 MET A C 1
ATOM 1732 O O . MET A 1 227 ? -7.803 -8.785 26.163 1.00 92.44 227 MET A O 1
ATOM 1736 N N . ALA A 1 228 ? -7.288 -7.189 24.642 1.00 92.12 228 ALA A N 1
ATOM 1737 C CA . ALA A 1 228 ? -7.716 -7.896 23.447 1.00 92.12 228 ALA A CA 1
ATOM 1738 C C . ALA A 1 228 ? -6.759 -7.593 22.294 1.00 92.12 228 ALA A C 1
ATOM 1740 O O . ALA A 1 228 ? -5.997 -6.630 22.350 1.00 92.12 228 ALA A O 1
ATOM 1741 N N . LYS A 1 229 ? -6.794 -8.448 21.279 1.00 91.50 229 LYS A N 1
ATOM 1742 C CA . LYS A 1 229 ? -6.077 -8.262 20.025 1.00 91.50 229 LYS A CA 1
ATOM 1743 C C . LYS A 1 229 ? -7.035 -7.835 18.925 1.00 91.50 229 LYS A C 1
ATOM 1745 O O . LYS A 1 229 ? -8.142 -8.374 18.869 1.00 91.50 229 LYS A O 1
ATOM 1750 N N . ILE A 1 230 ? -6.614 -6.902 18.085 1.00 89.00 230 ILE A N 1
ATOM 1751 C CA . ILE A 1 230 ? -7.252 -6.698 16.788 1.00 89.00 230 ILE A CA 1
ATOM 1752 C C . ILE A 1 230 ? -6.781 -7.842 15.887 1.00 89.00 230 ILE A C 1
ATOM 1754 O O . ILE A 1 230 ? -5.618 -8.244 15.949 1.00 89.00 230 ILE A O 1
ATOM 1758 N N . ILE A 1 231 ? -7.727 -8.485 15.209 1.00 89.62 231 ILE A N 1
ATOM 1759 C CA . ILE A 1 231 ? -7.443 -9.579 14.284 1.00 89.62 231 ILE A CA 1
ATOM 1760 C C . ILE A 1 231 ? -6.865 -8.962 13.019 1.00 89.62 231 ILE A C 1
ATOM 1762 O O . ILE A 1 231 ? -7.478 -8.064 12.460 1.00 89.62 231 ILE A O 1
ATOM 1766 N N . ASP A 1 232 ? -5.730 -9.497 12.607 1.00 87.62 232 ASP A N 1
ATOM 1767 C CA . ASP A 1 232 ? -5.094 -9.268 11.313 1.00 87.62 232 ASP A CA 1
ATOM 1768 C C . ASP A 1 232 ? -5.416 -10.449 10.400 1.00 87.62 232 ASP A C 1
ATOM 1770 O O . ASP A 1 232 ? -5.443 -11.616 10.839 1.00 87.62 232 ASP A O 1
ATOM 1774 N N . THR A 1 233 ? -5.749 -10.124 9.157 1.00 90.50 233 THR A N 1
ATOM 1775 C CA . THR A 1 233 ? -5.872 -11.077 8.069 1.00 90.50 233 THR A CA 1
ATOM 1776 C C . THR A 1 233 ? -5.072 -10.629 6.853 1.00 90.50 233 THR A C 1
ATOM 1778 O O . THR A 1 233 ? -5.623 -10.032 5.944 1.00 90.50 233 THR A O 1
ATOM 1781 N N . GLU A 1 234 ? -3.844 -11.132 6.759 1.00 92.75 234 GLU A N 1
ATOM 1782 C CA . GLU A 1 234 ? -3.018 -11.057 5.547 1.00 92.75 234 GLU A CA 1
ATOM 1783 C C . GLU A 1 234 ? -3.809 -11.096 4.220 1.00 92.75 234 GLU A C 1
ATOM 1785 O O . GLU A 1 234 ? -4.483 -12.083 3.863 1.00 92.75 234 GLU A O 1
ATOM 1790 N N . ALA A 1 235 ? -3.676 -10.013 3.465 1.00 96.00 235 ALA A N 1
ATOM 1791 C CA . ALA A 1 235 ? -4.339 -9.790 2.210 1.00 96.00 235 ALA A CA 1
ATOM 1792 C C . ALA A 1 235 ? -3.689 -10.580 1.075 1.00 96.00 235 ALA A C 1
ATOM 1794 O O . ALA A 1 235 ? -2.576 -11.100 1.130 1.00 96.00 235 ALA A O 1
ATOM 1795 N N . THR A 1 236 ? -4.397 -10.648 -0.047 1.00 97.19 236 THR A N 1
ATOM 1796 C CA . THR A 1 236 ? -3.829 -11.119 -1.311 1.00 97.19 236 THR A CA 1
ATOM 1797 C C . THR A 1 236 ? -4.274 -10.218 -2.443 1.00 97.19 236 THR A C 1
ATOM 1799 O O . THR A 1 236 ? -5.411 -9.750 -2.466 1.00 97.19 236 THR A O 1
ATOM 1802 N N . ILE A 1 237 ? -3.415 -10.032 -3.445 1.00 98.19 237 ILE A N 1
ATOM 1803 C CA . ILE A 1 237 ? -3.756 -9.324 -4.681 1.00 98.19 237 ILE A CA 1
ATOM 1804 C C . ILE A 1 237 ? -3.439 -10.191 -5.897 1.00 98.19 237 ILE A C 1
ATOM 1806 O O . ILE A 1 237 ? -2.391 -10.826 -5.991 1.00 98.19 237 ILE A O 1
ATOM 1810 N N . THR A 1 238 ? -4.347 -10.224 -6.874 1.00 98.38 238 THR A N 1
ATOM 1811 C CA . THR A 1 238 ? -4.153 -10.975 -8.122 1.00 98.38 238 THR A CA 1
ATOM 1812 C C . THR A 1 238 ? -4.747 -10.260 -9.328 1.00 98.38 238 THR A C 1
ATOM 1814 O O . THR A 1 238 ? -5.786 -9.610 -9.238 1.00 98.38 238 THR A O 1
ATOM 1817 N N . TRP A 1 239 ? -4.114 -10.432 -10.489 1.00 98.44 239 TRP A N 1
ATOM 1818 C CA . TRP A 1 239 ? -4.730 -10.147 -11.788 1.00 98.44 239 TRP A CA 1
ATOM 1819 C C . TRP A 1 239 ? -5.533 -11.364 -12.262 1.00 98.44 239 TRP A C 1
ATOM 1821 O O . TRP A 1 239 ? -5.106 -12.502 -12.058 1.00 98.44 239 TRP A O 1
ATOM 1831 N N . ASP A 1 240 ? -6.642 -11.155 -12.978 1.00 98.25 240 ASP A N 1
ATOM 1832 C CA . ASP A 1 240 ? -7.414 -12.250 -13.587 1.00 98.25 240 ASP A CA 1
ATOM 1833 C C . ASP A 1 240 ? -6.595 -13.031 -14.625 1.00 98.25 240 ASP A C 1
ATOM 1835 O O . ASP A 1 240 ? -6.827 -14.222 -14.857 1.00 98.25 240 ASP A O 1
ATOM 1839 N N . GLN A 1 241 ? -5.615 -12.364 -15.238 1.00 97.00 241 GLN A N 1
ATOM 1840 C CA . GLN A 1 241 ? -4.677 -12.945 -16.185 1.00 97.00 241 GLN A CA 1
ATOM 1841 C C . GLN A 1 241 ? -3.258 -12.450 -15.929 1.00 97.00 241 GLN A C 1
ATOM 1843 O O . GLN A 1 241 ? -3.004 -11.258 -15.792 1.00 97.00 241 GLN A O 1
ATOM 1848 N N . GLN A 1 242 ? -2.304 -13.381 -15.976 1.00 95.56 242 GLN A N 1
ATOM 1849 C CA . GLN A 1 242 ? -0.888 -13.030 -15.934 1.00 95.56 242 GLN A CA 1
ATOM 1850 C C . GLN A 1 242 ? -0.390 -12.469 -17.275 1.00 95.56 242 GLN A C 1
ATOM 1852 O O . GLN A 1 242 ? 0.511 -11.645 -17.284 1.00 95.56 242 GLN A O 1
ATOM 1857 N N . ILE A 1 243 ? -0.932 -12.911 -18.416 1.00 97.69 243 ILE A N 1
ATOM 1858 C CA . ILE A 1 243 ? -0.500 -12.452 -19.747 1.00 97.69 243 ILE A CA 1
ATOM 1859 C C . ILE A 1 243 ? -1.728 -12.039 -20.553 1.00 97.69 243 ILE A C 1
ATOM 1861 O O . ILE A 1 243 ? -2.544 -12.888 -20.919 1.00 97.69 243 ILE A O 1
ATOM 1865 N N . TYR A 1 244 ? -1.828 -10.753 -20.877 1.00 97.94 244 TYR A N 1
ATOM 1866 C CA . TYR A 1 244 ? -2.862 -10.223 -21.757 1.00 97.94 244 TYR A CA 1
ATOM 1867 C C . TYR A 1 244 ? -2.424 -10.323 -23.207 1.00 97.94 244 TYR A C 1
ATOM 1869 O O . TYR A 1 244 ? -1.287 -10.022 -23.554 1.00 97.94 244 TYR A O 1
ATOM 1877 N N . LYS A 1 245 ? -3.348 -10.706 -24.089 1.00 96.38 245 LYS A N 1
ATOM 1878 C CA . LYS A 1 245 ? -3.061 -10.802 -25.526 1.00 96.38 245 LYS A CA 1
ATOM 1879 C C . LYS A 1 245 ? -2.668 -9.456 -26.145 1.00 96.38 245 LYS A C 1
ATOM 1881 O O . LYS A 1 245 ? -1.939 -9.453 -27.122 1.00 96.38 245 LYS A O 1
ATOM 1886 N N . ASP A 1 246 ? -3.219 -8.357 -25.650 1.00 94.00 246 ASP A N 1
ATOM 1887 C CA . ASP A 1 246 ? -2.855 -6.992 -26.016 1.00 94.00 246 ASP A CA 1
ATOM 1888 C C . ASP A 1 246 ? -3.435 -6.027 -24.967 1.00 94.00 246 ASP A C 1
ATOM 1890 O O . ASP A 1 246 ? -4.285 -6.409 -24.158 1.00 94.00 246 ASP A O 1
ATOM 1894 N N . ALA A 1 247 ? -2.999 -4.769 -24.983 1.00 93.88 247 ALA A N 1
ATOM 1895 C CA . ALA A 1 247 ? -3.434 -3.763 -24.014 1.00 93.88 247 ALA A CA 1
ATOM 1896 C C . ALA A 1 247 ? -4.851 -3.186 -24.277 1.00 93.88 247 ALA A C 1
ATOM 1898 O O . ALA A 1 247 ? -5.317 -2.306 -23.552 1.00 93.88 247 ALA A O 1
ATOM 1899 N N . ASN A 1 248 ? -5.584 -3.659 -25.294 1.00 94.94 248 ASN A N 1
ATOM 1900 C CA . ASN A 1 248 ? -7.003 -3.313 -25.475 1.00 94.94 248 ASN A CA 1
ATOM 1901 C C . ASN A 1 248 ? -7.938 -4.244 -24.693 1.00 94.94 248 ASN A C 1
ATOM 1903 O O . ASN A 1 248 ? -9.153 -4.043 -24.730 1.00 94.94 248 ASN A O 1
ATOM 1907 N N . ALA A 1 249 ? -7.399 -5.267 -24.027 1.00 95.06 249 ALA A N 1
ATOM 1908 C CA . ALA A 1 249 ? -8.174 -6.145 -23.169 1.00 95.06 249 ALA A CA 1
ATOM 1909 C C . ALA A 1 249 ? -8.733 -5.395 -21.948 1.00 95.06 249 ALA A C 1
ATOM 1911 O O . ALA A 1 249 ? -8.165 -4.403 -21.482 1.00 95.06 249 ALA A O 1
ATOM 1912 N N . SER A 1 250 ? -9.852 -5.900 -21.433 1.00 97.06 250 SER A N 1
ATOM 1913 C CA . SER A 1 250 ? -10.277 -5.633 -20.062 1.00 97.06 250 SER A CA 1
ATOM 1914 C C . SER A 1 250 ? -9.417 -6.445 -19.096 1.00 97.06 250 SER A C 1
ATOM 1916 O O . SER A 1 250 ? -8.952 -7.529 -19.459 1.00 97.06 250 SER A O 1
ATOM 1918 N N . ALA A 1 251 ? -9.273 -5.954 -17.874 1.00 97.94 251 ALA A N 1
ATOM 1919 C CA . ALA A 1 251 ? -8.551 -6.623 -16.800 1.00 97.94 251 ALA A CA 1
ATOM 1920 C C . ALA A 1 251 ? -9.326 -6.485 -15.491 1.00 97.94 251 ALA A C 1
ATOM 1922 O O . ALA A 1 251 ? -9.996 -5.473 -15.271 1.00 97.94 251 ALA A O 1
ATOM 1923 N N . THR A 1 252 ? -9.205 -7.474 -14.617 1.00 98.50 252 THR A N 1
ATOM 1924 C CA . THR A 1 252 ? -9.743 -7.415 -13.260 1.00 98.50 252 THR A CA 1
ATOM 1925 C C . THR A 1 252 ? -8.620 -7.694 -12.275 1.00 98.50 252 THR A C 1
ATOM 1927 O O . THR A 1 252 ? -7.897 -8.678 -12.407 1.00 98.50 252 THR A O 1
ATOM 1930 N N . ILE A 1 253 ? -8.493 -6.834 -11.271 1.00 98.69 253 ILE A N 1
ATOM 1931 C CA . ILE A 1 253 ? -7.646 -7.071 -10.105 1.00 98.69 253 ILE A CA 1
ATOM 1932 C C . ILE A 1 253 ? -8.572 -7.449 -8.958 1.00 98.69 253 ILE A C 1
ATOM 1934 O O . ILE A 1 253 ? -9.585 -6.781 -8.746 1.00 98.69 253 ILE A O 1
ATOM 1938 N N . THR A 1 254 ? -8.251 -8.529 -8.255 1.00 98.69 254 THR A N 1
ATOM 1939 C CA . THR A 1 254 ? -8.957 -8.946 -7.041 1.00 98.69 254 THR A CA 1
ATOM 1940 C C . THR A 1 254 ? -8.029 -8.778 -5.851 1.00 98.69 254 THR A C 1
ATOM 1942 O O . THR A 1 254 ? -6.926 -9.323 -5.879 1.00 98.69 254 THR A O 1
ATOM 1945 N N . VAL A 1 255 ? -8.499 -8.050 -4.842 1.00 98.56 255 VAL A N 1
ATOM 1946 C CA . VAL A 1 255 ? -7.913 -8.002 -3.502 1.00 98.56 255 VAL A CA 1
ATOM 1947 C C . VAL A 1 255 ? -8.807 -8.835 -2.585 1.00 98.56 255 VAL A C 1
ATOM 1949 O O . VAL A 1 255 ? -10.032 -8.712 -2.648 1.00 98.56 255 VAL A O 1
ATOM 1952 N N . ILE A 1 256 ? -8.227 -9.732 -1.799 1.00 97.88 256 ILE A N 1
ATOM 1953 C CA . ILE A 1 256 ? -8.928 -10.433 -0.719 1.00 97.88 256 ILE A CA 1
ATOM 1954 C C . ILE A 1 256 ? -8.282 -9.962 0.562 1.00 97.88 256 ILE A C 1
ATOM 1956 O O . ILE A 1 256 ? -7.095 -10.201 0.731 1.00 97.88 256 ILE A O 1
ATOM 1960 N N . ASP A 1 257 ? -9.074 -9.318 1.396 1.00 95.88 257 ASP A N 1
ATOM 1961 C CA . ASP A 1 257 ? -8.665 -8.677 2.633 1.00 95.88 257 ASP A CA 1
ATOM 1962 C C . ASP A 1 257 ? -9.924 -8.664 3.512 1.00 95.88 257 ASP A C 1
ATOM 1964 O O . ASP A 1 257 ? -10.960 -8.094 3.146 1.00 95.88 257 ASP A O 1
ATOM 1968 N N . ALA A 1 258 ? -9.917 -9.477 4.566 1.00 92.62 258 ALA A N 1
ATOM 1969 C CA . ALA A 1 258 ? -11.134 -9.739 5.334 1.00 92.62 258 ALA A CA 1
ATOM 1970 C C . ALA A 1 258 ? -11.387 -8.669 6.395 1.00 92.62 258 ALA A C 1
ATOM 1972 O O . ALA A 1 258 ? -12.529 -8.498 6.837 1.00 92.62 258 ALA A O 1
ATOM 1973 N N . ASP A 1 259 ? -10.325 -7.999 6.802 1.00 90.06 259 ASP A N 1
ATOM 1974 C CA . ASP A 1 259 ? -10.237 -7.006 7.845 1.00 90.06 259 ASP A CA 1
ATOM 1975 C C . ASP A 1 259 ? -10.494 -5.589 7.341 1.00 90.06 259 ASP A C 1
ATOM 1977 O O . ASP A 1 259 ? -11.028 -4.791 8.106 1.00 90.06 259 ASP A O 1
ATOM 1981 N N . GLU A 1 260 ? -10.391 -5.345 6.035 1.00 93.00 260 GLU A N 1
ATOM 1982 C CA . GLU A 1 260 ? -10.920 -4.142 5.385 1.00 93.00 260 GLU A CA 1
ATOM 1983 C C . GLU A 1 260 ? -12.452 -4.138 5.196 1.00 93.00 260 GLU A C 1
ATOM 1985 O O . GLU A 1 260 ? -13.024 -3.172 4.678 1.00 93.00 260 GLU A O 1
ATOM 1990 N N . ASN A 1 261 ? -13.164 -5.189 5.612 1.00 91.25 261 ASN A N 1
ATOM 1991 C CA . ASN A 1 261 ? -14.632 -5.247 5.603 1.00 91.25 261 ASN A CA 1
ATOM 1992 C C . ASN A 1 261 ? -15.221 -4.799 6.959 1.00 91.25 261 ASN A C 1
ATOM 1994 O O . ASN A 1 261 ? -15.713 -5.598 7.765 1.00 91.25 261 ASN A O 1
ATOM 1998 N N . LEU A 1 262 ? -15.193 -3.487 7.193 1.00 90.69 262 LEU A N 1
ATOM 1999 C CA . LEU A 1 262 ? -15.585 -2.840 8.446 1.00 90.69 262 LEU A CA 1
ATOM 2000 C C . LEU A 1 262 ? -17.104 -2.727 8.641 1.00 90.69 262 LEU A C 1
ATOM 2002 O O . LEU A 1 262 ? -17.574 -2.472 9.757 1.00 90.69 262 LEU A O 1
ATOM 2006 N N . ASN A 1 263 ? -17.916 -2.849 7.584 1.00 90.19 263 ASN A N 1
ATOM 2007 C CA . ASN A 1 263 ? -19.367 -2.697 7.679 1.00 90.19 263 ASN A CA 1
ATOM 2008 C C . ASN A 1 263 ? -20.154 -3.727 6.878 1.00 90.19 263 ASN A C 1
ATOM 2010 O O . ASN A 1 263 ? -20.444 -3.572 5.695 1.00 90.19 263 ASN A O 1
ATOM 2014 N N . CYS A 1 264 ? -20.730 -4.675 7.616 1.00 91.00 264 CYS A N 1
ATOM 2015 C CA . CYS A 1 264 ? -21.520 -5.765 7.052 1.00 91.00 264 CYS A CA 1
ATOM 2016 C C . CYS A 1 264 ? -22.787 -5.373 6.255 1.00 91.00 264 CYS A C 1
ATOM 2018 O O . CYS A 1 264 ? -23.443 -6.246 5.679 1.00 91.00 264 CYS A O 1
ATOM 2020 N N . ASN A 1 265 ? -23.189 -4.098 6.250 1.00 94.38 265 ASN A N 1
ATOM 2021 C CA . ASN A 1 265 ? -24.386 -3.613 5.559 1.00 94.38 265 ASN A CA 1
ATOM 2022 C C . ASN A 1 265 ? -24.087 -2.675 4.386 1.00 94.38 265 ASN A C 1
ATOM 2024 O O . ASN A 1 265 ? -25.029 -2.262 3.700 1.00 94.38 265 ASN A O 1
ATOM 2028 N N . LEU A 1 266 ? -22.828 -2.298 4.178 1.00 94.75 266 LEU A N 1
ATOM 2029 C CA . LEU A 1 266 ? -22.418 -1.332 3.166 1.00 94.75 266 LEU A CA 1
ATOM 2030 C C . LEU A 1 266 ? -21.365 -1.951 2.251 1.00 94.75 266 LEU A C 1
ATOM 2032 O O . LEU A 1 266 ? -20.835 -3.012 2.536 1.00 94.75 266 LEU A O 1
ATOM 2036 N N . ILE A 1 267 ? -21.179 -1.323 1.093 1.00 95.06 267 ILE A N 1
ATOM 2037 C CA . ILE A 1 267 ? -20.110 -1.676 0.162 1.00 95.06 267 ILE A CA 1
ATOM 2038 C C . ILE A 1 267 ? -18.945 -0.749 0.456 1.00 95.06 267 ILE A C 1
ATOM 2040 O O . ILE A 1 267 ? -19.149 0.467 0.523 1.00 95.06 267 ILE A O 1
ATOM 2044 N N . GLU A 1 268 ? -17.763 -1.328 0.580 1.00 94.75 268 GLU A N 1
ATOM 2045 C CA . GLU A 1 268 ? -16.521 -0.618 0.869 1.00 94.75 268 GLU A CA 1
ATOM 2046 C C . GLU A 1 268 ? -15.584 -0.584 -0.339 1.00 94.75 268 GLU A C 1
ATOM 2048 O O . GLU A 1 268 ? -15.836 -1.202 -1.383 1.00 94.75 268 GLU A O 1
ATOM 2053 N N . TYR A 1 269 ? -14.517 0.197 -0.205 1.00 96.31 269 TYR A N 1
ATOM 2054 C CA . TYR A 1 269 ? -13.489 0.346 -1.221 1.00 96.31 269 TYR A CA 1
ATOM 2055 C C . TYR A 1 269 ? -12.118 0.330 -0.573 1.00 96.31 269 TYR A C 1
ATOM 2057 O O . TYR A 1 269 ? -11.955 0.934 0.480 1.00 96.31 269 TYR A O 1
ATOM 2065 N N . VAL A 1 270 ? -11.145 -0.255 -1.270 1.00 97.06 270 VAL A N 1
ATOM 2066 C CA . VAL A 1 270 ? -9.729 -0.250 -0.880 1.00 97.06 270 VAL A CA 1
ATOM 2067 C C . VAL A 1 270 ? -8.859 0.324 -2.007 1.00 97.06 270 VAL A C 1
ATOM 2069 O O . VAL A 1 270 ? -9.231 0.203 -3.187 1.00 97.06 270 VAL A O 1
ATOM 2072 N N . PRO A 1 271 ? -7.732 0.993 -1.703 1.00 96.75 271 PRO A N 1
ATOM 2073 C CA . PRO A 1 271 ? -6.891 1.611 -2.713 1.00 96.75 271 PRO A CA 1
ATOM 2074 C C . PRO A 1 271 ? -6.010 0.557 -3.393 1.00 96.75 271 PRO A C 1
ATOM 2076 O O . PRO A 1 271 ? -5.404 -0.292 -2.753 1.00 96.75 271 PRO A O 1
ATOM 2079 N N . VAL A 1 272 ? -5.896 0.634 -4.717 1.00 97.81 272 VAL A N 1
ATOM 2080 C CA . VAL A 1 272 ? -4.971 -0.185 -5.511 1.00 97.81 272 VAL A CA 1
ATOM 2081 C C . VAL A 1 272 ? -4.139 0.737 -6.380 1.00 97.81 272 VAL A C 1
ATOM 2083 O O . VAL A 1 272 ? -4.686 1.584 -7.093 1.00 97.81 272 VAL A O 1
ATOM 2086 N N . PHE A 1 273 ? -2.821 0.557 -6.368 1.00 98.00 273 PHE A N 1
ATOM 2087 C CA . PHE A 1 273 ? -1.911 1.357 -7.180 1.00 98.00 273 PHE A CA 1
ATOM 2088 C C . PHE A 1 273 ? -1.396 0.553 -8.365 1.00 98.00 273 PHE A C 1
ATOM 2090 O O . PHE A 1 273 ? -0.943 -0.570 -8.196 1.00 98.00 273 PHE A O 1
ATOM 2097 N N . ILE A 1 274 ? -1.432 1.110 -9.574 1.00 98.19 274 ILE A N 1
ATOM 2098 C CA . ILE A 1 274 ? -0.954 0.434 -10.784 1.00 98.19 274 ILE A CA 1
ATOM 2099 C C . ILE A 1 274 ? 0.126 1.283 -11.445 1.00 98.19 274 ILE A C 1
ATOM 2101 O O . ILE A 1 274 ? -0.114 2.432 -11.816 1.00 98.19 274 ILE A O 1
ATOM 2105 N N . ILE A 1 275 ? 1.311 0.699 -11.630 1.00 97.50 275 ILE A N 1
ATOM 2106 C CA . ILE A 1 275 ? 2.443 1.333 -12.318 1.00 97.50 275 ILE A CA 1
ATOM 2107 C C . ILE A 1 275 ? 2.896 0.426 -13.467 1.00 97.50 275 ILE A C 1
ATOM 2109 O O . ILE A 1 275 ? 3.030 -0.789 -13.312 1.00 97.50 275 ILE A O 1
ATOM 2113 N N . VAL A 1 276 ? 3.135 1.024 -14.634 1.00 97.00 276 VAL A N 1
ATOM 2114 C CA . VAL A 1 276 ? 3.642 0.344 -15.830 1.00 97.00 276 VAL A CA 1
ATOM 2115 C C . VAL A 1 276 ? 5.168 0.414 -15.836 1.00 97.00 276 VAL A C 1
ATOM 2117 O O . VAL A 1 276 ? 5.735 1.488 -15.688 1.00 97.00 276 VAL A O 1
ATOM 2120 N N . ASN A 1 277 ? 5.843 -0.719 -16.025 1.00 94.25 277 ASN A N 1
ATOM 2121 C CA . ASN A 1 277 ? 7.304 -0.859 -16.065 1.00 94.25 277 ASN A CA 1
ATOM 2122 C C . ASN A 1 277 ? 8.058 -0.143 -14.917 1.00 94.25 277 ASN A C 1
ATOM 2124 O O . ASN A 1 277 ? 9.052 0.541 -15.193 1.00 94.25 277 ASN A O 1
ATOM 2128 N N . PRO A 1 278 ? 7.623 -0.255 -13.647 1.00 92.75 278 PRO A N 1
ATOM 2129 C CA . PRO A 1 278 ? 8.093 0.599 -12.555 1.00 92.75 278 PRO A CA 1
ATOM 2130 C C . PRO A 1 278 ? 9.626 0.627 -12.434 1.00 92.75 278 PRO A C 1
ATOM 2132 O O . PRO A 1 278 ? 10.285 -0.404 -12.324 1.00 92.75 278 PRO A O 1
ATOM 2135 N N . GLY A 1 279 ? 10.202 1.828 -12.409 1.00 88.12 279 GLY A N 1
ATOM 2136 C CA . GLY A 1 279 ? 11.631 2.090 -12.230 1.00 88.12 279 GLY A CA 1
ATOM 2137 C C . GLY A 1 279 ? 12.498 1.889 -13.476 1.00 88.12 279 GLY A C 1
ATOM 2138 O O . GLY A 1 279 ? 13.720 1.971 -13.369 1.00 88.12 279 GLY A O 1
ATOM 2139 N N . SER A 1 280 ? 11.910 1.599 -14.640 1.00 90.31 280 SER A N 1
ATOM 2140 C CA . SER A 1 280 ? 12.647 1.386 -15.902 1.00 90.31 280 SER A CA 1
ATOM 2141 C C . SER A 1 280 ? 13.024 2.680 -16.643 1.00 90.31 280 SER A C 1
ATOM 2143 O O . SER A 1 280 ? 13.577 2.627 -17.742 1.00 90.31 280 SER A O 1
ATOM 2145 N N . TRP A 1 281 ? 12.740 3.845 -16.053 1.00 91.19 281 TRP A N 1
ATOM 2146 C CA . TRP A 1 281 ? 13.032 5.167 -16.610 1.00 91.19 281 TRP A CA 1
ATOM 2147 C C . TRP A 1 281 ? 13.538 6.129 -15.533 1.00 91.19 281 TRP A C 1
ATOM 2149 O O . TRP A 1 281 ? 13.274 5.933 -14.346 1.00 91.19 281 TRP A O 1
ATOM 2159 N N . ASN A 1 282 ? 14.237 7.192 -15.936 1.00 86.56 282 ASN A N 1
ATOM 2160 C CA . ASN A 1 282 ? 14.609 8.263 -15.006 1.00 86.56 282 ASN A CA 1
ATOM 2161 C C . ASN A 1 282 ? 13.449 9.257 -14.809 1.00 86.56 282 ASN A C 1
ATOM 2163 O O . ASN A 1 282 ? 12.825 9.633 -15.805 1.00 86.56 282 ASN A O 1
ATOM 2167 N N . PRO A 1 283 ? 13.195 9.744 -13.578 1.00 86.06 283 PRO A N 1
ATOM 2168 C CA . PRO A 1 283 ? 12.282 10.864 -13.339 1.00 86.06 283 PRO A CA 1
ATOM 2169 C C . PRO A 1 283 ? 12.574 12.071 -14.252 1.00 86.06 283 PRO A C 1
ATOM 2171 O O . PRO A 1 283 ? 13.734 12.364 -14.544 1.00 86.06 283 PRO A O 1
ATOM 2174 N N . ILE A 1 284 ? 11.526 12.755 -14.728 1.00 78.75 284 ILE A N 1
ATOM 2175 C CA . ILE A 1 284 ? 11.638 13.845 -15.724 1.00 78.75 284 ILE A CA 1
ATOM 2176 C C . ILE A 1 284 ? 12.032 15.175 -15.078 1.00 78.75 284 ILE A C 1
ATOM 2178 O O . ILE A 1 284 ? 12.688 16.014 -15.704 1.00 78.75 284 ILE A O 1
ATOM 2182 N N . ASP A 1 285 ? 11.626 15.388 -13.831 1.00 67.38 285 ASP A N 1
ATOM 2183 C CA . ASP A 1 285 ? 11.905 16.602 -13.080 1.00 67.38 285 ASP A CA 1
ATOM 2184 C C . ASP A 1 285 ? 13.420 16.723 -12.946 1.00 67.38 285 ASP A C 1
ATOM 2186 O O . ASP A 1 285 ? 14.070 15.823 -12.431 1.00 67.38 285 ASP A O 1
ATOM 2190 N N . GLY A 1 286 ? 13.992 17.802 -13.484 1.00 53.44 286 GLY A N 1
ATOM 2191 C CA . GLY A 1 286 ? 15.433 17.896 -13.709 1.00 53.44 286 GLY A CA 1
ATOM 2192 C C . GLY A 1 286 ? 16.316 17.613 -12.475 1.00 53.44 286 GLY A C 1
ATOM 2193 O O . GLY A 1 286 ? 15.861 17.690 -11.334 1.00 53.44 286 GLY A O 1
ATOM 2194 N N . PRO A 1 287 ? 17.636 17.439 -12.687 1.00 46.44 287 PRO A N 1
ATOM 2195 C CA . PRO A 1 287 ? 18.589 16.811 -11.754 1.00 46.44 287 PRO A CA 1
ATOM 2196 C C . PRO A 1 287 ? 18.767 17.495 -10.387 1.00 46.44 287 PRO A C 1
ATOM 2198 O O . PRO A 1 287 ? 19.530 17.016 -9.558 1.00 46.44 287 PRO A O 1
ATOM 2201 N N . ALA A 1 288 ? 18.114 18.634 -10.149 1.00 46.31 288 ALA A N 1
ATOM 2202 C CA . ALA A 1 288 ? 18.149 19.333 -8.871 1.00 46.31 288 ALA A CA 1
ATOM 2203 C C . ALA A 1 288 ? 17.092 18.829 -7.869 1.00 46.31 288 ALA A C 1
ATOM 2205 O O . ALA A 1 288 ? 17.247 19.098 -6.680 1.00 46.31 288 ALA A O 1
ATOM 2206 N N . VAL A 1 289 ? 16.026 18.156 -8.329 1.00 54.84 289 VAL A N 1
ATOM 2207 C CA . VAL A 1 289 ? 14.884 17.728 -7.500 1.00 54.84 289 VAL A CA 1
ATOM 2208 C C . VAL A 1 289 ? 14.177 16.494 -8.095 1.00 54.84 289 VAL A C 1
ATOM 2210 O O . VAL A 1 289 ? 12.965 16.544 -8.211 1.00 54.84 289 VAL A O 1
ATOM 2213 N N . ASN A 1 290 ? 14.887 15.424 -8.498 1.00 62.19 290 ASN A N 1
ATOM 2214 C CA . ASN A 1 290 ? 14.317 14.169 -9.056 1.00 62.19 290 ASN A CA 1
ATOM 2215 C C . ASN A 1 290 ? 13.258 13.521 -8.125 1.00 62.19 290 ASN A C 1
ATOM 2217 O O . ASN A 1 290 ? 13.511 12.510 -7.473 1.00 62.19 290 ASN A O 1
ATOM 2221 N N . LEU A 1 291 ? 12.077 14.116 -8.022 1.00 71.38 291 LEU A N 1
ATOM 2222 C CA . LEU A 1 291 ? 11.093 13.833 -6.987 1.00 71.38 291 LEU A CA 1
ATOM 2223 C C . LEU A 1 291 ? 9.855 13.149 -7.578 1.00 71.38 291 LEU A C 1
ATOM 2225 O O . LEU A 1 291 ? 9.134 12.479 -6.841 1.00 71.38 291 LEU A O 1
ATOM 2229 N N . SER A 1 292 ? 9.617 13.253 -8.888 1.00 81.44 292 SER A N 1
ATOM 2230 C CA . SER A 1 292 ? 8.588 12.474 -9.567 1.00 81.44 292 SER A CA 1
ATOM 2231 C C . SER A 1 292 ? 8.903 10.996 -9.430 1.00 81.44 292 SER A C 1
ATOM 2233 O O . SER A 1 292 ? 10.004 10.523 -9.719 1.00 81.44 292 SER A O 1
ATOM 2235 N N . ALA A 1 293 ? 7.919 10.270 -8.920 1.00 89.75 293 ALA A N 1
ATOM 2236 C CA . ALA A 1 293 ? 8.039 8.855 -8.669 1.00 89.75 293 ALA A CA 1
ATOM 2237 C C . ALA A 1 293 ? 8.136 8.082 -9.981 1.00 89.75 293 ALA A C 1
ATOM 2239 O O . ALA A 1 293 ? 7.338 8.291 -10.886 1.00 89.75 293 ALA A O 1
ATOM 2240 N N . ASN A 1 294 ? 9.075 7.147 -10.071 1.00 91.38 294 ASN A N 1
ATOM 2241 C CA . ASN A 1 294 ? 9.057 6.115 -11.106 1.00 91.38 294 ASN A CA 1
ATOM 2242 C C . ASN A 1 294 ? 8.680 4.740 -10.534 1.00 91.38 294 ASN A C 1
ATOM 2244 O O . ASN A 1 294 ? 8.642 3.754 -11.266 1.00 91.38 294 ASN A O 1
ATOM 2248 N N . ASP A 1 295 ? 8.408 4.658 -9.231 1.00 92.50 295 ASP A N 1
ATOM 2249 C CA . ASP A 1 295 ? 8.061 3.431 -8.533 1.00 92.50 295 ASP A CA 1
ATOM 2250 C C . ASP A 1 295 ? 7.231 3.655 -7.273 1.00 92.50 295 ASP A C 1
ATOM 2252 O O . ASP A 1 295 ? 7.002 4.800 -6.891 1.00 92.50 295 ASP A O 1
ATOM 2256 N N . PHE A 1 296 ? 6.772 2.563 -6.653 1.00 94.44 296 PHE A N 1
ATOM 2257 C CA . PHE A 1 296 ? 5.819 2.629 -5.549 1.00 94.44 296 PHE A CA 1
ATOM 2258 C C . PHE A 1 296 ? 6.373 3.314 -4.293 1.00 94.44 296 PHE A C 1
ATOM 2260 O O . PHE A 1 296 ? 5.701 4.179 -3.756 1.00 94.44 296 PHE A O 1
ATOM 2267 N N . CYS A 1 297 ? 7.611 3.044 -3.876 1.00 91.62 297 CYS A N 1
ATOM 2268 C CA . CYS A 1 297 ? 8.158 3.683 -2.665 1.00 91.62 297 CYS A CA 1
ATOM 2269 C C . CYS A 1 297 ? 8.545 5.143 -2.925 1.00 91.62 297 CYS A C 1
ATOM 2271 O O . CYS A 1 297 ? 8.357 6.030 -2.106 1.00 91.62 297 CYS A O 1
ATOM 2273 N N . MET A 1 298 ? 9.004 5.473 -4.137 1.00 89.38 298 MET A N 1
ATOM 2274 C CA . MET A 1 298 ? 9.114 6.886 -4.501 1.00 89.38 298 MET A CA 1
ATOM 2275 C C . MET A 1 298 ? 7.749 7.582 -4.512 1.00 89.38 298 MET A C 1
ATOM 2277 O O . MET A 1 298 ? 7.662 8.757 -4.151 1.00 89.38 298 MET A O 1
ATOM 2281 N N . LEU A 1 299 ? 6.698 6.882 -4.950 1.00 92.88 299 LEU A N 1
ATOM 2282 C CA . LEU A 1 299 ? 5.334 7.398 -4.960 1.00 92.88 299 LEU A CA 1
ATOM 2283 C C . LEU A 1 299 ? 4.837 7.615 -3.536 1.00 92.88 299 LEU A C 1
ATOM 2285 O O . LEU A 1 299 ? 4.335 8.702 -3.261 1.00 92.88 299 LEU A O 1
ATOM 2289 N N . LYS A 1 300 ? 5.032 6.646 -2.640 1.00 92.25 300 LYS A N 1
ATOM 2290 C CA . LYS A 1 300 ? 4.645 6.760 -1.241 1.00 92.25 300 LYS A CA 1
ATOM 2291 C C . LYS A 1 300 ? 5.424 7.882 -0.555 1.00 92.25 300 LYS A C 1
ATOM 2293 O O . LYS A 1 300 ? 4.811 8.787 -0.007 1.00 92.25 300 LYS A O 1
ATOM 2298 N N . ARG A 1 301 ? 6.739 7.986 -0.744 1.00 87.38 301 ARG A N 1
ATOM 2299 C CA . ARG A 1 301 ? 7.543 9.092 -0.193 1.00 87.38 301 ARG A CA 1
ATOM 2300 C C . ARG A 1 301 ? 7.145 10.494 -0.679 1.00 87.38 301 ARG A C 1
ATOM 2302 O O . ARG A 1 301 ? 7.131 11.436 0.112 1.00 87.38 301 ARG A O 1
ATOM 2309 N N . ASN A 1 302 ? 6.865 10.670 -1.973 1.00 87.56 302 ASN A N 1
ATOM 2310 C CA . ASN A 1 302 ? 6.725 12.009 -2.573 1.00 87.56 302 ASN A CA 1
ATOM 2311 C C . ASN A 1 302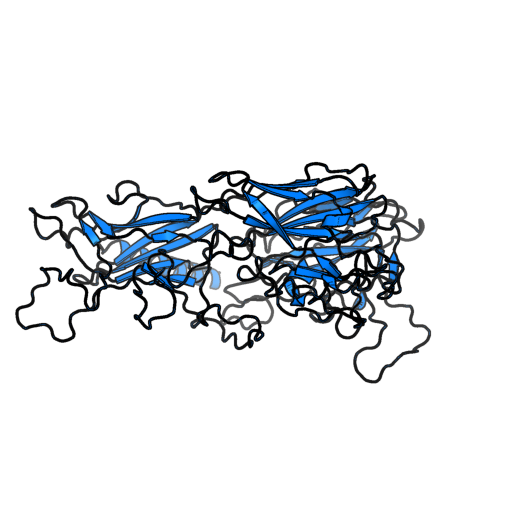 ? 5.285 12.401 -2.951 1.00 87.56 302 ASN A C 1
ATOM 2313 O O . ASN A 1 302 ? 5.038 13.566 -3.284 1.00 87.56 302 ASN A O 1
ATOM 2317 N N . GLY A 1 303 ? 4.347 11.453 -2.948 1.00 89.75 303 GLY A N 1
ATOM 2318 C CA . GLY A 1 303 ? 2.963 11.652 -3.389 1.00 89.75 303 GLY A CA 1
ATOM 2319 C C . GLY A 1 303 ? 2.805 11.828 -4.899 1.00 89.75 303 GLY A C 1
ATOM 2320 O O . GLY A 1 303 ? 1.759 12.280 -5.361 1.00 89.75 303 GLY A O 1
ATOM 2321 N N . GLY A 1 304 ? 3.844 11.516 -5.680 1.00 90.94 304 GLY A N 1
ATOM 2322 C CA . GLY A 1 304 ? 3.834 11.660 -7.134 1.00 90.94 304 GLY A CA 1
ATOM 2323 C C . GLY A 1 304 ? 3.795 13.123 -7.585 1.00 90.94 304 GLY A C 1
ATOM 2324 O O . GLY A 1 304 ? 4.448 13.989 -7.000 1.00 90.94 304 GLY A O 1
ATOM 2325 N N . ILE A 1 305 ? 3.049 13.405 -8.650 1.00 89.69 305 ILE A N 1
ATOM 2326 C CA . ILE A 1 305 ? 2.922 14.750 -9.229 1.00 89.69 305 ILE A CA 1
ATOM 2327 C C . ILE A 1 305 ? 1.537 15.357 -8.981 1.00 89.69 305 ILE A C 1
ATOM 2329 O O . ILE A 1 305 ? 0.554 14.646 -8.777 1.00 89.69 305 ILE A O 1
ATOM 2333 N N . ALA A 1 306 ? 1.457 16.685 -9.030 1.00 86.25 306 ALA A N 1
ATOM 2334 C CA . ALA A 1 306 ? 0.220 17.451 -9.107 1.00 86.25 306 ALA A CA 1
ATOM 2335 C C . ALA A 1 306 ? 0.040 17.950 -10.548 1.00 86.25 306 ALA A C 1
ATOM 2337 O O . ALA A 1 306 ? 0.642 18.965 -10.905 1.00 86.25 306 ALA A O 1
ATOM 2338 N N . PRO A 1 307 ? -0.743 17.241 -11.386 1.00 76.31 307 PRO A N 1
ATOM 2339 C CA . PRO A 1 307 ? -0.855 17.571 -12.799 1.00 76.31 307 PRO A CA 1
ATOM 2340 C C . PRO A 1 307 ? -1.414 18.988 -12.990 1.00 76.31 307 PRO A C 1
ATOM 2342 O O . PRO A 1 307 ? -2.402 19.373 -12.361 1.00 76.31 307 PRO A O 1
ATOM 2345 N N . LEU A 1 308 ? -0.767 19.785 -13.836 1.00 70.94 308 LEU A N 1
ATOM 2346 C CA . LEU A 1 308 ? -1.164 21.144 -14.170 1.00 70.94 308 LEU A CA 1
ATOM 2347 C C . LEU A 1 308 ? -1.848 21.199 -15.544 1.00 70.94 308 LEU A C 1
ATOM 2349 O O . LEU A 1 308 ? -1.644 20.347 -16.410 1.00 70.94 308 LEU A O 1
ATOM 2353 N N . PRO A 1 309 ? -2.638 22.255 -15.812 1.00 66.38 309 PRO A N 1
ATOM 2354 C CA . PRO A 1 309 ? -3.133 22.520 -17.156 1.00 66.38 309 PRO A CA 1
ATOM 2355 C C . PRO A 1 309 ? -1.992 22.629 -18.182 1.00 66.38 309 PRO A C 1
ATOM 2357 O O . PRO A 1 309 ? -0.936 23.197 -17.896 1.00 66.38 309 PRO A O 1
ATOM 2360 N N . ALA A 1 310 ? -2.252 22.165 -19.409 1.00 63.34 310 ALA A N 1
ATOM 2361 C CA . ALA A 1 310 ? -1.283 22.115 -20.506 1.00 63.34 310 ALA A CA 1
ATOM 2362 C C . ALA A 1 310 ? -0.440 23.402 -20.670 1.00 63.34 310 ALA A C 1
ATOM 2364 O O . ALA A 1 310 ? -0.981 24.509 -20.774 1.00 63.34 310 ALA A O 1
ATOM 2365 N N . GLY A 1 311 ? 0.887 23.247 -20.783 1.00 58.94 311 GLY A N 1
ATOM 2366 C CA . GLY A 1 311 ? 1.831 24.337 -21.082 1.00 58.94 311 GLY A CA 1
ATOM 2367 C C . GLY A 1 311 ? 3.003 24.505 -20.106 1.00 58.94 311 GLY A C 1
ATOM 2368 O O . GLY A 1 311 ? 3.859 25.359 -20.349 1.00 58.94 311 GLY A O 1
ATOM 2369 N N . VAL A 1 312 ? 3.073 23.708 -19.039 1.00 60.84 312 VAL A N 1
ATOM 2370 C CA . VAL A 1 312 ? 4.235 23.609 -18.137 1.00 60.84 312 VAL A CA 1
ATOM 2371 C C . VAL A 1 312 ? 5.006 22.345 -18.506 1.00 60.84 312 VAL A C 1
ATOM 2373 O O . VAL A 1 312 ? 4.376 21.328 -18.683 1.00 60.84 312 VAL A O 1
ATOM 2376 N N . ALA A 1 313 ? 6.332 22.390 -18.682 1.00 58.56 313 ALA A N 1
ATOM 2377 C CA . ALA A 1 313 ? 7.111 21.239 -19.181 1.00 58.56 313 ALA A CA 1
ATOM 2378 C C . ALA A 1 313 ? 7.499 20.204 -18.101 1.00 58.56 313 ALA A C 1
ATOM 2380 O O . ALA A 1 313 ? 7.939 19.109 -18.438 1.00 58.56 313 ALA A O 1
ATOM 2381 N N . VAL A 1 314 ? 7.346 20.550 -16.824 1.00 64.00 314 VAL A N 1
ATOM 2382 C CA . VAL A 1 314 ? 7.637 19.694 -15.667 1.00 64.00 314 VAL A CA 1
ATOM 2383 C C . VAL A 1 314 ? 6.497 19.885 -14.684 1.00 64.00 314 VAL A C 1
ATOM 2385 O O . VAL A 1 314 ? 6.189 21.029 -14.336 1.00 64.00 314 VAL A O 1
ATOM 2388 N N . GLU A 1 315 ? 5.870 18.790 -14.274 1.00 69.06 315 GLU A N 1
ATOM 2389 C CA . GLU A 1 315 ? 4.793 18.859 -13.297 1.00 69.06 315 GLU A CA 1
ATOM 2390 C C . GLU A 1 315 ? 5.379 19.061 -11.896 1.00 69.06 315 GLU A C 1
ATOM 2392 O O . GLU A 1 315 ? 6.417 18.482 -11.570 1.00 69.06 315 GLU A O 1
ATOM 2397 N N . PRO A 1 316 ? 4.776 19.913 -11.053 1.00 78.56 316 PRO A N 1
ATOM 2398 C CA . PRO A 1 316 ? 5.213 20.042 -9.679 1.00 78.56 316 PRO A CA 1
ATOM 2399 C C . PRO A 1 316 ? 4.946 18.727 -8.951 1.00 78.56 316 PRO A C 1
ATOM 2401 O O . PRO A 1 316 ? 3.855 18.164 -9.024 1.00 78.56 316 PRO A O 1
ATOM 2404 N N . VAL A 1 317 ? 5.940 18.258 -8.209 1.00 81.00 317 VAL A N 1
ATOM 2405 C CA . VAL A 1 317 ? 5.758 17.146 -7.274 1.00 81.00 317 VAL A CA 1
ATOM 2406 C C . VAL A 1 317 ? 4.751 17.561 -6.211 1.00 81.00 317 VAL A C 1
ATOM 2408 O O . VAL A 1 317 ? 4.792 18.700 -5.735 1.00 81.00 317 VAL A O 1
ATOM 2411 N N . LEU A 1 318 ? 3.852 16.645 -5.842 1.00 84.81 318 LEU A N 1
ATOM 2412 C CA . LEU A 1 318 ? 2.874 16.895 -4.785 1.00 84.81 318 LEU A CA 1
ATOM 2413 C C . LEU A 1 318 ? 3.588 17.238 -3.469 1.00 84.81 318 LEU A C 1
ATOM 2415 O O . LEU A 1 318 ? 3.200 18.182 -2.782 1.00 84.81 318 LEU A O 1
ATOM 2419 N N . GLY A 1 319 ? 4.672 16.517 -3.167 1.00 85.06 319 GLY A N 1
ATOM 2420 C CA . GLY A 1 319 ? 5.554 16.787 -2.032 1.00 85.06 319 GLY A CA 1
ATOM 2421 C C . GLY A 1 319 ? 4.913 16.413 -0.701 1.00 85.06 319 GLY A C 1
ATOM 2422 O O . GLY A 1 319 ? 5.252 16.993 0.329 1.00 85.06 319 GLY A O 1
ATOM 2423 N N . VAL A 1 320 ? 3.958 15.484 -0.740 1.00 84.81 320 VAL A N 1
ATOM 2424 C CA . VAL A 1 320 ? 3.219 14.989 0.418 1.00 84.81 320 VAL A CA 1
ATOM 2425 C C . VAL A 1 320 ? 3.330 13.476 0.400 1.00 84.81 320 VAL A C 1
ATOM 2427 O O . VAL A 1 320 ? 2.837 12.848 -0.533 1.00 84.81 320 VAL A O 1
ATOM 2430 N N . ALA A 1 321 ? 3.977 12.909 1.416 1.00 88.31 321 ALA A N 1
ATOM 2431 C CA . ALA A 1 321 ? 4.057 11.465 1.564 1.00 88.31 321 ALA A CA 1
ATOM 2432 C C . ALA A 1 321 ? 2.652 10.853 1.673 1.00 88.31 321 ALA A C 1
ATOM 2434 O O . ALA A 1 321 ? 1.738 11.451 2.253 1.00 88.31 321 ALA A O 1
ATOM 2435 N N . ILE A 1 322 ? 2.487 9.675 1.092 1.00 91.19 322 ILE A N 1
ATOM 2436 C CA . ILE A 1 322 ? 1.315 8.829 1.224 1.00 91.19 322 ILE A CA 1
ATOM 2437 C C . ILE A 1 322 ? 1.478 8.054 2.529 1.00 91.19 322 ILE A C 1
ATOM 2439 O O . ILE A 1 322 ? 2.446 7.335 2.715 1.00 91.19 322 ILE A O 1
ATOM 2443 N N . ASN A 1 323 ? 0.537 8.235 3.435 1.00 88.38 323 ASN A N 1
ATOM 2444 C CA . ASN A 1 323 ? 0.416 7.530 4.702 1.00 88.38 323 ASN A CA 1
ATOM 2445 C C . ASN A 1 323 ? -1.034 7.042 4.812 1.00 88.38 323 ASN A C 1
ATOM 2447 O O . ASN A 1 323 ? -1.896 7.493 4.044 1.00 88.38 323 ASN A O 1
ATOM 2451 N N . TRP A 1 324 ? -1.338 6.230 5.819 1.00 85.56 324 TRP A N 1
ATOM 2452 C CA . TRP A 1 324 ? -2.700 5.777 6.126 1.00 85.56 324 TRP A CA 1
ATOM 2453 C C . TRP A 1 324 ? -3.799 6.856 5.976 1.00 85.56 324 TRP A C 1
ATOM 2455 O O . TRP A 1 324 ? -4.860 6.608 5.406 1.00 85.56 324 TRP A O 1
ATOM 2465 N N . MET A 1 325 ? -3.544 8.098 6.413 1.00 83.94 325 MET A N 1
ATOM 2466 C CA . MET A 1 325 ? -4.556 9.168 6.448 1.00 83.94 325 MET A CA 1
ATOM 2467 C C . MET A 1 325 ? -4.895 9.777 5.077 1.00 83.94 325 MET A C 1
ATOM 2469 O O . MET A 1 325 ? -5.942 10.409 4.921 1.00 83.94 325 MET A O 1
ATOM 2473 N N . ASN A 1 326 ? -4.015 9.638 4.083 1.00 88.06 326 ASN A N 1
ATOM 2474 C CA . ASN A 1 326 ? -4.204 10.215 2.748 1.00 88.06 326 ASN A CA 1
ATOM 2475 C C . ASN A 1 326 ? -4.064 9.197 1.608 1.00 88.06 326 ASN A C 1
ATOM 2477 O O . ASN A 1 326 ? -4.280 9.575 0.462 1.00 88.06 326 ASN A O 1
ATOM 2481 N N . ILE A 1 327 ? -3.816 7.913 1.883 1.00 92.50 327 ILE A N 1
ATOM 2482 C CA . ILE A 1 327 ? -3.727 6.855 0.859 1.00 92.50 327 ILE A CA 1
ATOM 2483 C C . ILE A 1 327 ? -4.979 6.749 -0.024 1.00 92.50 327 ILE A C 1
ATOM 2485 O O . ILE A 1 327 ? -4.879 6.512 -1.228 1.00 92.50 327 ILE A O 1
ATOM 2489 N N . TYR A 1 328 ? -6.150 7.040 0.543 1.00 92.69 328 TYR A N 1
ATOM 2490 C CA . TYR A 1 328 ? -7.415 7.126 -0.185 1.00 92.69 328 TYR A CA 1
ATOM 2491 C C . TYR A 1 328 ? -7.617 8.448 -0.927 1.00 92.69 328 TYR A C 1
ATOM 2493 O O . TYR A 1 328 ? -8.460 8.515 -1.817 1.00 92.69 328 TYR A O 1
ATOM 2501 N N . ASN A 1 329 ? -6.919 9.520 -0.551 1.00 91.50 329 ASN A N 1
ATOM 2502 C CA . ASN A 1 329 ? -7.194 10.861 -1.048 1.00 91.50 329 ASN A CA 1
ATOM 2503 C C . ASN A 1 329 ? -5.944 11.749 -1.045 1.00 91.50 329 ASN A C 1
ATOM 2505 O O . ASN A 1 329 ? -5.574 12.342 -0.030 1.00 91.50 329 ASN A O 1
ATOM 2509 N N . SER A 1 330 ? -5.378 11.954 -2.232 1.00 89.56 330 SER A N 1
ATOM 2510 C CA . SER A 1 330 ? -4.241 12.849 -2.465 1.00 89.56 330 SER A CA 1
ATOM 2511 C C . SER A 1 330 ? -4.522 14.335 -2.187 1.00 89.56 330 SER A C 1
ATOM 2513 O O . SER A 1 330 ? -3.602 15.155 -2.217 1.00 89.56 330 SER A O 1
ATOM 2515 N N . GLY A 1 331 ? -5.784 14.721 -1.970 1.00 85.38 331 GLY A N 1
ATOM 2516 C CA . GLY A 1 331 ? -6.234 16.112 -1.880 1.00 85.38 331 GLY A CA 1
ATOM 2517 C C . GLY A 1 331 ? -6.361 16.811 -3.239 1.00 85.38 331 GLY A C 1
ATOM 2518 O O . GLY A 1 331 ? -6.730 17.987 -3.302 1.00 85.38 331 GLY A O 1
ATOM 2519 N N . GLN A 1 332 ? -6.067 16.114 -4.341 1.00 83.19 332 GLN A N 1
ATOM 2520 C CA . GLN A 1 332 ? -6.268 16.629 -5.692 1.00 83.19 332 GLN A CA 1
ATOM 2521 C C . GLN A 1 332 ? -7.741 16.497 -6.098 1.00 83.19 332 GLN A C 1
ATOM 2523 O O . GLN A 1 332 ? -8.422 15.553 -5.714 1.00 83.19 332 GLN A O 1
ATOM 2528 N N . THR A 1 333 ? -8.243 17.443 -6.891 1.00 78.62 333 THR A N 1
ATOM 2529 C CA . THR A 1 333 ? -9.591 17.351 -7.482 1.00 78.62 333 THR A CA 1
ATOM 2530 C C . THR A 1 333 ? -9.475 17.209 -8.993 1.00 78.62 333 THR A C 1
ATOM 2532 O O . THR A 1 333 ? -8.543 17.764 -9.580 1.00 78.62 333 THR A O 1
ATOM 2535 N N . GLU A 1 334 ? -10.438 16.543 -9.630 1.00 70.31 334 GLU A N 1
ATOM 2536 C CA . GLU A 1 334 ? -10.510 16.321 -11.086 1.00 70.31 334 GLU A CA 1
ATOM 2537 C C . GLU A 1 334 ? -10.347 17.647 -11.860 1.00 70.31 334 GLU A C 1
ATOM 2539 O O . GLU A 1 334 ? -9.668 17.752 -12.882 1.00 70.31 334 GLU A O 1
ATOM 2544 N N . ILE A 1 335 ? -10.927 18.727 -11.324 1.00 57.28 335 ILE A N 1
ATOM 2545 C CA . ILE A 1 335 ? -10.850 20.071 -11.916 1.00 57.28 335 ILE A CA 1
ATOM 2546 C C . ILE A 1 335 ? -9.425 20.639 -11.854 1.00 57.28 335 ILE A C 1
ATOM 2548 O O . ILE A 1 335 ? -9.012 21.362 -12.765 1.00 57.28 335 ILE A O 1
ATOM 2552 N N . LEU A 1 336 ? -8.686 20.354 -10.779 1.00 57.25 336 LEU A N 1
ATOM 2553 C CA . LEU A 1 336 ? -7.333 20.868 -10.565 1.00 57.25 336 LEU A CA 1
ATOM 2554 C C . LEU A 1 336 ? -6.270 20.061 -11.301 1.00 57.25 336 LEU A C 1
ATOM 2556 O O . LEU A 1 336 ? -5.298 20.672 -11.737 1.00 57.25 336 LEU A O 1
ATOM 2560 N N . ALA A 1 337 ? -6.477 18.757 -11.500 1.00 57.59 337 ALA A N 1
ATOM 2561 C CA . ALA A 1 337 ? -5.549 17.918 -12.253 1.00 57.59 337 ALA A CA 1
ATOM 2562 C C . ALA A 1 337 ? -5.395 18.396 -13.710 1.00 57.59 337 ALA A C 1
ATOM 2564 O O . ALA A 1 337 ? -4.422 18.080 -14.381 1.00 57.59 337 ALA A O 1
ATOM 2565 N N . GLY A 1 338 ? -6.337 19.178 -14.254 1.00 58.88 338 GLY A N 1
ATOM 2566 C CA . GLY A 1 338 ? -6.149 19.850 -15.546 1.00 58.88 338 GLY A CA 1
ATOM 2567 C C . GLY A 1 338 ? -5.970 18.903 -16.744 1.00 58.88 338 GLY A C 1
ATOM 2568 O O . GLY A 1 338 ? -5.815 19.376 -17.875 1.00 58.88 338 GLY A O 1
ATOM 2569 N N . LEU A 1 339 ? -6.072 17.586 -16.524 1.00 66.50 339 LEU A N 1
ATOM 2570 C CA . LEU A 1 339 ? -5.885 16.534 -17.518 1.00 66.50 339 LEU A CA 1
ATOM 2571 C C . LEU A 1 339 ? -6.905 16.678 -18.640 1.00 66.50 339 LEU A C 1
ATOM 2573 O O . LEU A 1 339 ? -6.582 16.468 -19.800 1.00 66.50 339 LEU A O 1
ATOM 2577 N N . VAL A 1 340 ? -8.109 17.162 -18.329 1.00 56.19 340 VAL A N 1
ATOM 2578 C CA . VAL A 1 340 ? -9.179 17.434 -19.300 1.00 56.19 340 VAL A CA 1
ATOM 2579 C C . VAL A 1 340 ? -8.739 18.408 -20.415 1.00 56.19 340 VAL A C 1
ATOM 2581 O O . VAL A 1 340 ? -9.276 18.356 -21.525 1.00 56.19 340 VAL A O 1
ATOM 2584 N N . GLY A 1 341 ? -7.748 19.276 -20.163 1.00 54.62 341 GLY A N 1
ATOM 2585 C CA . GLY A 1 341 ? -7.200 20.225 -21.140 1.00 54.62 341 GLY A CA 1
ATOM 2586 C C . GLY A 1 341 ? -5.968 19.736 -21.913 1.00 54.62 341 GLY A C 1
ATOM 2587 O O . GLY A 1 341 ? -5.689 20.262 -22.994 1.00 54.62 341 GLY A O 1
ATOM 2588 N N . ASP A 1 342 ? -5.252 18.731 -21.404 1.00 60.06 342 ASP A N 1
ATOM 2589 C CA . ASP A 1 342 ? -3.997 18.236 -21.976 1.00 60.06 342 ASP A CA 1
ATOM 2590 C C . ASP A 1 342 ? -4.231 17.119 -23.006 1.00 60.06 342 ASP A C 1
ATOM 2592 O O . ASP A 1 342 ? -3.958 15.938 -22.794 1.00 60.06 342 ASP A O 1
ATOM 2596 N N . THR A 1 343 ? -4.798 17.495 -24.154 1.00 56.75 343 THR A N 1
ATOM 2597 C CA . THR A 1 343 ? -5.105 16.549 -25.235 1.00 56.75 343 THR A CA 1
ATOM 2598 C C . THR A 1 343 ? -4.086 16.632 -26.370 1.00 56.75 343 THR A C 1
ATOM 2600 O O . THR A 1 343 ? -4.051 17.603 -27.130 1.00 56.75 343 THR A O 1
ATOM 2603 N N . VAL A 1 344 ? -3.320 15.557 -26.603 1.00 53.53 344 VAL A N 1
ATOM 2604 C CA . VAL A 1 344 ? -2.635 15.376 -27.896 1.00 53.53 344 VAL A CA 1
ATOM 2605 C C . VAL A 1 344 ? -3.705 15.021 -28.942 1.00 53.53 344 VAL A C 1
ATOM 2607 O O . VAL A 1 344 ? -4.245 13.911 -28.946 1.00 53.53 344 VAL A O 1
ATOM 2610 N N . GLY A 1 345 ? -4.034 15.962 -29.834 1.00 55.03 345 GLY A N 1
ATOM 2611 C CA . GLY A 1 345 ? -4.882 15.708 -31.009 1.00 55.03 345 GLY A CA 1
ATOM 2612 C C . GLY A 1 345 ? -6.383 16.009 -30.872 1.00 55.03 345 GLY A C 1
ATOM 2613 O O . GLY A 1 345 ? -7.146 15.618 -31.753 1.00 55.03 345 GLY A O 1
ATOM 2614 N N . GLY A 1 346 ? -6.824 16.719 -29.825 1.00 51.03 346 GLY A N 1
ATOM 2615 C CA . GLY A 1 346 ? -8.188 17.270 -29.729 1.00 51.03 346 GLY A CA 1
ATOM 2616 C C . GLY A 1 346 ? -9.313 16.276 -29.399 1.00 51.03 346 GLY A C 1
ATOM 2617 O O . GLY A 1 346 ? -10.485 16.637 -29.503 1.00 51.03 346 GLY A O 1
ATOM 2618 N N . ALA A 1 347 ? -8.985 15.044 -29.001 1.00 52.44 347 ALA A N 1
ATOM 2619 C CA . ALA A 1 347 ? -9.931 14.112 -28.386 1.00 52.44 347 ALA A CA 1
ATOM 2620 C C . ALA A 1 347 ? -9.832 14.247 -26.862 1.00 52.44 347 ALA A C 1
ATOM 2622 O O . ALA A 1 347 ? -8.721 14.163 -26.351 1.00 52.44 347 ALA A O 1
ATOM 2623 N N . ALA A 1 348 ? -10.959 14.469 -26.170 1.00 53.53 348 ALA A N 1
ATOM 2624 C CA . ALA A 1 348 ? -11.016 14.588 -24.709 1.00 53.53 348 ALA A CA 1
ATOM 2625 C C . ALA A 1 348 ? -10.238 13.447 -24.032 1.00 53.53 348 ALA A C 1
ATOM 2627 O O . ALA A 1 348 ? -10.353 12.296 -24.464 1.00 53.53 348 ALA A O 1
ATOM 2628 N N . VAL A 1 349 ? -9.431 13.780 -23.017 1.00 53.16 349 VAL A N 1
ATOM 2629 C CA . VAL A 1 349 ? -8.601 12.804 -22.304 1.00 53.16 349 VAL A CA 1
ATOM 2630 C C . VAL A 1 349 ? -9.504 11.710 -21.749 1.00 53.16 349 VAL A C 1
ATOM 2632 O O . VAL A 1 349 ? -10.486 11.976 -21.064 1.00 53.16 349 VAL A O 1
ATOM 2635 N N . ALA A 1 350 ? -9.213 10.479 -22.161 1.00 55.88 350 ALA A N 1
ATOM 2636 C CA . ALA A 1 350 ? -10.063 9.322 -21.929 1.00 55.88 350 ALA A CA 1
ATOM 2637 C C . ALA A 1 350 ? -9.656 8.514 -20.690 1.00 55.88 350 ALA A C 1
ATOM 2639 O O . ALA A 1 350 ? -10.310 7.499 -20.446 1.00 55.88 350 ALA A O 1
ATOM 2640 N N . GLN A 1 351 ? -8.624 8.942 -19.946 1.00 67.06 351 GLN A N 1
ATOM 2641 C CA . GLN A 1 351 ? -8.262 8.318 -18.672 1.00 67.06 351 GLN A CA 1
ATOM 2642 C C . GLN A 1 351 ? -9.279 8.736 -17.599 1.00 67.06 351 GLN A C 1
ATOM 2644 O O . GLN A 1 351 ? -9.582 9.929 -17.522 1.00 67.06 351 GLN A O 1
ATOM 2649 N N . PRO A 1 352 ? -9.859 7.799 -16.830 1.00 67.88 352 PRO A N 1
ATOM 2650 C CA . PRO A 1 352 ? -10.752 8.128 -15.728 1.00 67.88 352 PRO A CA 1
ATOM 2651 C C . PRO A 1 352 ? -9.997 8.935 -14.667 1.00 67.88 352 PRO A C 1
ATOM 2653 O O . PRO A 1 352 ? -9.172 8.386 -13.943 1.00 67.88 352 PRO A O 1
ATOM 2656 N N . ASP A 1 353 ? -10.271 10.230 -14.575 1.00 73.50 353 ASP A N 1
ATOM 2657 C CA . ASP A 1 353 ? -9.838 11.074 -13.462 1.00 73.50 353 ASP A CA 1
ATOM 2658 C C . ASP A 1 353 ? -10.913 11.021 -12.364 1.00 73.50 353 ASP A C 1
ATOM 2660 O O . ASP A 1 353 ? -12.102 10.851 -12.649 1.00 73.50 353 ASP A O 1
ATOM 2664 N N . GLN A 1 354 ? -10.485 11.067 -11.110 1.00 79.38 354 GLN A N 1
ATOM 2665 C CA . GLN A 1 354 ? -11.345 11.027 -9.936 1.00 79.38 354 GLN A CA 1
ATOM 2666 C C . GLN A 1 354 ? -10.688 11.841 -8.826 1.00 79.38 354 GLN A C 1
ATOM 2668 O O . GLN A 1 354 ? -9.470 11.773 -8.635 1.00 79.38 354 GLN A O 1
ATOM 2673 N N . ASP A 1 355 ? -11.503 12.579 -8.077 1.00 79.75 355 ASP A N 1
ATOM 2674 C CA . ASP A 1 355 ? -11.052 13.301 -6.889 1.00 79.75 355 ASP A CA 1
ATOM 2675 C C . ASP A 1 355 ? -10.272 12.370 -5.945 1.00 79.75 355 ASP A C 1
ATOM 2677 O O . ASP A 1 355 ? -10.685 11.241 -5.689 1.00 79.75 355 ASP A O 1
ATOM 2681 N N . GLY A 1 356 ? -9.143 12.856 -5.433 1.00 84.69 356 GLY A N 1
ATOM 2682 C CA . GLY A 1 356 ? -8.257 12.118 -4.535 1.00 84.69 356 GLY A CA 1
ATOM 2683 C C . GLY A 1 356 ? -7.251 11.187 -5.216 1.00 84.69 356 GLY A C 1
ATOM 2684 O O . GLY A 1 356 ? -6.478 10.536 -4.516 1.00 84.69 356 GLY A O 1
ATOM 2685 N N . SER A 1 357 ? -7.199 11.141 -6.551 1.00 90.62 357 SER A N 1
ATOM 2686 C CA . SER A 1 357 ? -6.259 10.271 -7.273 1.00 90.62 357 SER A CA 1
ATOM 2687 C C . SER A 1 357 ? -4.798 10.727 -7.168 1.00 90.62 357 SER A C 1
ATOM 2689 O O . SER A 1 357 ? -4.501 11.922 -7.103 1.00 90.62 357 SER A O 1
ATOM 2691 N N . TYR A 1 358 ? -3.877 9.767 -7.210 1.00 93.38 358 TYR A N 1
ATOM 2692 C CA . TYR A 1 358 ? -2.436 9.972 -7.329 1.00 93.38 358 TYR A CA 1
ATOM 2693 C C . TYR A 1 358 ? -1.974 9.800 -8.777 1.00 93.38 358 TYR A C 1
ATOM 2695 O O . TYR A 1 358 ? -2.533 9.001 -9.538 1.00 93.38 358 TYR A O 1
ATOM 2703 N N . TYR A 1 359 ? -0.918 10.530 -9.139 1.00 93.19 359 TYR A N 1
ATOM 2704 C CA . TYR A 1 359 ? -0.410 10.618 -10.505 1.00 93.19 359 TYR A CA 1
ATOM 2705 C C . TYR A 1 359 ? 1.108 10.464 -10.570 1.00 93.19 359 TYR A C 1
ATOM 2707 O O . TYR A 1 359 ? 1.833 10.951 -9.703 1.00 93.19 359 TYR A O 1
ATOM 2715 N N . ILE A 1 360 ? 1.586 9.851 -11.653 1.00 93.00 360 ILE A N 1
ATOM 2716 C CA . ILE A 1 360 ? 3.010 9.750 -12.001 1.00 93.00 360 ILE A CA 1
ATOM 2717 C C . ILE A 1 360 ? 3.253 10.335 -13.391 1.00 93.00 360 ILE A C 1
ATOM 2719 O O . ILE A 1 360 ? 2.402 10.223 -14.280 1.00 93.00 360 ILE A O 1
ATOM 2723 N N . GLN A 1 361 ? 4.432 10.935 -13.582 1.00 90.50 361 GLN A N 1
ATOM 2724 C CA . GLN A 1 361 ? 4.890 11.432 -14.875 1.00 90.50 361 GLN A CA 1
ATOM 2725 C C . GLN A 1 361 ? 5.790 10.415 -15.598 1.00 90.50 361 GLN A C 1
ATOM 2727 O O . GLN A 1 361 ? 6.900 10.119 -15.158 1.00 90.50 361 GLN A O 1
ATOM 2732 N N . TYR A 1 362 ? 5.337 9.933 -16.755 1.00 91.75 362 TYR A N 1
ATOM 2733 C CA . TYR A 1 362 ? 6.100 9.059 -17.647 1.00 91.75 362 TYR A CA 1
ATOM 2734 C C . TYR A 1 362 ? 6.787 9.855 -18.764 1.00 91.75 362 TYR A C 1
ATOM 2736 O O . TYR A 1 362 ? 6.162 10.746 -19.353 1.00 91.75 362 TYR A O 1
ATOM 2744 N N . PRO A 1 363 ? 8.046 9.545 -19.120 1.00 90.50 363 PRO A N 1
ATOM 2745 C CA . PRO A 1 363 ? 8.733 10.208 -20.221 1.00 90.50 363 PRO A CA 1
ATOM 2746 C C . PRO A 1 363 ? 8.067 9.837 -21.537 1.00 90.50 363 PRO A C 1
ATOM 2748 O O . PRO A 1 363 ? 7.816 8.669 -21.818 1.00 90.50 363 PRO A O 1
ATOM 2751 N N . ASN A 1 364 ? 7.770 10.829 -22.363 1.00 89.50 364 ASN A N 1
ATOM 2752 C CA . ASN A 1 364 ? 7.128 10.648 -23.654 1.00 89.50 364 ASN A CA 1
ATOM 2753 C C . ASN A 1 364 ? 7.776 11.558 -24.711 1.00 89.50 364 ASN A C 1
ATOM 2755 O O . ASN A 1 364 ? 8.753 12.273 -24.486 1.00 89.50 364 ASN A O 1
ATOM 2759 N N . VAL A 1 365 ? 7.239 11.523 -25.929 1.00 86.00 365 VAL A N 1
ATOM 2760 C CA . VAL A 1 365 ? 7.774 12.315 -27.049 1.00 86.00 365 VAL A CA 1
ATOM 2761 C C . VAL A 1 365 ? 7.606 13.832 -26.887 1.00 86.00 365 VAL A C 1
ATOM 2763 O O . VAL A 1 365 ? 8.271 14.586 -27.596 1.00 86.00 365 VAL A O 1
ATOM 2766 N N . ALA A 1 366 ? 6.710 14.286 -26.009 1.00 82.88 366 ALA A N 1
ATOM 2767 C CA . ALA A 1 366 ? 6.295 15.678 -25.870 1.00 82.88 366 ALA A CA 1
ATOM 2768 C C . ALA A 1 366 ? 6.905 16.385 -24.645 1.00 82.88 366 ALA A C 1
ATOM 2770 O O . ALA A 1 366 ? 7.289 17.548 -24.771 1.00 82.88 366 ALA A O 1
ATOM 2771 N N . ASN A 1 367 ? 7.053 15.701 -23.508 1.00 77.69 367 ASN A N 1
ATOM 2772 C CA . ASN A 1 367 ? 7.676 16.227 -22.284 1.00 77.69 367 ASN A CA 1
ATOM 2773 C C . ASN A 1 367 ? 9.204 16.024 -22.236 1.00 77.69 367 ASN A C 1
ATOM 2775 O O . ASN A 1 367 ? 9.868 16.503 -21.322 1.00 77.69 367 ASN A O 1
ATOM 2779 N N . GLY A 1 368 ? 9.763 15.388 -23.267 1.00 69.88 368 GLY A N 1
ATOM 2780 C CA . GLY A 1 368 ? 11.166 15.015 -23.321 1.00 69.88 368 GLY A CA 1
ATOM 2781 C C . GLY A 1 368 ? 11.330 13.561 -22.905 1.00 69.88 368 GLY A C 1
ATOM 2782 O O . GLY A 1 368 ? 10.875 13.131 -21.854 1.00 69.88 368 GLY A O 1
ATOM 2783 N N . GLN A 1 369 ? 12.014 12.797 -23.754 1.00 68.25 369 GLN A N 1
ATOM 2784 C CA . GLN A 1 369 ? 12.516 11.483 -23.363 1.00 68.25 369 GLN A CA 1
ATOM 2785 C C . GLN A 1 369 ? 13.373 11.668 -22.106 1.00 68.25 369 GLN A C 1
ATOM 2787 O O . GLN A 1 369 ? 13.983 12.727 -21.937 1.00 68.25 369 GLN A O 1
ATOM 2792 N N . ASP A 1 370 ? 13.532 10.629 -21.298 1.00 70.62 370 ASP A N 1
ATOM 2793 C CA . ASP A 1 370 ? 14.408 10.624 -20.114 1.00 70.62 370 ASP A CA 1
ATOM 2794 C C . ASP A 1 370 ? 15.909 10.873 -20.420 1.00 70.62 370 ASP A C 1
ATOM 2796 O O . ASP A 1 370 ? 16.777 10.713 -19.565 1.00 70.62 370 ASP A O 1
ATOM 2800 N N . GLY A 1 371 ? 16.238 11.219 -21.670 1.00 65.69 371 GLY A N 1
ATOM 2801 C CA . GLY A 1 371 ? 17.581 11.410 -22.202 1.00 65.69 371 GLY A CA 1
ATOM 2802 C C . GLY A 1 371 ? 18.330 10.104 -22.467 1.00 65.69 371 GLY A C 1
ATOM 2803 O O . GLY A 1 371 ? 19.483 10.154 -22.900 1.00 65.69 371 GLY A O 1
ATOM 2804 N N . ARG A 1 372 ? 17.706 8.950 -22.197 1.00 73.25 372 ARG A N 1
ATOM 2805 C CA . ARG A 1 372 ? 18.353 7.631 -22.071 1.00 73.25 372 ARG A CA 1
ATOM 2806 C C . ARG A 1 372 ? 17.603 6.515 -22.804 1.00 73.25 372 ARG A C 1
ATOM 2808 O O . ARG A 1 372 ? 18.128 5.411 -22.938 1.00 73.25 372 ARG A O 1
ATOM 2815 N N . GLY A 1 373 ? 16.451 6.839 -23.389 1.00 67.56 373 GLY A N 1
ATOM 2816 C CA . GLY A 1 373 ? 15.744 6.029 -24.376 1.00 67.56 373 GLY A CA 1
ATOM 2817 C C . GLY A 1 373 ? 14.377 5.523 -23.924 1.00 67.56 373 GLY A C 1
ATOM 2818 O O . GLY A 1 373 ? 13.691 4.921 -24.750 1.00 67.56 373 GLY A O 1
ATOM 2819 N N . ALA A 1 374 ? 13.957 5.779 -22.679 1.00 81.44 374 ALA A N 1
ATOM 2820 C CA . ALA A 1 374 ? 12.610 5.443 -22.233 1.00 81.44 374 ALA A CA 1
ATOM 2821 C C . ALA A 1 374 ? 11.598 6.419 -22.846 1.00 81.44 374 ALA A C 1
ATOM 2823 O O . ALA A 1 374 ? 11.727 7.642 -22.723 1.00 81.44 374 ALA A O 1
ATOM 2824 N N . ILE A 1 375 ? 10.594 5.873 -23.532 1.00 87.56 375 ILE A N 1
ATOM 2825 C CA . ILE A 1 375 ? 9.510 6.642 -24.143 1.00 87.56 375 ILE A CA 1
ATOM 2826 C C . ILE A 1 375 ? 8.224 5.838 -24.026 1.00 87.56 375 ILE A C 1
ATOM 2828 O O . ILE A 1 375 ? 8.111 4.756 -24.598 1.00 87.56 375 ILE A O 1
ATOM 2832 N N . PHE A 1 376 ? 7.241 6.418 -23.357 1.00 92.62 376 PHE A N 1
ATOM 2833 C CA . PHE A 1 376 ? 5.902 5.878 -23.216 1.00 92.62 376 PHE A CA 1
ATOM 2834 C C . PHE A 1 376 ? 4.933 6.639 -24.124 1.00 92.62 376 PHE A C 1
ATOM 2836 O O . PHE A 1 376 ? 5.018 7.860 -24.276 1.00 92.62 376 PHE A O 1
ATOM 2843 N N . ASP A 1 377 ? 3.997 5.921 -24.741 1.00 92.56 377 ASP A N 1
ATOM 2844 C CA . ASP A 1 377 ? 2.951 6.509 -25.583 1.00 92.56 377 ASP A CA 1
ATOM 2845 C C . ASP A 1 377 ? 1.727 6.843 -24.722 1.00 92.56 377 ASP A C 1
ATOM 2847 O O . ASP A 1 377 ? 0.715 6.143 -24.732 1.00 92.56 377 ASP A O 1
ATOM 2851 N N . THR A 1 378 ? 1.845 7.887 -23.904 1.00 91.62 378 THR A N 1
ATOM 2852 C CA . THR A 1 378 ? 0.803 8.322 -22.963 1.00 91.62 378 THR A CA 1
ATOM 2853 C C . THR A 1 378 ? -0.307 9.141 -23.638 1.00 91.62 378 THR A C 1
ATOM 2855 O O . THR A 1 378 ? -0.159 9.704 -24.730 1.00 91.62 378 THR A O 1
ATOM 2858 N N . LEU A 1 379 ? -1.483 9.205 -23.006 1.00 86.94 379 LEU A N 1
ATOM 2859 C CA . LEU A 1 379 ? -2.614 9.994 -23.510 1.00 86.94 379 LEU A CA 1
ATOM 2860 C C . LEU A 1 379 ? -2.368 11.507 -23.408 1.00 86.94 379 LEU A C 1
ATOM 2862 O O . LEU A 1 379 ? -2.806 12.242 -24.304 1.00 86.94 379 LEU A O 1
ATOM 2866 N N . THR A 1 380 ? -1.663 11.940 -22.364 1.00 84.06 380 THR A N 1
ATOM 2867 C CA . THR A 1 380 ? -1.343 13.335 -22.025 1.00 84.06 380 THR A CA 1
ATOM 2868 C C . THR A 1 380 ? -0.047 13.784 -22.701 1.00 84.06 380 THR A C 1
ATOM 2870 O O . THR A 1 380 ? 0.873 12.984 -22.879 1.00 84.06 380 THR A O 1
ATOM 2873 N N . THR A 1 381 ? 0.064 15.059 -23.099 1.00 82.44 381 THR A N 1
ATOM 2874 C CA . THR A 1 381 ? 1.346 15.573 -23.628 1.00 82.44 381 THR A CA 1
ATOM 2875 C C . THR A 1 381 ? 2.403 15.592 -22.529 1.00 82.44 381 THR A C 1
ATOM 2877 O O . THR A 1 381 ? 3.579 15.365 -22.802 1.00 82.44 381 THR A O 1
ATOM 2880 N N . MET A 1 382 ? 1.972 15.773 -21.283 1.00 81.81 382 MET A N 1
ATOM 2881 C CA . MET A 1 382 ? 2.838 15.850 -20.117 1.00 81.81 382 MET A CA 1
ATOM 2882 C C . MET A 1 382 ? 3.279 14.504 -19.564 1.00 81.81 382 MET A C 1
ATOM 2884 O O . MET A 1 382 ? 4.143 14.478 -18.691 1.00 81.81 382 MET A O 1
ATOM 2888 N N . GLY A 1 383 ? 2.726 13.395 -20.054 1.00 87.81 383 GLY A N 1
ATOM 2889 C CA . GLY A 1 383 ? 3.037 12.062 -19.548 1.00 87.81 383 GLY A CA 1
ATOM 2890 C C . GLY A 1 383 ? 2.452 11.759 -18.172 1.00 87.81 383 GLY A C 1
ATOM 2891 O O . GLY A 1 383 ? 2.757 10.715 -17.610 1.00 87.81 383 GLY A O 1
ATOM 2892 N N . ALA A 1 384 ? 1.607 12.642 -17.637 1.00 88.81 384 ALA A N 1
ATOM 2893 C CA . ALA A 1 384 ? 0.859 12.407 -16.414 1.00 88.81 384 ALA A CA 1
ATOM 2894 C C . ALA A 1 384 ? -0.173 11.286 -16.621 1.00 88.81 384 ALA A C 1
ATOM 2896 O O . ALA A 1 384 ? -1.033 11.377 -17.508 1.00 88.81 384 ALA A O 1
ATOM 2897 N N . THR A 1 385 ? -0.089 10.249 -15.793 1.00 91.50 385 THR A N 1
ATOM 2898 C CA . THR A 1 385 ? -1.014 9.105 -15.776 1.00 91.50 385 THR A CA 1
ATOM 2899 C C . THR A 1 385 ? -1.501 8.853 -14.356 1.00 91.50 385 THR A C 1
ATOM 2901 O O . THR A 1 385 ? -0.734 9.025 -13.402 1.00 91.50 385 THR A O 1
ATOM 2904 N N . ARG A 1 386 ? -2.779 8.492 -14.217 1.00 93.00 386 ARG A N 1
ATOM 2905 C CA . ARG A 1 386 ? -3.366 8.087 -12.937 1.00 93.00 386 ARG A CA 1
ATOM 2906 C C . ARG A 1 386 ? -2.771 6.754 -12.498 1.00 93.00 386 ARG A C 1
ATOM 2908 O O . ARG A 1 386 ? -2.703 5.826 -13.301 1.00 93.00 386 ARG A O 1
ATOM 2915 N N . VAL A 1 387 ? -2.389 6.660 -11.228 1.00 95.44 387 VAL A N 1
ATOM 2916 C CA . VAL A 1 387 ? -1.817 5.434 -10.659 1.00 95.44 387 VAL A CA 1
ATOM 2917 C C . VAL A 1 387 ? -2.586 4.884 -9.468 1.00 95.44 387 VAL A C 1
ATOM 2919 O O . VAL A 1 387 ? -2.414 3.708 -9.204 1.00 95.44 387 VAL A O 1
ATOM 2922 N N . SER A 1 388 ? -3.441 5.653 -8.781 1.00 95.69 388 SER A N 1
ATOM 2923 C CA . SER A 1 388 ? -4.297 5.115 -7.708 1.00 95.69 388 SER A CA 1
ATOM 2924 C C . SER A 1 388 ? -5.733 4.890 -8.171 1.00 95.69 388 SER A C 1
ATOM 2926 O O . SER A 1 388 ? -6.326 5.722 -8.859 1.00 95.69 388 SER A O 1
ATOM 2928 N N . PHE A 1 389 ? -6.314 3.770 -7.769 1.00 96.12 389 PHE A N 1
ATOM 2929 C CA . PHE A 1 389 ? -7.656 3.322 -8.120 1.00 96.12 389 PHE A CA 1
ATOM 2930 C C . PHE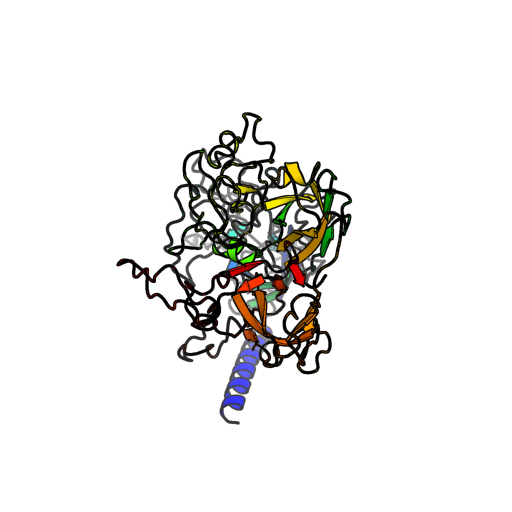 A 1 389 ? -8.350 2.772 -6.873 1.00 96.12 389 PHE A C 1
ATOM 2932 O O . PHE A 1 389 ? -7.693 2.503 -5.874 1.00 96.12 389 PHE A O 1
ATOM 2939 N N . TYR A 1 390 ? -9.664 2.579 -6.943 1.00 96.00 390 TYR A N 1
ATOM 2940 C CA . TYR A 1 390 ? -10.446 2.029 -5.836 1.00 96.00 390 TYR A CA 1
ATOM 2941 C C . TYR A 1 390 ? -11.049 0.691 -6.262 1.00 96.00 390 TYR A C 1
ATOM 2943 O O . TYR A 1 390 ? -11.839 0.639 -7.210 1.00 96.00 390 TYR A O 1
ATOM 2951 N N . ALA A 1 391 ? -10.654 -0.395 -5.600 1.00 97.62 391 ALA A N 1
ATOM 2952 C CA . ALA A 1 391 ? -11.277 -1.699 -5.770 1.00 97.62 391 ALA A CA 1
ATOM 2953 C C . ALA A 1 391 ? -12.555 -1.741 -4.930 1.00 97.62 391 ALA A C 1
ATOM 2955 O O . ALA A 1 391 ? -12.522 -1.461 -3.738 1.00 97.62 391 ALA A O 1
ATOM 2956 N N . GLN A 1 392 ? -13.683 -2.058 -5.560 1.00 97.62 392 GLN A N 1
ATOM 2957 C CA . GLN A 1 392 ? -14.985 -2.094 -4.902 1.00 97.62 392 GLN A CA 1
ATOM 2958 C C . GLN A 1 392 ? -15.234 -3.470 -4.300 1.00 97.62 392 GLN A C 1
ATOM 2960 O O . GLN A 1 392 ? -15.027 -4.479 -4.976 1.00 97.62 392 GLN A O 1
ATOM 2965 N N . GLU A 1 393 ? -15.762 -3.523 -3.086 1.00 97.38 393 GLU A N 1
ATOM 2966 C CA . GLU A 1 393 ? -16.191 -4.776 -2.483 1.00 97.38 393 GLU A CA 1
ATOM 2967 C C . GLU A 1 393 ? -17.246 -5.487 -3.361 1.00 97.38 393 GLU A C 1
ATOM 2969 O O . GLU A 1 393 ? -18.213 -4.888 -3.842 1.00 97.38 393 GLU A O 1
ATOM 2974 N N . THR A 1 394 ? -17.070 -6.786 -3.608 1.00 97.56 394 THR A N 1
ATOM 2975 C CA . THR A 1 394 ? -17.904 -7.571 -4.542 1.00 97.56 394 THR A CA 1
ATOM 2976 C C . THR A 1 394 ? -19.346 -7.764 -4.065 1.00 97.56 394 THR A C 1
ATOM 2978 O O . THR A 1 394 ? -20.246 -8.076 -4.854 1.00 97.56 394 THR A O 1
ATOM 2981 N N . GLY A 1 395 ? -19.578 -7.560 -2.777 1.00 96.69 395 GLY A N 1
ATOM 2982 C CA . GLY A 1 395 ? -20.864 -7.534 -2.107 1.00 96.69 395 GLY A CA 1
ATOM 2983 C C . GLY A 1 395 ? -20.642 -7.143 -0.653 1.00 96.69 395 GLY A C 1
ATOM 2984 O O . GLY A 1 395 ? -19.519 -7.218 -0.181 1.00 96.69 395 GLY A O 1
ATOM 2985 N N . VAL A 1 396 ? -21.705 -6.758 0.052 1.00 94.94 396 VAL A N 1
ATOM 2986 C CA . VAL A 1 396 ? -21.580 -6.399 1.471 1.00 94.94 396 VAL A CA 1
ATOM 2987 C C . VAL A 1 396 ? -21.050 -7.595 2.260 1.00 94.94 396 VAL A C 1
ATOM 2989 O O . VAL A 1 396 ? -21.533 -8.720 2.061 1.00 94.94 396 VAL A O 1
ATOM 2992 N N . ASN A 1 397 ? -20.120 -7.358 3.179 1.00 94.06 397 ASN A N 1
ATOM 2993 C CA . ASN A 1 397 ? -19.594 -8.387 4.069 1.00 94.06 397 ASN A CA 1
ATOM 2994 C C . ASN A 1 397 ? -18.888 -9.556 3.362 1.00 94.06 397 ASN A C 1
ATOM 2996 O O . ASN A 1 397 ? -19.070 -10.721 3.745 1.00 94.06 397 ASN A O 1
ATOM 3000 N N . THR A 1 398 ? -18.158 -9.277 2.288 1.00 96.31 398 THR A N 1
ATOM 3001 C CA . THR A 1 398 ? -17.396 -10.287 1.548 1.00 96.31 398 THR A CA 1
ATOM 3002 C C . THR A 1 398 ? -15.910 -10.271 1.868 1.00 96.31 398 THR A C 1
ATOM 3004 O O . THR A 1 398 ? -15.324 -11.352 1.815 1.00 96.31 398 THR A O 1
ATOM 3007 N N . GLY A 1 399 ? -15.311 -9.112 2.176 1.00 95.06 399 GLY A N 1
ATOM 3008 C CA . GLY A 1 399 ? -13.847 -8.990 2.294 1.00 95.06 399 GLY A CA 1
ATOM 3009 C C . GLY A 1 399 ? -13.119 -9.314 0.982 1.00 95.06 399 GLY A C 1
ATOM 3010 O O . GLY A 1 399 ? -11.997 -9.812 0.959 1.00 95.06 399 GLY A O 1
ATOM 3011 N N . VAL A 1 400 ? -13.814 -9.158 -0.149 1.00 98.19 400 VAL A N 1
ATOM 3012 C CA . VAL A 1 400 ? -13.265 -9.397 -1.485 1.00 98.19 400 VAL A CA 1
ATOM 3013 C C . VAL A 1 400 ? -13.570 -8.179 -2.328 1.00 98.19 400 VAL A C 1
ATOM 3015 O O . VAL A 1 400 ? -14.737 -7.893 -2.603 1.00 98.19 400 VAL A O 1
ATOM 3018 N N . PHE A 1 401 ? -12.528 -7.507 -2.794 1.00 98.56 401 PHE A N 1
ATOM 3019 C CA . PHE A 1 401 ? -12.598 -6.271 -3.556 1.00 98.56 401 PHE A CA 1
ATOM 3020 C C . PHE A 1 401 ? -12.145 -6.499 -4.992 1.00 98.56 401 PHE A C 1
ATOM 3022 O O . PHE A 1 401 ? -11.225 -7.268 -5.272 1.00 98.56 401 PHE A O 1
ATOM 3029 N N . GLN A 1 402 ? -12.802 -5.833 -5.937 1.00 98.50 402 GLN A N 1
ATOM 3030 C CA . GLN A 1 402 ? -12.486 -5.927 -7.353 1.00 98.50 402 GLN A CA 1
ATOM 3031 C C . GLN A 1 402 ? -12.344 -4.554 -7.994 1.00 98.50 402 GLN A C 1
ATOM 3033 O O . GLN A 1 402 ? -13.252 -3.722 -7.966 1.00 98.50 402 GLN A O 1
ATOM 3038 N N . LEU A 1 403 ? -11.215 -4.362 -8.666 1.00 98.06 403 LEU A N 1
ATOM 3039 C CA . LEU A 1 403 ? -10.997 -3.266 -9.596 1.00 98.06 403 LEU A CA 1
ATOM 3040 C C . LEU A 1 403 ? -11.151 -3.797 -11.020 1.00 98.06 403 LEU A C 1
ATOM 3042 O O . LEU A 1 403 ? -10.413 -4.680 -11.452 1.00 98.06 403 LEU A O 1
ATOM 3046 N N . ASN A 1 404 ? -12.111 -3.244 -11.758 1.00 97.62 404 ASN A N 1
ATOM 3047 C CA . ASN A 1 404 ? -12.384 -3.629 -13.139 1.00 97.62 404 ASN A CA 1
ATOM 3048 C C . ASN A 1 404 ? -11.903 -2.541 -14.103 1.00 97.62 404 ASN A C 1
ATOM 3050 O O . ASN A 1 404 ? -12.499 -1.467 -14.187 1.00 97.62 404 ASN A O 1
ATOM 3054 N N . LEU A 1 405 ? -10.861 -2.850 -14.872 1.00 96.12 405 LEU A N 1
ATOM 3055 C CA . LEU A 1 405 ? -10.412 -2.045 -16.001 1.00 96.12 405 LEU A CA 1
ATOM 3056 C C . LEU A 1 405 ? -11.211 -2.467 -17.238 1.00 96.12 405 LEU A C 1
ATOM 3058 O O . LEU A 1 405 ? -11.116 -3.600 -17.716 1.00 96.12 405 LEU A O 1
ATOM 3062 N N . ASN A 1 406 ? -11.998 -1.545 -17.783 1.00 93.69 406 ASN A N 1
ATOM 3063 C CA . ASN A 1 406 ? -12.759 -1.765 -19.010 1.00 93.69 406 ASN A CA 1
ATOM 3064 C C . ASN A 1 406 ? -11.827 -1.928 -20.213 1.00 93.69 406 ASN A C 1
ATOM 3066 O O . ASN A 1 406 ? -12.113 -2.715 -21.116 1.00 93.69 406 ASN A O 1
ATOM 3070 N N . GLN A 1 407 ? -10.733 -1.165 -20.232 1.00 94.31 407 GLN A N 1
ATOM 3071 C CA . GLN A 1 407 ? -9.685 -1.258 -21.239 1.00 94.31 407 GLN A CA 1
ATOM 3072 C C . GLN A 1 407 ? -8.364 -0.756 -20.649 1.00 94.31 407 GLN A C 1
ATOM 3074 O O . GLN A 1 407 ? -8.250 0.437 -20.371 1.00 94.31 407 GLN A O 1
ATOM 3079 N N . ILE A 1 408 ? -7.356 -1.633 -20.550 1.00 96.00 408 ILE A N 1
ATOM 3080 C CA . ILE A 1 408 ? -6.050 -1.341 -19.921 1.00 96.00 408 ILE A CA 1
ATOM 3081 C C . ILE A 1 408 ? -5.460 -0.015 -20.425 1.00 96.00 408 ILE A C 1
ATOM 3083 O O . ILE A 1 408 ? -5.173 0.868 -19.625 1.00 96.00 408 ILE A O 1
ATOM 3087 N N . LEU A 1 409 ? -5.342 0.172 -21.745 1.00 94.62 409 LEU A N 1
ATOM 3088 C CA . LEU A 1 409 ? -4.799 1.413 -22.320 1.00 94.62 409 LEU A CA 1
ATOM 3089 C C . LEU A 1 409 ? -5.528 2.663 -21.839 1.00 94.62 409 LEU A C 1
ATOM 3091 O O . LEU A 1 409 ? -4.915 3.616 -21.366 1.00 94.62 409 LEU A O 1
ATOM 3095 N N . ARG A 1 410 ? -6.853 2.658 -21.975 1.00 90.88 410 ARG A N 1
ATOM 3096 C CA . ARG A 1 410 ? -7.665 3.827 -21.671 1.00 90.88 410 ARG A CA 1
ATOM 3097 C C . ARG A 1 410 ? -7.607 4.145 -20.183 1.00 90.88 410 ARG A C 1
ATOM 3099 O O . ARG A 1 410 ? -7.389 5.301 -19.834 1.00 90.88 410 ARG A O 1
ATOM 3106 N N . ASP A 1 411 ? -7.812 3.134 -19.349 1.00 92.88 411 ASP A N 1
ATOM 3107 C CA . ASP A 1 411 ? -7.989 3.323 -17.915 1.00 92.88 411 ASP A CA 1
ATOM 3108 C C . ASP A 1 411 ? -6.662 3.642 -17.210 1.00 92.88 411 ASP A C 1
ATOM 3110 O O . ASP A 1 411 ? -6.667 4.414 -16.257 1.00 92.88 411 ASP A O 1
ATOM 3114 N N . LEU A 1 412 ? -5.526 3.157 -17.733 1.00 94.38 412 LEU A N 1
ATOM 3115 C CA . LEU A 1 412 ? -4.185 3.480 -17.223 1.00 94.38 412 LEU A CA 1
ATOM 3116 C C . LEU A 1 412 ? -3.547 4.728 -17.861 1.00 94.38 412 LEU A C 1
ATOM 3118 O O . LEU A 1 412 ? -2.439 5.103 -17.494 1.00 94.38 412 LEU A O 1
ATOM 3122 N N . GLY A 1 413 ? -4.194 5.383 -18.830 1.00 92.06 413 GLY A N 1
ATOM 3123 C CA . GLY A 1 413 ? -3.668 6.632 -19.392 1.00 92.06 413 GLY A CA 1
ATOM 3124 C C . GLY A 1 413 ? -2.708 6.492 -20.584 1.00 92.06 413 GLY A C 1
ATOM 3125 O O . GLY A 1 413 ? -1.957 7.426 -20.871 1.00 92.06 413 GLY A O 1
ATOM 3126 N N . PHE A 1 414 ? -2.745 5.380 -21.324 1.00 93.25 414 PHE A N 1
ATOM 3127 C CA . PHE A 1 414 ? -1.853 5.079 -22.454 1.00 93.25 414 PHE A CA 1
ATOM 3128 C C . PHE A 1 414 ? -2.592 4.978 -23.802 1.00 93.25 414 PHE A C 1
ATOM 3130 O O . PHE A 1 414 ? -3.769 4.634 -23.895 1.00 93.25 414 PHE A O 1
ATOM 3137 N N . ARG A 1 415 ? -1.890 5.288 -24.894 1.00 92.44 415 ARG A N 1
ATOM 3138 C CA . ARG A 1 415 ? -2.335 5.101 -26.290 1.00 92.44 415 ARG A CA 1
ATOM 3139 C C . ARG A 1 415 ? -1.875 3.766 -26.849 1.00 92.44 415 ARG A C 1
ATOM 3141 O O . ARG A 1 415 ? -2.602 3.144 -27.623 1.00 92.44 415 ARG A O 1
ATOM 3148 N N . SER A 1 416 ? -0.684 3.337 -26.453 1.00 94.31 416 SER A N 1
ATOM 3149 C CA . SER A 1 416 ? -0.161 2.007 -26.719 1.00 94.31 416 SER A CA 1
ATOM 3150 C C . SER A 1 416 ? 0.771 1.568 -25.591 1.00 94.31 416 SER A C 1
ATOM 3152 O O . SER A 1 416 ? 1.359 2.397 -24.900 1.00 94.31 416 SER A O 1
ATOM 3154 N N . LEU A 1 417 ? 0.861 0.252 -25.417 1.00 95.38 417 LEU A N 1
ATOM 3155 C CA . LEU A 1 417 ? 1.845 -0.432 -24.588 1.00 95.38 417 LEU A CA 1
ATOM 3156 C C . LEU A 1 417 ? 2.599 -1.399 -25.500 1.00 95.38 417 LEU A C 1
ATOM 3158 O O . LEU A 1 417 ? 2.025 -1.943 -26.451 1.00 95.38 417 LEU A O 1
ATOM 3162 N N . ALA A 1 418 ? 3.887 -1.565 -25.249 1.00 93.88 418 ALA A N 1
ATOM 3163 C CA . ALA A 1 418 ? 4.749 -2.458 -25.993 1.00 93.88 418 ALA A CA 1
ATOM 3164 C C . ALA A 1 418 ? 4.589 -3.910 -25.523 1.00 93.88 418 ALA A C 1
ATOM 3166 O O . ALA A 1 418 ? 4.179 -4.207 -24.402 1.00 93.88 418 ALA A O 1
ATOM 3167 N N . VAL A 1 419 ? 4.971 -4.835 -26.402 1.00 92.50 419 VAL A N 1
ATOM 3168 C CA . VAL A 1 419 ? 5.175 -6.238 -26.028 1.00 92.50 419 VAL A CA 1
ATOM 3169 C C . VAL A 1 419 ? 6.182 -6.291 -24.879 1.00 92.50 419 VAL A C 1
ATOM 3171 O O . VAL A 1 419 ? 7.218 -5.629 -24.960 1.00 92.50 419 VAL A O 1
ATOM 3174 N N . ARG A 1 420 ? 5.882 -7.098 -23.855 1.00 92.19 420 ARG A N 1
ATOM 3175 C CA . ARG A 1 420 ? 6.625 -7.228 -22.587 1.00 92.19 420 ARG A CA 1
ATOM 3176 C C . ARG A 1 420 ? 6.475 -6.059 -21.617 1.00 92.19 420 ARG A C 1
ATOM 3178 O O . ARG A 1 420 ? 7.148 -6.074 -20.598 1.00 92.19 420 ARG A O 1
ATOM 3185 N N . ASP A 1 421 ? 5.604 -5.080 -21.876 1.00 94.44 421 ASP A N 1
ATOM 3186 C CA . ASP A 1 421 ? 5.252 -4.126 -20.818 1.00 94.44 421 ASP A CA 1
ATOM 3187 C C . ASP A 1 421 ? 4.693 -4.879 -19.605 1.00 94.44 421 ASP A C 1
ATOM 3189 O O . ASP A 1 421 ? 3.812 -5.739 -19.732 1.00 94.44 421 ASP A O 1
ATOM 3193 N N . VAL A 1 422 ? 5.238 -4.553 -18.437 1.00 95.56 422 VAL A N 1
ATOM 3194 C CA . VAL A 1 422 ? 4.906 -5.118 -17.135 1.00 95.56 422 VAL A CA 1
ATOM 3195 C C . VAL A 1 422 ? 3.943 -4.171 -16.437 1.00 95.56 422 VAL A C 1
ATOM 3197 O O . VAL A 1 422 ? 4.241 -2.997 -16.231 1.00 95.56 422 VAL A O 1
ATOM 3200 N N . LEU A 1 423 ? 2.786 -4.688 -16.052 1.00 97.25 423 LEU A N 1
ATOM 3201 C CA . LEU A 1 423 ? 1.823 -4.011 -15.198 1.00 97.25 423 LEU A CA 1
ATOM 3202 C C . LEU A 1 423 ? 2.030 -4.530 -13.781 1.00 97.25 423 LEU A C 1
ATOM 3204 O O . LEU A 1 423 ? 1.946 -5.740 -13.560 1.00 97.25 423 LEU A O 1
ATOM 3208 N N . VAL A 1 424 ? 2.296 -3.642 -12.828 1.00 98.00 424 VAL A N 1
ATOM 3209 C CA . VAL A 1 424 ? 2.413 -4.016 -11.416 1.00 98.00 424 VAL A CA 1
ATOM 3210 C C . VAL A 1 424 ? 1.294 -3.339 -10.650 1.00 98.00 424 VAL A C 1
ATOM 3212 O O . VAL A 1 424 ? 1.191 -2.113 -10.676 1.00 98.00 424 VAL A O 1
ATOM 3215 N N . ALA A 1 425 ? 0.446 -4.150 -10.026 1.00 98.38 425 ALA A N 1
ATOM 3216 C CA . ALA A 1 425 ? -0.556 -3.702 -9.078 1.00 98.38 425 ALA A CA 1
ATOM 3217 C C . ALA A 1 425 ? 0.009 -3.865 -7.666 1.00 98.38 425 ALA A C 1
ATOM 3219 O O . ALA A 1 425 ? 0.556 -4.921 -7.352 1.00 98.38 425 ALA A O 1
ATOM 3220 N N . TYR A 1 426 ? -0.117 -2.826 -6.856 1.00 98.06 426 TYR A N 1
ATOM 3221 C CA . TYR A 1 426 ? 0.326 -2.753 -5.474 1.00 98.06 426 TYR A CA 1
ATOM 3222 C C . TYR A 1 426 ? -0.893 -2.555 -4.582 1.00 98.06 426 TYR A C 1
ATOM 3224 O O . TYR A 1 426 ? -1.772 -1.742 -4.898 1.00 98.06 426 TYR A O 1
ATOM 3232 N N . TYR A 1 427 ? -0.910 -3.292 -3.486 1.00 97.69 427 TYR A N 1
ATOM 3233 C CA . TYR A 1 427 ? -1.850 -3.175 -2.393 1.00 97.69 427 TYR A CA 1
ATOM 3234 C C . TYR A 1 427 ? -1.052 -2.976 -1.109 1.00 97.69 427 TYR A C 1
ATOM 3236 O O . TYR A 1 427 ? -0.064 -3.669 -0.893 1.00 97.69 427 TYR A O 1
ATOM 3244 N N . LEU A 1 428 ? -1.449 -1.986 -0.325 1.00 95.44 428 LEU A N 1
ATOM 3245 C CA . LEU A 1 428 ? -0.917 -1.710 1.001 1.00 95.44 428 LEU A CA 1
ATOM 3246 C C . LEU A 1 428 ? -2.148 -1.517 1.867 1.00 95.44 428 LEU A C 1
ATOM 3248 O O . LEU A 1 428 ? -2.925 -0.604 1.545 1.00 95.44 428 LEU A O 1
ATOM 3252 N N . ASP A 1 429 ? -2.334 -2.363 2.877 1.00 93.94 429 ASP A N 1
ATOM 3253 C CA . ASP A 1 429 ? -3.457 -2.207 3.789 1.00 93.94 429 ASP A CA 1
ATOM 3254 C C . ASP A 1 429 ? -3.332 -0.841 4.507 1.00 93.94 429 ASP A C 1
ATOM 3256 O O . ASP A 1 429 ? -2.322 -0.516 5.143 1.00 93.94 429 ASP A O 1
ATOM 3260 N N . PRO A 1 430 ? -4.321 0.053 4.342 1.00 86.88 430 PRO A N 1
ATOM 3261 C CA . PRO A 1 430 ? -4.332 1.348 5.002 1.00 86.88 430 PRO A CA 1
ATOM 3262 C C . PRO A 1 430 ? -4.418 1.314 6.531 1.00 86.88 430 PRO A C 1
ATOM 3264 O O . PRO A 1 430 ? -4.149 2.361 7.134 1.00 86.88 430 PRO A O 1
ATOM 3267 N N . ASN A 1 431 ? -4.834 0.219 7.170 1.00 84.81 431 ASN A N 1
ATOM 3268 C CA . ASN A 1 431 ? -4.815 0.059 8.629 1.00 84.81 431 ASN A CA 1
ATOM 3269 C C . ASN A 1 431 ? -3.613 -0.769 9.120 1.00 84.81 431 ASN A C 1
ATOM 3271 O O . ASN A 1 431 ? -3.161 -0.479 10.225 1.00 84.81 431 ASN A O 1
ATOM 3275 N N . ASP A 1 432 ? -3.037 -1.645 8.291 1.00 88.75 432 ASP A N 1
ATOM 3276 C CA . ASP A 1 432 ? -1.907 -2.530 8.615 1.00 88.75 432 ASP A CA 1
ATOM 3277 C C . ASP A 1 432 ? -0.800 -2.380 7.563 1.00 88.75 432 ASP A C 1
ATOM 3279 O O . ASP A 1 432 ? -0.752 -3.048 6.536 1.00 88.75 432 ASP A O 1
ATOM 3283 N N . GLU A 1 433 ? 0.086 -1.399 7.752 1.00 86.88 433 GLU A N 1
ATOM 3284 C CA . GLU A 1 433 ? 1.047 -1.049 6.693 1.00 86.88 433 GLU A CA 1
ATOM 3285 C C . GLU A 1 433 ? 2.181 -2.086 6.521 1.00 86.88 433 GLU A C 1
ATOM 3287 O O . GLU A 1 433 ? 2.988 -1.947 5.598 1.00 86.88 433 GLU A O 1
ATOM 3292 N N . ASP A 1 434 ? 2.245 -3.111 7.373 1.00 87.62 434 ASP A N 1
ATOM 3293 C CA . ASP A 1 434 ? 3.081 -4.301 7.192 1.00 87.62 434 ASP A CA 1
ATOM 3294 C C . ASP A 1 434 ? 2.453 -5.329 6.226 1.00 87.62 434 ASP A C 1
ATOM 3296 O O . ASP A 1 434 ? 3.204 -6.082 5.600 1.00 87.62 434 ASP A O 1
ATOM 3300 N N . ASP A 1 435 ? 1.131 -5.292 5.993 1.00 92.69 435 ASP A N 1
ATOM 3301 C CA . ASP A 1 435 ? 0.441 -6.092 4.976 1.00 92.69 435 ASP A CA 1
ATOM 3302 C C . ASP A 1 435 ? 0.493 -5.428 3.592 1.00 92.69 435 ASP A C 1
ATOM 3304 O O . ASP A 1 435 ? -0.413 -4.738 3.097 1.00 92.69 435 ASP A O 1
ATOM 3308 N N . PHE A 1 436 ? 1.620 -5.656 2.927 1.00 94.88 436 PHE A N 1
ATOM 3309 C CA . PHE A 1 436 ? 1.864 -5.184 1.578 1.00 94.88 436 PHE A CA 1
ATOM 3310 C C . PHE A 1 436 ? 1.934 -6.338 0.586 1.00 94.88 436 PHE A C 1
ATOM 3312 O O . PHE A 1 436 ? 2.771 -7.233 0.669 1.00 94.88 436 PHE A O 1
ATOM 3319 N N . LYS A 1 437 ? 1.131 -6.252 -0.477 1.00 95.94 437 LYS A N 1
ATOM 3320 C CA . LYS A 1 437 ? 1.100 -7.260 -1.539 1.00 95.94 437 LYS A CA 1
ATOM 3321 C C . LYS A 1 437 ? 1.244 -6.630 -2.915 1.00 95.94 437 LYS A C 1
ATOM 3323 O O . LYS A 1 437 ? 0.799 -5.514 -3.194 1.00 95.94 437 LYS A O 1
ATOM 3328 N N . LEU A 1 438 ? 1.834 -7.375 -3.848 1.00 96.56 438 LEU A N 1
ATOM 3329 C CA . LEU A 1 438 ? 1.914 -6.958 -5.247 1.00 96.56 438 LEU A CA 1
ATOM 3330 C C . LEU A 1 438 ? 1.584 -8.093 -6.210 1.00 96.56 438 LEU A C 1
ATOM 3332 O O . LEU A 1 438 ? 1.854 -9.263 -5.960 1.00 96.56 438 LEU A O 1
ATOM 3336 N N . ALA A 1 439 ? 1.042 -7.734 -7.371 1.00 97.25 439 ALA A N 1
ATOM 3337 C CA . ALA A 1 439 ? 0.761 -8.670 -8.448 1.00 97.25 439 ALA A CA 1
ATOM 3338 C C . ALA A 1 439 ? 1.226 -8.123 -9.793 1.00 97.25 439 ALA A C 1
ATOM 3340 O O . ALA A 1 439 ? 1.050 -6.947 -10.117 1.00 97.25 439 ALA A O 1
ATOM 3341 N N . THR A 1 440 ? 1.767 -9.011 -10.626 1.00 96.31 440 THR A N 1
ATOM 3342 C CA . THR A 1 440 ? 2.271 -8.664 -11.958 1.00 96.31 440 THR A CA 1
ATOM 3343 C C . THR A 1 440 ? 1.433 -9.264 -13.076 1.00 96.31 440 THR A C 1
ATOM 3345 O O . THR A 1 440 ? 1.002 -10.419 -13.015 1.00 96.31 440 THR A O 1
ATOM 3348 N N . ALA A 1 441 ? 1.267 -8.489 -14.143 1.00 97.06 441 ALA A N 1
ATOM 3349 C CA . ALA A 1 441 ? 0.766 -8.958 -15.422 1.00 97.06 441 ALA A CA 1
ATOM 3350 C C . ALA A 1 441 ? 1.603 -8.400 -16.579 1.00 97.06 441 ALA A C 1
ATOM 3352 O O . ALA A 1 441 ? 2.333 -7.426 -16.423 1.00 97.06 441 ALA A O 1
ATOM 3353 N N . TYR A 1 442 ? 1.499 -9.029 -17.748 1.00 96.69 442 TYR A N 1
ATOM 3354 C CA . TYR A 1 442 ? 2.353 -8.748 -18.902 1.00 96.69 442 TYR A CA 1
ATOM 3355 C C . TYR A 1 442 ? 1.532 -8.528 -20.169 1.00 96.69 442 TYR A C 1
ATOM 3357 O O . TYR A 1 442 ? 0.524 -9.207 -20.398 1.00 96.69 442 TYR A O 1
ATOM 3365 N N . ILE A 1 443 ? 1.998 -7.629 -21.034 1.00 97.25 443 ILE A N 1
ATOM 3366 C CA . ILE A 1 443 ? 1.456 -7.454 -22.382 1.00 97.25 443 ILE A CA 1
ATOM 3367 C C . ILE A 1 443 ? 2.138 -8.428 -23.346 1.00 97.25 443 ILE A C 1
ATOM 3369 O O . ILE A 1 443 ? 3.346 -8.375 -23.568 1.00 97.25 443 ILE A O 1
ATOM 3373 N N . GLU A 1 444 ? 1.336 -9.294 -23.961 1.00 96.50 444 GLU A N 1
ATOM 3374 C CA . GLU A 1 444 ? 1.670 -10.301 -24.978 1.00 96.50 444 GLU A CA 1
ATOM 3375 C C . GLU A 1 444 ? 2.600 -11.441 -24.538 1.00 96.50 444 GLU A C 1
ATOM 3377 O O . GLU A 1 444 ? 2.326 -12.605 -24.841 1.00 96.50 444 GLU A O 1
ATOM 3382 N N . GLU A 1 445 ? 3.690 -11.149 -23.835 1.00 93.69 445 GLU A N 1
ATOM 3383 C CA . GLU A 1 445 ? 4.751 -12.110 -23.550 1.00 93.69 445 GLU A CA 1
ATOM 3384 C C . GLU A 1 445 ? 5.373 -11.895 -22.166 1.00 93.69 445 GLU A C 1
ATOM 3386 O O . GLU A 1 445 ? 5.719 -10.776 -21.806 1.00 93.69 445 GLU A O 1
ATOM 3391 N N . LYS A 1 446 ? 5.592 -12.999 -21.436 1.00 90.88 446 LYS A N 1
ATOM 3392 C CA . LYS A 1 446 ? 6.391 -13.049 -20.204 1.00 90.88 446 LYS A CA 1
ATOM 3393 C C . LYS A 1 446 ? 7.774 -13.631 -20.516 1.00 90.88 446 LYS A C 1
ATOM 3395 O O . LYS A 1 446 ? 7.975 -14.843 -20.425 1.00 90.88 446 LYS A O 1
ATOM 3400 N N . GLN A 1 447 ? 8.714 -12.780 -20.916 1.00 84.31 447 GLN A N 1
ATOM 3401 C CA . GLN A 1 447 ? 10.130 -13.132 -21.089 1.00 84.31 447 GLN A CA 1
ATOM 3402 C C . GLN A 1 447 ? 10.977 -12.166 -20.274 1.00 84.31 447 GLN A C 1
ATOM 3404 O O . GLN A 1 447 ? 11.560 -11.234 -20.822 1.00 84.31 447 GLN A O 1
ATOM 3409 N N . HIS A 1 448 ? 10.988 -12.408 -18.968 1.00 83.00 448 HIS A N 1
ATOM 3410 C CA . HIS A 1 448 ? 11.621 -11.539 -17.993 1.00 83.00 448 HIS A CA 1
ATOM 3411 C C . HIS A 1 448 ? 12.671 -12.282 -17.196 1.00 83.00 448 HIS A C 1
ATOM 3413 O O . HIS A 1 448 ? 12.647 -13.516 -17.088 1.00 83.00 448 HIS A O 1
ATOM 3419 N N . SER A 1 449 ? 13.560 -11.494 -16.624 1.00 91.62 449 SER A N 1
ATOM 3420 C CA . SER A 1 449 ? 14.492 -11.927 -15.603 1.00 91.62 449 SER A CA 1
ATOM 3421 C C . SER A 1 449 ? 13.759 -12.467 -14.374 1.00 91.62 449 SER A C 1
ATOM 3423 O O . SER A 1 449 ? 12.568 -12.224 -14.179 1.00 91.62 449 SER A O 1
ATOM 3425 N N . ILE A 1 450 ? 14.458 -13.251 -13.556 1.00 93.25 450 ILE A N 1
ATOM 3426 C CA . ILE A 1 450 ? 13.921 -13.780 -12.296 1.00 93.25 450 ILE A CA 1
ATOM 3427 C C . ILE A 1 450 ? 14.698 -13.148 -11.153 1.00 93.25 450 ILE A C 1
ATOM 3429 O O . ILE A 1 450 ? 15.916 -13.294 -11.106 1.00 93.25 450 ILE A O 1
ATOM 3433 N N . THR A 1 451 ? 13.996 -12.503 -10.229 1.00 95.38 451 THR A N 1
ATOM 3434 C CA . THR A 1 451 ? 14.554 -11.968 -8.980 1.00 95.38 451 THR A CA 1
ATOM 3435 C C . THR A 1 451 ? 14.066 -12.837 -7.829 1.00 95.38 451 THR A C 1
ATOM 3437 O O . THR A 1 451 ? 12.878 -13.147 -7.778 1.00 95.38 451 THR A O 1
ATOM 3440 N N . SER A 1 452 ? 14.959 -13.251 -6.931 1.00 95.50 452 SER A N 1
ATOM 3441 C CA . SER A 1 452 ? 14.607 -14.068 -5.765 1.00 95.50 452 SER A CA 1
ATOM 3442 C C . SER A 1 452 ? 15.359 -13.630 -4.508 1.00 95.50 452 SER A C 1
ATOM 3444 O O . SER A 1 452 ? 16.580 -13.451 -4.556 1.00 95.50 452 SER A O 1
ATOM 3446 N N . PHE A 1 453 ? 14.653 -13.530 -3.383 1.00 96.75 453 PHE A N 1
ATOM 3447 C CA . PHE A 1 453 ? 15.242 -13.486 -2.050 1.00 96.75 453 PHE A CA 1
ATOM 3448 C C . PHE A 1 453 ? 15.803 -14.856 -1.675 1.00 96.75 453 PHE A C 1
ATOM 3450 O O . PHE A 1 453 ? 15.187 -15.896 -1.918 1.00 96.75 453 PHE A O 1
ATOM 3457 N N . THR A 1 454 ? 17.004 -14.869 -1.105 1.00 96.44 454 THR A N 1
ATOM 3458 C CA . THR A 1 454 ? 17.704 -16.105 -0.758 1.00 96.44 454 THR A CA 1
ATOM 3459 C C . THR A 1 454 ? 18.487 -15.975 0.546 1.00 96.44 454 THR A C 1
ATOM 3461 O O . THR A 1 454 ? 18.658 -14.888 1.095 1.00 96.44 454 THR A O 1
ATOM 3464 N N . ASP A 1 455 ? 19.045 -17.087 1.014 1.00 95.88 455 ASP A N 1
ATOM 3465 C CA . ASP A 1 455 ? 20.092 -17.103 2.033 1.00 95.88 455 ASP A CA 1
ATOM 3466 C C . ASP A 1 455 ? 21.509 -17.007 1.422 1.00 95.88 455 ASP A C 1
ATOM 3468 O O . ASP A 1 455 ? 21.705 -16.956 0.203 1.00 95.88 455 ASP A O 1
ATOM 3472 N N . ALA A 1 456 ? 22.535 -17.046 2.279 1.00 96.06 456 ALA A N 1
ATOM 3473 C CA . ALA A 1 456 ? 23.943 -17.032 1.866 1.00 96.06 456 ALA A CA 1
ATOM 3474 C C . ALA A 1 456 ? 24.357 -18.242 0.999 1.00 96.06 456 ALA A C 1
ATOM 3476 O O . ALA A 1 456 ? 25.417 -18.230 0.368 1.00 96.06 456 ALA A O 1
ATOM 3477 N N . THR A 1 457 ? 23.560 -19.313 0.999 1.00 96.12 457 THR A N 1
ATOM 3478 C CA . THR A 1 457 ? 23.765 -20.531 0.206 1.00 96.12 457 THR A CA 1
ATOM 3479 C C . THR A 1 457 ? 22.938 -20.559 -1.081 1.00 96.12 457 THR A C 1
ATOM 3481 O O . THR A 1 457 ? 23.058 -21.524 -1.840 1.00 96.12 457 THR A O 1
ATOM 3484 N N . ARG A 1 458 ? 22.189 -19.482 -1.370 1.00 94.94 458 ARG A N 1
ATOM 3485 C CA . ARG A 1 458 ? 21.253 -19.335 -2.499 1.00 94.94 458 ARG A CA 1
ATOM 3486 C C . ARG A 1 458 ? 20.033 -20.252 -2.410 1.00 94.94 458 ARG A C 1
ATOM 3488 O O . ARG A 1 458 ? 19.474 -20.624 -3.439 1.00 94.94 458 ARG A O 1
ATOM 3495 N N . ALA A 1 459 ? 19.656 -20.667 -1.205 1.00 95.81 459 ALA A N 1
ATOM 3496 C CA . ALA A 1 459 ? 18.356 -21.279 -0.983 1.00 95.81 459 ALA A CA 1
ATOM 3497 C C . ALA A 1 459 ? 17.299 -20.174 -0.902 1.00 95.81 459 ALA A C 1
ATOM 3499 O O . ALA A 1 459 ? 17.546 -19.163 -0.248 1.00 95.81 459 ALA A O 1
ATOM 3500 N N . ASP A 1 460 ? 16.158 -20.369 -1.564 1.00 95.06 460 ASP A N 1
ATOM 3501 C CA . ASP A 1 460 ? 15.045 -19.417 -1.539 1.00 95.06 460 ASP A CA 1
ATOM 3502 C C . ASP A 1 460 ? 14.579 -19.171 -0.097 1.00 95.06 460 ASP A C 1
ATOM 3504 O O . ASP A 1 460 ? 14.510 -20.102 0.714 1.00 95.06 460 ASP A O 1
ATOM 3508 N N . MET A 1 461 ? 14.285 -17.912 0.214 1.00 94.88 461 MET A N 1
ATOM 3509 C CA . MET A 1 461 ? 13.878 -17.451 1.539 1.00 94.88 461 MET A CA 1
ATOM 3510 C C . MET A 1 461 ? 12.670 -16.530 1.415 1.00 94.88 461 MET A C 1
ATOM 3512 O O . MET A 1 461 ? 12.687 -15.626 0.585 1.00 94.88 461 MET A O 1
ATOM 3516 N N . SER A 1 462 ? 11.690 -16.752 2.287 1.00 93.00 462 SER A N 1
ATOM 3517 C CA . SER A 1 462 ? 10.476 -15.942 2.420 1.00 93.00 462 SER A CA 1
ATOM 3518 C C . SER A 1 462 ? 10.400 -15.156 3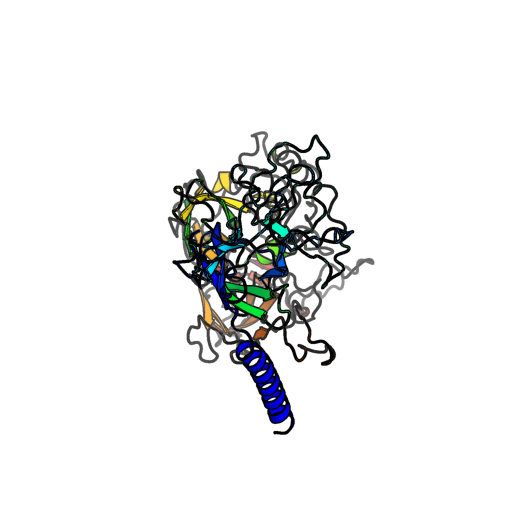.727 1.00 93.00 462 SER A C 1
ATOM 3520 O O . SER A 1 462 ? 9.698 -14.165 3.823 1.00 93.00 462 SER A O 1
ATOM 3522 N N . ILE A 1 463 ? 11.121 -15.600 4.763 1.00 94.62 463 ILE A N 1
ATOM 3523 C CA . ILE A 1 463 ? 11.035 -15.035 6.115 1.00 94.62 463 ILE A CA 1
ATOM 3524 C C . ILE A 1 463 ? 12.437 -14.737 6.621 1.00 94.62 463 ILE A C 1
ATOM 3526 O O . ILE A 1 463 ? 13.282 -15.638 6.698 1.00 94.62 463 ILE A O 1
ATOM 3530 N N . PHE A 1 464 ? 12.654 -13.502 7.060 1.00 94.44 464 PHE A N 1
ATOM 3531 C CA . PHE A 1 464 ? 13.912 -13.050 7.636 1.00 94.44 464 PHE A CA 1
ATOM 3532 C C . PHE A 1 464 ? 13.714 -12.588 9.077 1.00 94.44 464 PHE A C 1
ATOM 3534 O O . PHE A 1 464 ? 12.763 -11.892 9.405 1.00 94.44 464 PHE A O 1
ATOM 3541 N N . TRP A 1 465 ? 14.625 -12.981 9.966 1.00 94.75 465 TRP A N 1
ATOM 3542 C CA . TRP A 1 465 ? 14.584 -12.552 11.361 1.00 94.75 465 TRP A CA 1
ATOM 3543 C C . TRP A 1 465 ? 15.500 -11.350 11.570 1.00 94.75 465 TRP A C 1
ATOM 3545 O O . TRP A 1 465 ? 16.725 -11.472 11.460 1.00 94.75 465 TRP A O 1
ATOM 3555 N N . ILE A 1 466 ? 14.903 -10.223 11.950 1.00 91.06 466 ILE A N 1
ATOM 3556 C CA . ILE A 1 466 ? 15.587 -8.954 12.222 1.00 91.06 466 ILE A CA 1
ATOM 3557 C C . ILE A 1 466 ? 16.742 -9.154 13.217 1.00 91.06 466 ILE A C 1
ATOM 3559 O O . ILE A 1 466 ? 16.603 -9.823 14.249 1.00 91.06 466 ILE A O 1
ATOM 3563 N N . GLY A 1 467 ? 17.915 -8.600 12.898 1.00 88.69 467 GLY A N 1
ATOM 3564 C CA . GLY A 1 467 ? 19.132 -8.703 13.710 1.00 88.69 467 GLY A CA 1
ATOM 3565 C C . GLY A 1 467 ? 19.768 -10.102 13.785 1.00 88.69 467 GLY A C 1
ATOM 3566 O O . GLY A 1 467 ? 20.738 -10.292 14.531 1.00 88.69 467 GLY A O 1
ATOM 3567 N N . ARG A 1 468 ? 19.244 -11.096 13.054 1.00 93.12 468 ARG A N 1
ATOM 3568 C CA . ARG A 1 468 ? 19.800 -12.460 12.976 1.00 93.12 468 ARG A CA 1
ATOM 3569 C C . ARG A 1 468 ? 20.166 -12.847 11.551 1.00 93.12 468 ARG A C 1
ATOM 3571 O O . ARG A 1 468 ? 21.262 -13.369 11.339 1.00 93.12 468 ARG A O 1
ATOM 3578 N N . ASP A 1 469 ? 19.233 -12.655 10.632 1.00 95.50 469 ASP A N 1
ATOM 3579 C CA . ASP A 1 469 ? 19.377 -13.025 9.234 1.00 95.50 469 ASP A CA 1
ATOM 3580 C C . ASP A 1 469 ? 19.788 -11.793 8.418 1.00 95.50 469 ASP A C 1
ATOM 3582 O O . ASP A 1 469 ? 19.484 -10.659 8.780 1.00 95.50 469 ASP A O 1
ATOM 3586 N N . ASN A 1 470 ? 20.493 -12.033 7.316 1.00 95.38 470 ASN A N 1
ATOM 3587 C CA . ASN A 1 470 ? 20.793 -11.006 6.324 1.00 95.38 470 ASN A CA 1
ATOM 3588 C C . ASN A 1 470 ? 20.000 -11.323 5.054 1.00 95.38 470 ASN A C 1
ATOM 3590 O O . ASN A 1 470 ? 19.840 -12.501 4.717 1.00 95.38 470 ASN A O 1
ATOM 3594 N N . VAL A 1 471 ? 19.594 -10.292 4.319 1.00 94.94 471 VAL A N 1
ATOM 3595 C CA . VAL A 1 471 ? 18.952 -10.439 3.009 1.00 94.94 471 VAL A CA 1
ATOM 3596 C C . VAL A 1 471 ? 20.014 -10.705 1.950 1.00 94.94 471 VAL A C 1
ATOM 3598 O O . VAL A 1 471 ? 20.983 -9.953 1.823 1.00 94.94 471 VAL A O 1
ATOM 3601 N N . TYR A 1 472 ? 19.824 -11.762 1.166 1.00 96.88 472 TYR A N 1
ATOM 3602 C CA . TYR A 1 472 ? 20.561 -11.983 -0.074 1.00 96.88 472 TYR A CA 1
ATOM 3603 C C . TYR A 1 472 ? 19.578 -11.959 -1.238 1.00 96.88 472 TYR A C 1
ATOM 3605 O O . TYR A 1 472 ? 18.435 -12.394 -1.104 1.00 96.88 472 TYR A O 1
ATOM 3613 N N . VAL A 1 473 ? 20.037 -11.479 -2.389 1.00 97.25 473 VAL A N 1
ATOM 3614 C CA . VAL A 1 473 ? 19.252 -11.458 -3.619 1.00 97.25 473 VAL A CA 1
ATOM 3615 C C . VAL A 1 473 ? 20.013 -12.156 -4.733 1.00 97.25 473 VAL A C 1
ATOM 3617 O O . VAL A 1 473 ? 21.230 -12.009 -4.895 1.00 97.25 473 VAL A O 1
ATOM 3620 N N . GLN A 1 474 ? 19.267 -12.907 -5.531 1.00 97.19 474 GLN A N 1
ATOM 3621 C CA . GLN A 1 474 ? 19.724 -13.502 -6.772 1.00 97.19 474 GLN A CA 1
ATOM 3622 C C . GLN A 1 474 ? 18.900 -12.956 -7.937 1.00 97.19 474 GLN A C 1
ATOM 3624 O O . GLN A 1 474 ? 17.679 -12.846 -7.850 1.00 97.19 474 GLN A O 1
ATOM 3629 N N . VAL A 1 475 ? 19.578 -12.667 -9.046 1.00 97.00 475 VAL A N 1
ATOM 3630 C CA . VAL A 1 475 ? 18.944 -12.356 -10.330 1.00 97.00 475 VAL A CA 1
ATOM 3631 C C . VAL A 1 475 ? 19.402 -13.373 -11.366 1.00 97.00 475 VAL A C 1
ATOM 3633 O O . VAL A 1 475 ? 20.597 -13.636 -11.505 1.00 97.00 475 VAL A O 1
ATOM 3636 N N . ILE A 1 476 ? 18.455 -13.957 -12.097 1.00 95.69 476 ILE A N 1
ATOM 3637 C CA . ILE A 1 476 ? 18.720 -14.798 -13.264 1.00 95.69 476 ILE A CA 1
ATOM 3638 C C . ILE A 1 476 ? 18.298 -14.022 -14.508 1.00 95.69 476 ILE A C 1
ATOM 3640 O O . ILE A 1 476 ? 17.106 -13.912 -14.797 1.00 95.69 476 ILE A O 1
ATOM 3644 N N . ASP A 1 477 ? 19.285 -13.528 -15.246 1.00 93.94 477 ASP A N 1
ATOM 3645 C CA . ASP A 1 477 ? 19.116 -12.778 -16.486 1.00 93.94 477 ASP A CA 1
ATOM 3646 C C . ASP A 1 477 ? 20.210 -13.184 -17.481 1.00 93.94 477 ASP A C 1
ATOM 3648 O O . ASP A 1 477 ? 21.396 -12.898 -17.314 1.00 93.94 477 ASP A O 1
ATOM 3652 N N . ALA A 1 478 ? 19.817 -13.883 -18.545 1.00 90.06 478 ALA A N 1
ATOM 3653 C CA . ALA A 1 478 ? 20.763 -14.340 -19.558 1.00 90.06 478 ALA A CA 1
ATOM 3654 C C . ALA A 1 478 ? 21.269 -13.221 -20.472 1.00 90.06 478 ALA A C 1
ATOM 3656 O O . ALA A 1 478 ? 22.289 -13.405 -21.135 1.00 90.06 478 ALA A O 1
ATOM 3657 N N . ASN A 1 479 ? 20.544 -12.110 -20.554 1.00 87.62 479 ASN A N 1
ATOM 3658 C CA . ASN A 1 479 ? 20.839 -11.015 -21.462 1.00 87.62 479 ASN A CA 1
ATOM 3659 C C . ASN A 1 479 ? 21.739 -9.953 -20.796 1.00 87.62 479 ASN A C 1
ATOM 3661 O O . ASN A 1 479 ? 22.508 -9.285 -21.488 1.00 87.62 479 ASN A O 1
ATOM 3665 N N . ALA A 1 480 ? 21.702 -9.866 -19.462 1.00 88.75 480 ALA A N 1
ATOM 3666 C CA . ALA A 1 480 ? 22.592 -9.014 -18.682 1.00 88.75 480 ALA A CA 1
ATOM 3667 C C . ALA A 1 480 ? 24.079 -9.390 -18.806 1.00 88.75 480 ALA A C 1
ATOM 3669 O O . ALA A 1 480 ? 24.927 -8.502 -18.693 1.00 88.75 480 ALA A O 1
ATOM 3670 N N . ASN A 1 481 ? 24.380 -10.667 -19.070 1.00 84.56 481 ASN A N 1
ATOM 3671 C CA . ASN A 1 481 ? 25.717 -11.177 -19.389 1.00 84.56 481 ASN A CA 1
ATOM 3672 C C . ASN A 1 481 ? 26.059 -10.853 -20.856 1.00 84.56 481 ASN A C 1
ATOM 3674 O O . ASN A 1 481 ? 25.661 -11.558 -21.792 1.00 84.56 481 ASN A O 1
ATOM 3678 N N . VAL A 1 482 ? 26.773 -9.748 -21.060 1.00 84.94 482 VAL A N 1
ATOM 3679 C CA . VAL A 1 482 ? 27.085 -9.178 -22.380 1.00 84.94 482 VAL A CA 1
ATOM 3680 C C . VAL A 1 482 ? 28.552 -9.352 -22.777 1.00 84.94 482 VAL A C 1
ATOM 3682 O O . VAL A 1 482 ? 28.869 -9.310 -23.970 1.00 84.94 482 VAL A O 1
ATOM 3685 N N . ASP A 1 483 ? 29.445 -9.555 -21.811 1.00 85.00 483 ASP A N 1
ATOM 3686 C CA . ASP A 1 483 ? 30.875 -9.775 -21.965 1.00 85.00 483 ASP A CA 1
ATOM 3687 C C . ASP A 1 483 ? 31.304 -11.099 -21.306 1.00 85.00 483 ASP A C 1
ATOM 3689 O O . ASP A 1 483 ? 31.637 -11.155 -20.123 1.00 85.00 483 ASP A O 1
ATOM 3693 N N . PRO A 1 484 ? 31.475 -12.163 -22.110 1.00 85.69 484 PRO A N 1
ATOM 3694 C CA . PRO A 1 484 ? 31.872 -13.468 -21.600 1.00 85.69 484 PRO A CA 1
ATOM 3695 C C . PRO A 1 484 ? 33.224 -13.518 -20.868 1.00 85.69 484 PRO A C 1
ATOM 3697 O O . PRO A 1 484 ? 33.567 -14.565 -20.312 1.00 85.69 484 PRO A O 1
ATOM 3700 N N . CYS A 1 485 ? 34.062 -12.474 -20.955 1.00 89.06 485 CYS A N 1
ATOM 3701 C CA . CYS A 1 485 ? 35.411 -12.484 -20.390 1.00 89.06 485 CYS A CA 1
ATOM 3702 C C . CYS A 1 485 ? 35.524 -11.871 -18.989 1.00 89.06 485 CYS A C 1
ATOM 3704 O O . CYS A 1 485 ? 36.489 -12.189 -18.286 1.00 89.06 485 CYS A O 1
ATOM 3706 N N . CYS A 1 486 ? 34.562 -11.046 -18.573 1.00 87.06 486 CYS A N 1
ATOM 3707 C CA . CYS A 1 486 ? 34.614 -10.296 -17.322 1.00 87.06 486 CYS A CA 1
ATOM 3708 C C . CYS A 1 486 ? 33.278 -10.409 -16.586 1.00 87.06 486 CYS A C 1
ATOM 3710 O O . CYS A 1 486 ? 32.272 -10.065 -17.188 1.00 87.06 486 CYS A O 1
ATOM 3712 N N . PRO A 1 487 ? 33.273 -10.805 -15.299 1.00 87.31 487 PRO A N 1
ATOM 3713 C CA . PRO A 1 487 ? 32.067 -10.740 -14.487 1.00 87.31 487 PRO A CA 1
ATOM 3714 C C . PRO A 1 487 ? 31.452 -9.343 -14.493 1.00 87.31 487 PRO A C 1
ATOM 3716 O O . PRO A 1 487 ? 32.142 -8.370 -14.170 1.00 87.31 487 PRO A O 1
ATOM 3719 N N . GLU A 1 488 ? 30.179 -9.244 -14.859 1.00 89.88 488 GLU A N 1
ATOM 3720 C CA . GLU A 1 488 ? 29.427 -7.995 -14.800 1.00 89.88 488 GLU A CA 1
ATOM 3721 C C . GLU A 1 488 ? 28.668 -7.831 -13.488 1.00 89.88 488 GLU A C 1
ATOM 3723 O O . GLU A 1 488 ? 28.584 -8.730 -12.650 1.00 89.88 488 GLU A O 1
ATOM 3728 N N . GLN A 1 489 ? 28.115 -6.636 -13.320 1.00 91.31 489 GLN A N 1
ATOM 3729 C CA . GLN A 1 489 ? 27.303 -6.279 -12.175 1.00 91.31 489 GLN A CA 1
ATOM 3730 C C . GLN A 1 489 ? 25.912 -5.861 -12.625 1.00 91.31 489 GLN A C 1
ATOM 3732 O O . GLN A 1 489 ? 25.728 -5.279 -13.699 1.00 91.31 489 GLN A O 1
ATOM 3737 N N . VAL A 1 490 ? 24.939 -6.142 -11.770 1.00 93.00 490 VAL A N 1
ATOM 3738 C CA . VAL A 1 490 ? 23.574 -5.632 -11.876 1.00 93.00 490 VAL A CA 1
ATOM 3739 C C . VAL A 1 490 ? 23.161 -5.011 -10.553 1.00 93.00 490 VAL A C 1
ATOM 3741 O O . VAL A 1 490 ? 23.774 -5.275 -9.521 1.00 93.00 490 VAL A O 1
ATOM 3744 N N . VAL A 1 491 ? 22.129 -4.174 -10.583 1.00 92.88 491 VAL A N 1
ATOM 3745 C CA . VAL A 1 491 ? 21.638 -3.478 -9.393 1.00 92.88 491 VAL A CA 1
ATOM 3746 C C . VAL A 1 491 ? 20.190 -3.872 -9.157 1.00 92.88 491 VAL A C 1
ATOM 3748 O O . VAL A 1 491 ? 19.392 -3.919 -10.095 1.00 92.88 491 VAL A O 1
ATOM 3751 N N . VAL A 1 492 ? 19.862 -4.164 -7.905 1.00 94.31 492 VAL A N 1
ATOM 3752 C CA . VAL A 1 492 ? 18.509 -4.474 -7.453 1.00 94.31 492 VAL A CA 1
ATOM 3753 C C . VAL A 1 492 ? 18.092 -3.440 -6.420 1.00 94.31 492 VAL A C 1
ATOM 3755 O O . VAL A 1 492 ? 18.867 -3.104 -5.528 1.00 94.31 492 VAL A O 1
ATOM 3758 N N . LYS A 1 493 ? 16.858 -2.954 -6.542 1.00 93.31 493 LYS A N 1
ATOM 3759 C CA . LYS A 1 493 ? 16.199 -2.169 -5.500 1.00 93.31 493 LYS A CA 1
ATOM 3760 C C . LYS A 1 493 ? 15.555 -3.119 -4.499 1.00 93.31 493 LYS A C 1
ATOM 3762 O O . LYS A 1 493 ? 14.868 -4.043 -4.927 1.00 93.31 493 LYS A O 1
ATOM 3767 N N . ILE A 1 494 ? 15.711 -2.861 -3.214 1.00 94.25 494 ILE A N 1
ATOM 3768 C CA . ILE A 1 494 ? 14.927 -3.477 -2.145 1.00 94.25 494 ILE A CA 1
ATOM 3769 C C . ILE A 1 494 ? 14.166 -2.350 -1.461 1.00 94.25 494 ILE A C 1
ATOM 3771 O O . ILE A 1 494 ? 14.699 -1.252 -1.306 1.00 94.25 494 ILE A O 1
ATOM 3775 N N . CYS A 1 495 ? 12.898 -2.581 -1.158 1.00 92.69 495 CYS A N 1
ATOM 3776 C CA . CYS A 1 495 ? 12.081 -1.592 -0.485 1.00 92.69 495 CYS A CA 1
ATOM 3777 C C . CYS A 1 495 ? 11.183 -2.246 0.552 1.00 92.69 495 CYS A C 1
ATOM 3779 O O . CYS A 1 495 ? 10.546 -3.260 0.255 1.00 92.69 495 CYS A O 1
ATOM 3781 N N . ASP A 1 496 ? 11.131 -1.600 1.704 1.00 93.31 496 ASP A N 1
ATOM 3782 C CA . ASP A 1 496 ? 10.085 -1.733 2.699 1.00 93.31 496 ASP A CA 1
ATOM 3783 C C . ASP A 1 496 ? 9.085 -0.579 2.506 1.00 93.31 496 ASP A C 1
ATOM 3785 O O . ASP A 1 496 ? 9.478 0.585 2.627 1.00 93.31 496 ASP A O 1
ATOM 3789 N N . PRO A 1 497 ? 7.832 -0.866 2.117 1.00 91.25 497 PRO A N 1
ATOM 3790 C CA . PRO A 1 497 ? 6.814 0.142 1.923 1.00 91.25 497 PRO A CA 1
ATOM 3791 C C . PRO A 1 497 ? 6.085 0.550 3.215 1.00 91.25 497 PRO A C 1
ATOM 3793 O O . PRO A 1 497 ? 5.085 1.250 3.088 1.00 91.25 497 PRO A O 1
ATOM 3796 N N . HIS A 1 498 ? 6.494 0.129 4.419 1.00 86.38 498 HIS A N 1
ATOM 3797 C CA . HIS A 1 498 ? 5.838 0.479 5.690 1.00 86.38 498 HIS A CA 1
ATOM 3798 C C . HIS A 1 498 ? 6.198 1.915 6.150 1.00 86.38 498 HIS A C 1
ATOM 3800 O O . HIS A 1 498 ? 7.349 2.343 6.137 1.00 86.38 498 HIS A O 1
ATOM 3806 N N . GLU A 1 499 ? 5.194 2.715 6.536 1.00 77.69 499 GLU A N 1
ATOM 3807 C CA . GLU A 1 499 ? 5.270 4.115 6.979 1.00 77.69 499 GLU A CA 1
ATOM 3808 C C . GLU A 1 499 ? 6.116 5.012 6.057 1.00 77.69 499 GLU A C 1
ATOM 3810 O O . GLU A 1 499 ? 5.749 5.295 4.914 1.00 77.69 499 GLU A O 1
ATOM 3815 N N . SER A 1 500 ? 7.238 5.510 6.573 1.00 71.19 500 SER A N 1
ATOM 3816 C CA . SER A 1 500 ? 8.249 6.206 5.801 1.00 71.19 500 SER A CA 1
ATOM 3817 C C . SER A 1 500 ? 9.163 5.132 5.230 1.00 71.19 500 SER A C 1
ATOM 3819 O O . SER A 1 500 ? 9.997 4.617 5.960 1.00 71.19 500 SER A O 1
ATOM 3821 N N . ASP A 1 501 ? 8.969 4.807 3.953 1.00 76.19 501 ASP A N 1
ATOM 3822 C CA . ASP A 1 501 ? 9.662 3.697 3.292 1.00 76.19 501 ASP A CA 1
ATOM 3823 C C . ASP A 1 501 ? 11.171 3.699 3.546 1.00 76.19 501 ASP A C 1
ATOM 3825 O O . ASP A 1 501 ? 11.815 4.749 3.392 1.00 76.19 501 ASP A O 1
ATOM 3829 N N . ASP A 1 502 ? 11.746 2.522 3.795 1.00 85.31 502 ASP A N 1
ATOM 3830 C CA . ASP A 1 502 ? 13.175 2.306 3.604 1.00 85.31 502 ASP A CA 1
ATOM 3831 C C . ASP A 1 502 ? 13.453 1.736 2.209 1.00 85.31 502 ASP A C 1
ATOM 3833 O O . ASP A 1 502 ? 12.756 0.859 1.690 1.00 85.31 502 ASP A O 1
ATOM 3837 N N . VAL A 1 503 ? 14.478 2.271 1.553 1.00 88.88 503 VAL A N 1
ATOM 3838 C CA . VAL A 1 503 ? 14.844 1.895 0.189 1.00 88.88 503 VAL A CA 1
ATOM 3839 C C . VAL A 1 503 ? 16.344 1.742 0.102 1.00 88.88 503 VAL A C 1
ATOM 3841 O O . VAL A 1 503 ? 17.092 2.714 0.199 1.00 88.88 503 VAL A O 1
ATOM 3844 N N . GLU A 1 504 ? 16.749 0.531 -0.255 1.00 91.69 504 GLU A N 1
ATOM 3845 C CA . GLU A 1 504 ? 18.141 0.159 -0.418 1.00 91.69 504 GLU A CA 1
ATOM 3846 C C . GLU A 1 504 ? 18.431 -0.320 -1.841 1.00 91.69 504 GLU A C 1
ATOM 3848 O O . GLU A 1 504 ? 17.588 -0.893 -2.541 1.00 91.69 504 GLU A O 1
ATOM 3853 N N . TRP A 1 505 ? 19.663 -0.089 -2.287 1.00 90.31 505 TRP A N 1
ATOM 3854 C CA . TRP A 1 505 ? 20.148 -0.538 -3.589 1.00 90.31 505 TRP A CA 1
ATOM 3855 C C . TRP A 1 505 ? 21.326 -1.478 -3.395 1.00 90.31 505 TRP A C 1
ATOM 3857 O O . TRP A 1 505 ? 22.378 -1.096 -2.885 1.00 90.31 505 TRP A O 1
ATOM 3867 N N . ILE A 1 506 ? 21.166 -2.716 -3.851 1.00 91.69 506 ILE A N 1
ATOM 3868 C CA . ILE A 1 506 ? 22.184 -3.751 -3.725 1.00 91.69 506 ILE A CA 1
ATOM 3869 C C . ILE A 1 506 ? 22.801 -4.068 -5.085 1.00 91.69 506 ILE A C 1
ATOM 3871 O O . ILE A 1 506 ? 22.112 -4.239 -6.094 1.00 91.69 506 ILE A O 1
ATOM 3875 N N . ILE A 1 507 ? 24.130 -4.150 -5.109 1.00 92.56 507 ILE A N 1
ATOM 3876 C CA . ILE A 1 507 ? 24.902 -4.529 -6.291 1.00 92.56 507 ILE A CA 1
ATOM 3877 C C . ILE A 1 507 ? 25.150 -6.038 -6.239 1.00 92.56 507 ILE A C 1
ATOM 3879 O O . ILE A 1 507 ? 25.648 -6.569 -5.244 1.00 92.56 507 ILE A O 1
ATOM 3883 N N . LEU A 1 508 ? 24.795 -6.733 -7.316 1.00 94.81 508 LEU A N 1
ATOM 3884 C CA . LEU A 1 508 ? 24.993 -8.168 -7.481 1.00 94.81 508 LEU A CA 1
ATOM 3885 C C . LEU A 1 508 ? 26.105 -8.406 -8.498 1.00 94.81 508 LEU A C 1
ATOM 3887 O O . LEU A 1 508 ? 26.113 -7.790 -9.564 1.00 94.81 508 LEU A O 1
ATOM 3891 N N . ASP A 1 509 ? 26.991 -9.353 -8.201 1.00 94.81 509 ASP A N 1
ATOM 3892 C CA . ASP A 1 509 ? 28.050 -9.765 -9.121 1.00 94.81 509 ASP A CA 1
ATOM 3893 C C . ASP A 1 509 ? 27.630 -11.008 -9.907 1.00 94.81 509 ASP A C 1
ATOM 3895 O O . ASP A 1 509 ? 27.010 -11.932 -9.363 1.00 94.81 509 ASP A O 1
ATOM 3899 N N . GLU A 1 510 ? 28.040 -11.079 -11.171 1.00 94.88 510 GLU A N 1
ATOM 3900 C CA . GLU A 1 510 ? 27.964 -12.298 -11.964 1.00 94.88 510 GLU A CA 1
ATOM 3901 C C . GLU A 1 510 ? 28.741 -13.422 -11.255 1.00 94.88 510 GLU A C 1
ATOM 3903 O O . GLU A 1 510 ? 29.912 -13.304 -10.884 1.00 94.88 510 GLU A O 1
ATOM 3908 N N . THR A 1 511 ? 28.075 -14.554 -11.042 1.00 93.50 511 THR A N 1
ATOM 3909 C CA . THR A 1 511 ? 28.592 -15.642 -10.193 1.00 93.50 511 THR A CA 1
ATOM 3910 C C . THR A 1 511 ? 29.805 -16.369 -10.779 1.00 93.50 511 THR A C 1
ATOM 3912 O O . THR A 1 511 ? 30.554 -17.028 -10.052 1.00 93.50 511 THR A O 1
ATOM 3915 N N . SER A 1 512 ? 29.997 -16.271 -12.090 1.00 91.12 512 SER A N 1
ATOM 3916 C CA . SER A 1 512 ? 31.186 -16.690 -12.830 1.00 91.12 512 SER A CA 1
ATOM 3917 C C . SER A 1 512 ? 31.116 -16.095 -14.228 1.00 91.12 512 SER A C 1
ATOM 3919 O O . SER A 1 512 ? 30.008 -16.013 -14.739 1.00 91.12 512 SER A O 1
ATOM 3921 N N . SER A 1 513 ? 32.259 -15.843 -14.874 1.00 89.31 513 SER A N 1
ATOM 3922 C CA . SER A 1 513 ? 32.300 -15.339 -16.253 1.00 89.31 513 SER A CA 1
ATOM 3923 C C . SER A 1 513 ? 31.333 -16.083 -17.176 1.00 89.31 513 SER A C 1
ATOM 3925 O O . SER A 1 513 ? 31.440 -17.310 -17.324 1.00 89.31 513 SER A O 1
ATOM 3927 N N . ASN A 1 514 ? 30.444 -15.337 -17.826 1.00 88.25 514 ASN A N 1
ATOM 3928 C CA . ASN A 1 514 ? 29.436 -15.834 -18.755 1.00 88.25 514 ASN A CA 1
ATOM 3929 C C . ASN A 1 514 ? 28.324 -16.701 -18.109 1.00 88.25 514 ASN A C 1
ATOM 3931 O O . ASN A 1 514 ? 27.831 -17.659 -18.722 1.00 88.25 514 ASN A O 1
ATOM 3935 N N . SER A 1 515 ? 27.960 -16.415 -16.862 1.00 92.81 515 SER A N 1
ATOM 3936 C CA . SER A 1 515 ? 26.835 -16.990 -16.126 1.00 92.81 515 SER A CA 1
ATOM 3937 C C . SER A 1 515 ? 25.612 -16.075 -16.206 1.00 92.81 515 SER A C 1
ATOM 3939 O O . SER A 1 515 ? 25.703 -14.896 -15.901 1.00 92.81 515 SER A O 1
ATOM 3941 N N . PRO A 1 516 ? 24.410 -16.604 -16.480 1.00 94.25 516 PRO A N 1
ATOM 3942 C CA . PRO A 1 516 ? 23.188 -15.806 -16.414 1.00 94.25 516 PRO A CA 1
ATOM 3943 C C . PRO A 1 516 ? 22.753 -15.495 -14.969 1.00 94.25 516 PRO A C 1
ATOM 3945 O O . PRO A 1 516 ? 21.634 -15.046 -14.764 1.00 94.25 516 PRO A O 1
ATOM 3948 N N . VAL A 1 517 ? 23.561 -15.835 -13.957 1.00 95.94 517 VAL A N 1
ATOM 3949 C CA . VAL A 1 517 ? 23.196 -15.738 -12.539 1.00 95.94 517 VAL A CA 1
ATOM 3950 C C . VAL A 1 517 ? 24.062 -14.690 -11.858 1.00 95.94 517 VAL A C 1
ATOM 3952 O O . VAL A 1 517 ? 25.285 -14.853 -11.782 1.00 95.94 517 VAL A O 1
ATOM 3955 N N . PHE A 1 518 ? 23.400 -13.690 -11.291 1.00 97.19 518 PHE A N 1
ATOM 3956 C CA . PHE A 1 518 ? 23.959 -12.616 -10.483 1.00 97.19 518 PHE A CA 1
ATOM 3957 C C . PHE A 1 518 ? 23.549 -12.813 -9.025 1.00 97.19 518 PHE A C 1
ATOM 3959 O O . PHE A 1 518 ? 22.430 -13.246 -8.745 1.00 97.19 518 PHE A O 1
ATOM 3966 N N . PHE A 1 519 ? 24.452 -12.533 -8.089 1.00 97.69 519 PHE A N 1
ATOM 3967 C CA . PHE A 1 519 ? 24.217 -12.783 -6.669 1.00 97.69 519 PHE A CA 1
ATOM 3968 C C . PHE A 1 519 ? 24.867 -11.724 -5.779 1.00 97.69 519 PHE A C 1
ATOM 3970 O O . PHE A 1 519 ? 25.991 -11.287 -6.038 1.00 97.69 519 PHE A O 1
ATOM 3977 N N . SER A 1 520 ? 24.188 -11.355 -4.693 1.00 95.94 520 SER A N 1
ATOM 3978 C CA . SER A 1 520 ? 24.735 -10.460 -3.676 1.00 95.94 520 SER A CA 1
ATOM 3979 C C . SER A 1 520 ? 25.715 -11.227 -2.783 1.00 95.94 520 SER A C 1
ATOM 3981 O O . SER A 1 520 ? 25.322 -11.920 -1.848 1.00 95.94 520 SER A O 1
ATOM 3983 N N . ASN A 1 521 ? 27.018 -11.138 -3.056 1.00 91.38 521 ASN A N 1
ATOM 3984 C CA . ASN A 1 521 ? 28.025 -11.882 -2.281 1.00 91.38 521 ASN A CA 1
ATOM 3985 C C . ASN A 1 521 ? 28.158 -11.408 -0.820 1.00 91.38 521 ASN A C 1
ATOM 3987 O O . ASN A 1 521 ? 28.716 -12.128 0.012 1.00 91.38 521 ASN A O 1
ATOM 3991 N N . ALA A 1 522 ? 27.647 -10.218 -0.508 1.00 92.12 522 ALA A N 1
ATOM 3992 C CA . ALA A 1 522 ? 27.454 -9.722 0.845 1.00 92.12 522 ALA A CA 1
ATOM 3993 C C . ALA A 1 522 ? 25.950 -9.646 1.131 1.00 92.12 522 ALA A C 1
ATOM 3995 O O . ALA A 1 522 ? 25.206 -9.085 0.331 1.00 92.12 522 ALA A O 1
ATOM 3996 N N . GLY A 1 523 ? 25.516 -10.221 2.254 1.00 91.62 523 GLY A N 1
ATOM 3997 C CA . GLY A 1 523 ? 24.128 -10.108 2.689 1.00 91.62 523 GLY A CA 1
ATOM 3998 C C . GLY A 1 523 ? 23.884 -8.757 3.346 1.00 91.62 523 GLY A C 1
ATOM 3999 O O . GLY A 1 523 ? 24.649 -8.379 4.239 1.00 91.62 523 GLY A O 1
ATOM 4000 N N . MET A 1 524 ? 22.820 -8.079 2.933 1.00 94.56 524 MET A N 1
ATOM 4001 C CA . MET A 1 524 ? 22.363 -6.822 3.517 1.00 94.56 524 MET A CA 1
ATOM 4002 C C . MET A 1 524 ? 21.835 -7.070 4.930 1.00 94.56 524 MET A C 1
ATOM 4004 O O . MET A 1 524 ? 21.149 -8.063 5.182 1.00 94.56 524 MET A O 1
ATOM 4008 N N . VAL A 1 525 ? 22.226 -6.215 5.869 1.00 94.56 525 VAL A N 1
ATOM 4009 C CA . VAL A 1 525 ? 21.786 -6.327 7.265 1.00 94.56 525 VAL A CA 1
ATOM 4010 C C . VAL A 1 525 ? 20.335 -5.870 7.359 1.00 94.56 525 VAL A C 1
ATOM 4012 O O . VAL A 1 525 ? 19.959 -4.936 6.660 1.00 94.56 525 VAL A O 1
ATOM 4015 N N . ILE A 1 526 ? 19.556 -6.533 8.213 1.00 92.62 526 ILE A N 1
ATOM 4016 C CA . ILE A 1 526 ? 18.208 -6.098 8.580 1.00 92.62 526 ILE A CA 1
ATOM 4017 C C . ILE A 1 526 ? 18.243 -5.611 10.023 1.00 92.62 526 ILE A C 1
ATOM 4019 O O . ILE A 1 526 ? 18.517 -6.412 10.929 1.00 92.62 526 ILE A O 1
ATOM 4023 N N . ASP A 1 527 ? 17.957 -4.332 10.230 1.00 90.12 527 ASP A N 1
ATOM 4024 C CA . ASP A 1 527 ? 17.889 -3.715 11.553 1.00 90.12 527 ASP A CA 1
ATOM 4025 C C . ASP A 1 527 ? 16.458 -3.260 11.871 1.00 90.12 527 ASP A C 1
ATOM 4027 O O . ASP A 1 527 ? 15.683 -2.956 10.970 1.00 90.12 527 ASP A O 1
ATOM 4031 N N . PRO A 1 528 ? 16.071 -3.230 13.158 1.00 87.12 528 PRO A N 1
ATOM 4032 C CA . PRO A 1 528 ? 14.764 -2.721 13.531 1.00 87.12 528 PRO A CA 1
ATOM 4033 C C . PRO A 1 528 ? 14.749 -1.191 13.436 1.00 87.12 528 PRO A C 1
ATOM 4035 O O . PRO A 1 528 ? 15.651 -0.544 13.985 1.00 87.12 528 PRO A O 1
ATOM 4038 N N . VAL A 1 529 ? 13.682 -0.611 12.875 1.00 81.50 529 VAL A N 1
ATOM 4039 C CA . VAL A 1 529 ? 13.461 0.855 12.851 1.00 81.50 529 VAL A CA 1
ATOM 4040 C C . VAL A 1 529 ? 13.518 1.457 14.262 1.00 81.50 529 VAL A C 1
ATOM 4042 O O . VAL A 1 529 ? 13.968 2.585 14.477 1.00 81.50 529 VAL A O 1
ATOM 4045 N N . TRP A 1 530 ? 13.125 0.691 15.286 1.00 75.19 530 TRP A N 1
ATOM 4046 C CA . TRP A 1 530 ? 13.201 1.122 16.680 1.00 75.19 530 TRP A CA 1
ATOM 4047 C C . TRP A 1 530 ? 13.938 0.135 17.589 1.00 75.19 530 TRP A C 1
ATOM 4049 O O . TRP A 1 530 ? 13.677 -1.068 17.602 1.00 75.19 530 TRP A O 1
ATOM 4059 N N . ALA A 1 531 ? 14.793 0.661 18.476 1.00 64.69 531 ALA A N 1
ATOM 4060 C CA . ALA A 1 531 ? 15.349 -0.114 19.585 1.00 64.69 531 ALA A CA 1
ATOM 4061 C C . ALA A 1 531 ? 15.367 0.654 20.910 1.00 64.69 531 ALA A C 1
ATOM 4063 O O . ALA A 1 531 ? 15.912 1.755 21.037 1.00 64.69 531 ALA A O 1
ATOM 4064 N N . GLY A 1 532 ? 14.896 -0.014 21.967 1.00 56.97 532 GLY A N 1
ATOM 4065 C CA . GLY A 1 532 ? 1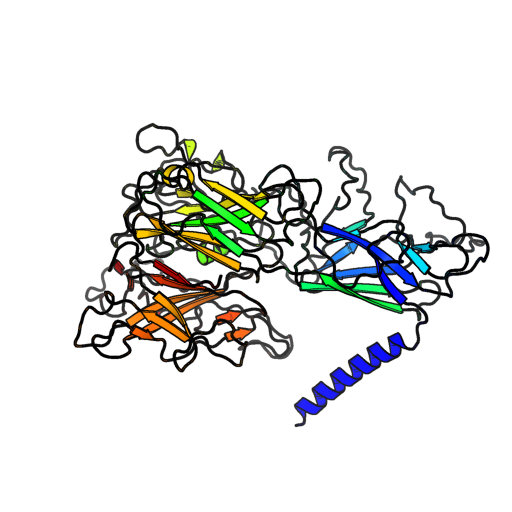4.848 0.535 23.328 1.00 56.97 532 GLY A CA 1
ATOM 4066 C C . GLY A 1 532 ?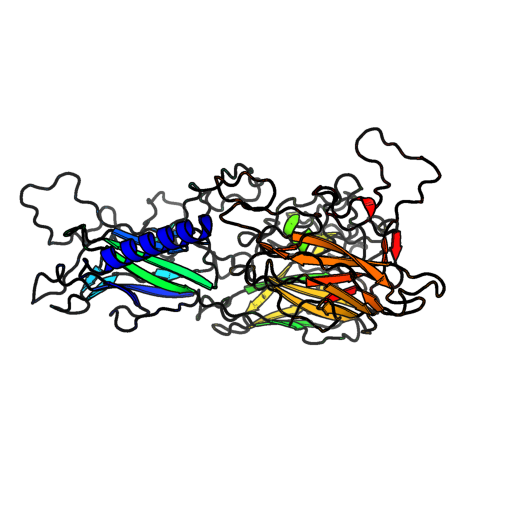 16.213 0.825 23.970 1.00 56.97 532 GLY A C 1
ATOM 4067 O O . GLY A 1 532 ? 16.282 1.554 24.956 1.00 56.97 532 GLY A O 1
ATOM 4068 N N . ASN A 1 533 ? 17.312 0.302 23.414 1.00 58.94 533 ASN A N 1
ATOM 4069 C CA . ASN A 1 533 ? 18.680 0.648 23.831 1.00 58.94 533 ASN A CA 1
ATOM 4070 C C . ASN A 1 533 ? 19.302 1.786 22.989 1.00 58.94 533 ASN A C 1
ATOM 4072 O O . ASN A 1 533 ? 20.443 2.170 23.261 1.00 58.94 533 ASN A O 1
ATOM 4076 N N . GLY A 1 534 ? 18.560 2.314 22.006 1.00 55.56 534 GLY A N 1
ATOM 4077 C CA . GLY A 1 534 ? 19.051 3.137 20.899 1.00 55.56 534 GLY A CA 1
ATOM 4078 C C . GLY A 1 534 ? 19.532 2.274 19.725 1.00 55.56 534 GLY A C 1
ATOM 4079 O O . GLY A 1 534 ? 20.239 1.289 19.950 1.00 55.56 534 GLY A O 1
ATOM 4080 N N . VAL A 1 535 ? 19.147 2.641 18.498 1.00 52.12 535 VAL A N 1
ATOM 4081 C CA . VAL A 1 535 ? 19.743 2.150 17.238 1.00 52.12 535 VAL A CA 1
ATOM 4082 C C . VAL A 1 535 ? 20.827 3.151 16.803 1.00 52.12 535 VAL A C 1
ATOM 4084 O O . VAL A 1 535 ? 20.709 4.356 17.053 1.00 52.12 535 VAL A O 1
ATOM 4087 N N . GLY A 1 536 ? 21.935 2.662 16.239 1.00 57.88 536 GLY A N 1
ATOM 4088 C CA . GLY A 1 536 ? 22.983 3.513 15.663 1.00 57.88 536 GLY A CA 1
ATOM 4089 C C . GLY A 1 536 ? 23.728 4.440 16.644 1.00 57.88 536 GLY A C 1
ATOM 4090 O O . GLY A 1 536 ? 24.074 4.075 17.772 1.00 57.88 536 GLY A O 1
ATOM 4091 N N . ALA A 1 537 ? 24.058 5.650 16.175 1.00 42.88 537 ALA A N 1
ATOM 4092 C CA . ALA A 1 537 ? 24.844 6.658 16.903 1.00 42.88 537 ALA A CA 1
ATOM 4093 C C . ALA A 1 537 ? 24.019 7.513 17.889 1.00 42.88 537 ALA A C 1
ATOM 4095 O O . ALA A 1 537 ? 24.574 8.408 18.541 1.00 42.88 537 ALA A O 1
ATOM 4096 N N . ALA A 1 538 ? 22.710 7.265 18.010 1.00 44.62 538 ALA A N 1
ATOM 4097 C CA . ALA A 1 538 ? 21.855 7.982 18.945 1.00 44.62 538 ALA A CA 1
ATOM 4098 C C . ALA A 1 538 ? 22.224 7.616 20.399 1.00 44.62 538 ALA A C 1
ATOM 4100 O O . ALA A 1 538 ? 22.474 6.451 20.721 1.00 44.62 538 ALA A O 1
ATOM 4101 N N . PRO A 1 539 ? 22.318 8.596 21.317 1.00 47.50 539 PRO A N 1
ATOM 4102 C CA . PRO A 1 539 ? 22.752 8.329 22.679 1.00 47.50 539 PRO A CA 1
ATOM 4103 C C . PRO A 1 539 ? 21.778 7.378 23.389 1.00 47.50 539 PRO A C 1
ATOM 4105 O O . PRO A 1 539 ? 20.582 7.638 23.468 1.00 47.50 539 PRO A O 1
ATOM 4108 N N . ALA A 1 540 ? 22.333 6.312 23.977 1.00 51.56 540 ALA A N 1
ATOM 4109 C CA . ALA A 1 540 ? 21.661 5.191 24.656 1.00 51.56 540 ALA A CA 1
ATOM 4110 C C . ALA A 1 540 ? 20.765 5.546 25.873 1.00 51.56 540 ALA A C 1
ATOM 4112 O O . ALA A 1 540 ? 20.479 4.688 26.706 1.00 51.56 540 ALA A O 1
ATOM 4113 N N . VAL A 1 541 ? 20.384 6.813 26.045 1.00 50.81 541 VAL A N 1
ATOM 4114 C CA . VAL A 1 541 ? 19.631 7.333 27.196 1.00 50.81 541 VAL A CA 1
ATOM 4115 C C . VAL A 1 541 ? 18.150 7.586 26.904 1.00 50.81 541 VAL A C 1
ATOM 4117 O O . VAL A 1 541 ? 17.410 7.789 27.862 1.00 50.81 541 VAL A O 1
ATOM 4120 N N . THR A 1 542 ? 17.699 7.541 25.646 1.00 50.78 542 THR A N 1
ATOM 4121 C CA . THR A 1 542 ? 16.291 7.817 25.278 1.00 50.78 542 THR A CA 1
ATOM 4122 C C . THR A 1 542 ? 15.591 6.707 24.491 1.00 50.78 542 THR A C 1
ATOM 4124 O O . THR A 1 542 ? 14.405 6.844 24.217 1.00 50.78 542 THR A O 1
ATOM 4127 N N . GLY A 1 543 ? 16.283 5.621 24.119 1.00 53.84 543 GLY A N 1
ATOM 4128 C CA . GLY A 1 543 ? 15.828 4.828 22.970 1.00 53.84 543 GLY A CA 1
ATOM 4129 C C . GLY A 1 543 ? 15.865 5.683 21.694 1.00 53.84 543 GLY A C 1
ATOM 4130 O O . GLY A 1 543 ? 16.175 6.880 21.753 1.00 53.84 543 GLY A O 1
ATOM 4131 N N . GLY A 1 544 ? 15.617 5.087 20.532 1.00 60.72 544 GLY A N 1
ATOM 4132 C CA . GLY A 1 544 ? 15.624 5.850 19.286 1.00 60.72 544 GLY A CA 1
ATOM 4133 C C . GLY A 1 544 ? 14.898 5.139 18.160 1.00 60.72 544 GLY A C 1
ATOM 4134 O O . GLY A 1 544 ? 15.093 3.940 17.980 1.00 60.72 544 GLY A O 1
ATOM 4135 N N . TYR A 1 545 ? 14.084 5.920 17.454 1.00 68.25 545 TYR A N 1
ATOM 4136 C CA . TYR A 1 545 ? 13.630 5.659 16.094 1.00 68.25 545 TYR A CA 1
ATOM 4137 C C . TYR A 1 545 ? 14.781 6.003 15.141 1.00 68.25 545 TYR A C 1
ATOM 4139 O O . TYR A 1 545 ? 15.395 7.069 15.288 1.00 68.25 545 TYR A O 1
ATOM 4147 N N . GLN A 1 546 ? 15.089 5.117 14.205 1.00 70.31 546 GLN A N 1
ATOM 4148 C CA . GLN A 1 546 ? 16.029 5.327 13.117 1.00 70.31 546 GLN A CA 1
ATOM 4149 C C . GLN A 1 546 ? 15.377 4.824 11.837 1.00 70.31 546 GLN A C 1
ATOM 4151 O O . GLN A 1 546 ? 15.045 3.655 11.732 1.00 70.31 546 GLN A O 1
ATOM 4156 N N . LEU A 1 547 ? 15.266 5.730 10.879 1.00 75.94 547 LEU A N 1
ATOM 4157 C CA . LEU A 1 547 ? 15.026 5.412 9.488 1.00 75.94 547 LEU A CA 1
ATOM 4158 C C . LEU A 1 547 ? 15.996 6.285 8.697 1.00 75.94 547 LEU A C 1
ATOM 4160 O O . LEU A 1 547 ? 16.003 7.516 8.838 1.00 75.94 547 LEU A O 1
ATOM 4164 N N . ALA A 1 548 ? 16.888 5.652 7.966 1.00 80.62 548 ALA A N 1
ATOM 4165 C CA . ALA A 1 548 ? 18.031 6.251 7.326 1.00 80.62 548 ALA A CA 1
ATOM 4166 C C . ALA A 1 548 ? 18.221 5.600 5.963 1.00 80.62 548 ALA A C 1
ATOM 4168 O O . ALA A 1 548 ? 19.043 4.714 5.801 1.00 80.62 548 ALA A O 1
ATOM 4169 N N . LEU A 1 549 ? 17.523 6.157 4.984 1.00 80.50 549 LEU A N 1
ATOM 4170 C CA . LEU A 1 549 ? 17.656 5.794 3.583 1.00 80.50 549 LEU A CA 1
ATOM 4171 C C . LEU A 1 549 ? 19.110 5.743 3.106 1.00 80.50 549 LEU A C 1
ATOM 4173 O O . LEU A 1 549 ? 19.908 6.636 3.426 1.00 80.50 549 LEU A O 1
ATOM 4177 N N . ASP A 1 550 ? 19.370 4.792 2.212 1.00 81.56 550 ASP A N 1
ATOM 4178 C CA . ASP A 1 550 ? 20.605 4.684 1.442 1.00 81.56 550 ASP A CA 1
ATOM 4179 C C . ASP A 1 550 ? 21.825 4.539 2.354 1.00 81.56 550 ASP A C 1
ATOM 4181 O O . ASP A 1 550 ? 22.782 5.319 2.304 1.00 81.56 550 ASP A O 1
ATOM 4185 N N . ASN A 1 551 ? 21.764 3.552 3.247 1.00 86.75 551 ASN A N 1
ATOM 4186 C CA . ASN A 1 551 ? 22.794 3.281 4.245 1.00 86.75 551 ASN A CA 1
ATOM 4187 C C . ASN A 1 551 ? 23.339 1.841 4.221 1.00 86.75 551 ASN A C 1
ATOM 4189 O O . ASN A 1 551 ? 24.212 1.504 5.032 1.00 86.75 551 ASN A O 1
ATOM 4193 N N . TRP A 1 552 ? 22.875 1.021 3.271 1.00 88.88 552 TRP A N 1
ATOM 4194 C CA . TRP A 1 552 ? 23.181 -0.408 3.115 1.00 88.88 552 TRP A CA 1
ATOM 4195 C C . TRP A 1 552 ? 22.675 -1.319 4.241 1.00 88.88 552 TRP A C 1
ATOM 4197 O O . TRP A 1 552 ? 23.172 -2.442 4.415 1.00 88.88 552 TRP A O 1
ATOM 4207 N N . VAL A 1 553 ? 21.697 -0.860 5.004 1.00 91.00 553 VAL A N 1
ATOM 4208 C CA . VAL A 1 553 ? 20.976 -1.599 6.035 1.00 91.00 553 VAL A CA 1
ATOM 4209 C C . VAL A 1 553 ? 19.501 -1.417 5.738 1.00 91.00 553 VAL A C 1
ATOM 4211 O O . VAL A 1 553 ? 19.038 -0.295 5.639 1.00 91.00 553 VAL A O 1
ATOM 4214 N N . LEU A 1 554 ? 18.785 -2.528 5.601 1.00 92.50 554 LEU A N 1
ATOM 4215 C CA . LEU A 1 554 ? 17.342 -2.481 5.449 1.00 92.50 554 LEU A CA 1
ATOM 4216 C C . LEU A 1 554 ? 16.718 -2.361 6.835 1.00 92.50 554 LEU A C 1
ATOM 4218 O O . LEU A 1 554 ? 16.872 -3.252 7.678 1.00 92.50 554 LEU A O 1
ATOM 4222 N N . GLU A 1 555 ? 16.071 -1.242 7.082 1.00 89.94 555 GLU A N 1
ATOM 4223 C CA . GLU A 1 555 ? 15.438 -0.913 8.346 1.00 89.94 555 GLU A CA 1
ATOM 4224 C C . GLU A 1 555 ? 13.953 -1.222 8.241 1.00 89.94 555 GLU A C 1
ATOM 4226 O O . GLU A 1 555 ? 13.260 -0.617 7.437 1.00 89.94 555 GLU A O 1
ATOM 4231 N N . VAL A 1 556 ? 13.494 -2.180 9.047 1.00 90.38 556 VAL A N 1
ATOM 4232 C CA . VAL A 1 556 ? 12.123 -2.712 8.983 1.00 90.38 556 VAL A CA 1
ATOM 4233 C C . VAL A 1 556 ? 11.493 -2.789 10.370 1.00 90.38 556 VAL A C 1
ATOM 4235 O O . VAL A 1 556 ? 12.185 -2.844 11.402 1.00 90.38 556 VAL A O 1
ATOM 4238 N N . TYR A 1 557 ? 10.174 -2.824 10.414 1.00 86.81 557 TYR A N 1
ATOM 4239 C CA . TYR A 1 557 ? 9.385 -3.266 11.549 1.00 86.81 557 TYR A CA 1
ATOM 4240 C C . TYR A 1 557 ? 9.221 -4.791 11.555 1.00 86.81 557 TYR A C 1
ATOM 4242 O O . TYR A 1 557 ? 9.726 -5.535 10.715 1.00 86.81 557 TYR A O 1
ATOM 4250 N N . ASN A 1 558 ? 8.626 -5.288 12.637 1.00 85.88 558 ASN A N 1
ATOM 4251 C CA . ASN A 1 558 ? 8.273 -6.697 12.726 1.00 85.88 558 ASN A CA 1
ATOM 4252 C C . ASN A 1 558 ? 7.054 -6.950 11.841 1.00 85.88 558 ASN A C 1
ATOM 4254 O O . ASN A 1 558 ? 6.131 -6.162 11.942 1.00 85.88 558 ASN A O 1
ATOM 4258 N N . GLU A 1 559 ? 7.056 -8.079 11.128 1.00 88.31 559 GLU A N 1
ATOM 4259 C CA . GLU A 1 559 ? 5.975 -8.533 10.227 1.00 88.31 559 GLU A CA 1
ATOM 4260 C C . GLU A 1 559 ? 5.913 -7.845 8.852 1.00 88.31 559 GLU A C 1
ATOM 4262 O O . GLU A 1 559 ? 5.194 -8.338 7.997 1.00 88.31 559 GLU A O 1
ATOM 4267 N N . ASP A 1 560 ? 6.789 -6.875 8.572 1.00 90.81 560 ASP A N 1
ATOM 4268 C CA . ASP A 1 560 ? 6.832 -6.185 7.273 1.00 90.81 560 ASP A CA 1
ATOM 4269 C C . ASP A 1 560 ? 7.056 -7.084 6.058 1.00 90.81 560 ASP A C 1
ATOM 4271 O O . ASP A 1 560 ? 8.015 -7.871 5.986 1.00 90.81 560 ASP A O 1
ATOM 4275 N N . ASP A 1 561 ? 6.251 -6.824 5.031 1.00 93.06 561 ASP A N 1
ATOM 4276 C CA . ASP A 1 561 ? 6.474 -7.305 3.680 1.00 93.06 561 ASP A CA 1
ATOM 4277 C C . ASP A 1 561 ? 7.393 -6.384 2.873 1.00 93.06 561 ASP A C 1
ATOM 4279 O O . ASP A 1 561 ? 7.053 -5.273 2.464 1.00 93.06 561 ASP A O 1
ATOM 4283 N N . VAL A 1 562 ? 8.565 -6.911 2.526 1.00 93.81 562 VAL A N 1
ATOM 4284 C CA . VAL A 1 562 ? 9.542 -6.223 1.676 1.00 93.81 562 VAL A CA 1
ATOM 4285 C C . VAL A 1 562 ? 9.546 -6.801 0.266 1.00 93.81 562 VAL A C 1
ATOM 4287 O O . VAL A 1 562 ? 9.387 -8.005 0.058 1.00 93.81 562 VAL A O 1
ATOM 4290 N N . TYR A 1 563 ? 9.815 -5.966 -0.740 1.00 94.75 563 TYR A N 1
ATOM 4291 C CA . TYR A 1 563 ? 9.950 -6.434 -2.122 1.00 94.75 563 TYR A CA 1
ATOM 4292 C C . TYR A 1 563 ? 11.297 -6.071 -2.737 1.00 94.75 563 TYR A C 1
ATOM 4294 O O . TYR A 1 563 ? 11.893 -5.026 -2.470 1.00 94.75 563 TYR A O 1
ATOM 4302 N N . ALA A 1 564 ? 11.765 -6.939 -3.633 1.00 95.06 564 ALA A N 1
ATOM 4303 C CA . ALA A 1 564 ? 12.934 -6.691 -4.464 1.00 95.06 564 ALA A CA 1
ATOM 4304 C C . ALA A 1 564 ? 12.506 -6.414 -5.904 1.00 95.06 564 ALA A C 1
ATOM 4306 O O . ALA A 1 564 ? 11.609 -7.060 -6.444 1.00 95.06 564 ALA A O 1
ATOM 4307 N N . ARG A 1 565 ? 13.179 -5.487 -6.582 1.00 94.75 565 ARG A N 1
ATOM 4308 C CA . ARG A 1 565 ? 12.964 -5.226 -8.004 1.00 94.75 565 ARG A CA 1
ATOM 4309 C C . ARG A 1 565 ? 14.272 -5.101 -8.757 1.00 94.75 565 ARG A C 1
ATOM 4311 O O . ARG A 1 565 ? 15.090 -4.222 -8.489 1.00 94.75 565 ARG A O 1
ATOM 4318 N N . TYR A 1 566 ? 14.380 -5.919 -9.792 1.00 95.00 566 TYR A N 1
ATOM 4319 C CA . TYR A 1 566 ? 15.401 -5.807 -10.817 1.00 95.00 566 TYR A CA 1
ATOM 4320 C C . TYR A 1 566 ? 14.816 -5.174 -12.081 1.00 95.00 566 TYR A C 1
ATOM 4322 O O . TYR A 1 566 ? 13.747 -5.583 -12.541 1.00 95.00 566 TYR A O 1
ATOM 4330 N N . ASN A 1 567 ? 15.541 -4.207 -12.640 1.00 92.31 567 ASN A N 1
ATOM 4331 C CA . ASN A 1 567 ? 15.261 -3.624 -13.947 1.00 92.31 567 ASN A CA 1
ATOM 4332 C C . ASN A 1 567 ? 16.455 -3.888 -14.857 1.00 92.31 567 ASN A C 1
ATOM 4334 O O . ASN A 1 567 ? 17.596 -3.617 -14.475 1.00 92.31 567 ASN A O 1
ATOM 4338 N N . ASP A 1 568 ? 16.199 -4.373 -16.067 1.00 91.06 568 ASP A N 1
ATOM 4339 C CA . ASP A 1 568 ? 17.257 -4.693 -17.018 1.00 91.06 568 ASP A CA 1
ATOM 4340 C C . ASP A 1 568 ? 17.818 -3.442 -17.722 1.00 91.06 568 ASP A C 1
ATOM 4342 O O . ASP A 1 568 ? 17.553 -3.123 -18.889 1.00 91.06 568 ASP A O 1
ATOM 4346 N N . VAL A 1 569 ? 18.604 -2.680 -16.968 1.00 89.06 569 VAL A N 1
ATOM 4347 C CA . VAL A 1 569 ? 19.170 -1.399 -17.386 1.00 89.06 569 VAL A CA 1
ATOM 4348 C C . VAL A 1 569 ? 20.630 -1.282 -16.961 1.00 89.06 569 VAL A C 1
ATOM 4350 O O . VAL A 1 569 ? 21.092 -1.948 -16.037 1.00 89.06 569 VAL A O 1
ATOM 4353 N N . TYR A 1 570 ? 21.374 -0.410 -17.641 1.00 85.94 570 TYR A N 1
ATOM 4354 C CA . TYR A 1 570 ? 22.689 0.018 -17.175 1.00 85.94 570 TYR A CA 1
ATOM 4355 C C . TYR A 1 570 ? 22.554 1.287 -16.348 1.00 85.94 570 TYR A C 1
ATOM 4357 O O . TYR A 1 570 ? 21.911 2.245 -16.781 1.00 85.94 570 TYR A O 1
ATOM 4365 N N . TYR A 1 571 ? 23.232 1.311 -15.209 1.00 84.81 571 TYR A N 1
ATOM 4366 C CA . TYR A 1 571 ? 23.386 2.487 -14.363 1.00 84.81 571 TYR A CA 1
ATOM 4367 C C . TYR A 1 571 ? 24.761 3.123 -14.583 1.00 84.81 571 TYR A C 1
ATOM 4369 O O . TYR A 1 571 ? 25.717 2.434 -14.942 1.00 84.81 571 TYR A O 1
ATOM 4377 N N . PHE A 1 572 ? 24.870 4.435 -14.371 1.00 74.06 572 PHE A N 1
ATOM 4378 C CA . PHE A 1 572 ? 26.149 5.140 -14.480 1.00 74.06 572 PHE A CA 1
ATOM 4379 C C . PHE A 1 572 ? 27.190 4.604 -13.491 1.00 74.06 572 PHE A C 1
ATOM 4381 O O . PHE A 1 572 ? 27.020 4.742 -12.282 1.00 74.06 572 PHE A O 1
ATOM 4388 N N . ALA A 1 573 ? 28.295 4.066 -14.012 1.00 59.84 573 ALA A N 1
ATOM 4389 C CA . ALA A 1 573 ? 29.509 3.818 -13.240 1.00 59.84 573 ALA A CA 1
ATOM 4390 C C . ALA A 1 573 ? 30.441 5.045 -13.289 1.00 59.84 573 ALA A C 1
ATOM 4392 O O . ALA A 1 573 ? 30.562 5.691 -14.330 1.00 59.84 573 ALA A O 1
ATOM 4393 N N . VAL A 1 574 ? 31.129 5.298 -12.174 1.00 51.56 574 VAL A N 1
ATOM 4394 C CA . VAL A 1 574 ? 32.050 6.398 -11.801 1.00 51.56 574 VAL A CA 1
ATOM 4395 C C . VAL A 1 574 ? 32.921 7.042 -12.900 1.00 51.56 574 VAL A C 1
ATOM 4397 O O . VAL A 1 574 ? 33.365 8.177 -12.744 1.00 51.56 574 VAL A O 1
ATOM 4400 N N . ASP A 1 575 ? 33.194 6.391 -14.030 1.00 43.06 575 ASP A N 1
ATOM 4401 C CA . ASP A 1 575 ? 34.421 6.656 -14.795 1.00 43.06 575 ASP A CA 1
ATOM 4402 C C . ASP A 1 575 ? 34.262 7.278 -16.200 1.00 43.06 575 ASP A C 1
ATOM 4404 O O . ASP A 1 575 ? 35.156 7.153 -17.043 1.00 43.06 575 ASP A O 1
ATOM 4408 N N . SER A 1 576 ? 33.179 8.012 -16.496 1.00 43.75 576 SER A N 1
ATOM 4409 C CA . SER A 1 576 ? 33.079 8.703 -17.796 1.00 43.75 576 SER A CA 1
ATOM 4410 C C . SER A 1 576 ? 32.469 10.108 -17.795 1.00 43.75 576 SER A C 1
ATOM 4412 O O . SER A 1 576 ? 31.601 10.409 -18.615 1.00 43.75 576 SER A O 1
ATOM 4414 N N . ASP A 1 577 ? 33.050 11.033 -17.028 1.00 46.38 577 ASP A N 1
ATOM 4415 C CA . ASP A 1 577 ? 33.228 12.399 -17.547 1.00 46.38 577 ASP A CA 1
ATOM 4416 C C . ASP A 1 577 ? 34.711 12.659 -17.873 1.00 46.38 577 ASP A C 1
ATOM 4418 O O . ASP A 1 577 ? 35.439 13.257 -17.078 1.00 46.38 577 ASP A O 1
ATOM 4422 N N . PRO A 1 578 ? 35.208 12.255 -19.061 1.00 43.62 578 PRO A N 1
ATOM 4423 C CA . PRO A 1 578 ? 36.549 12.627 -19.496 1.00 43.62 578 PRO A CA 1
ATOM 4424 C C . PRO A 1 578 ? 36.661 14.120 -19.865 1.00 43.62 578 PRO A C 1
ATOM 4426 O O . PRO A 1 578 ? 37.735 14.552 -20.292 1.00 43.62 578 PRO A O 1
ATOM 4429 N N . ALA A 1 579 ? 35.582 14.909 -19.776 1.00 47.16 579 ALA A N 1
ATOM 4430 C CA . ALA A 1 579 ? 35.497 16.233 -20.378 1.00 47.16 579 ALA A CA 1
ATOM 4431 C C . ALA A 1 579 ? 35.284 17.396 -19.393 1.00 47.16 579 ALA A C 1
ATOM 4433 O O . ALA A 1 579 ? 35.508 18.537 -19.802 1.00 47.16 579 ALA A O 1
ATOM 4434 N N . GLY A 1 580 ? 34.908 17.170 -18.129 1.00 45.72 580 GLY A N 1
ATOM 4435 C CA . GLY A 1 580 ? 34.783 18.233 -17.115 1.00 45.72 580 GLY A CA 1
ATOM 4436 C C . GLY A 1 580 ? 33.881 19.396 -17.553 1.00 45.72 580 GLY A C 1
ATOM 4437 O O . GLY A 1 580 ? 34.055 20.543 -17.130 1.00 45.72 580 GLY A O 1
ATOM 4438 N N . LEU A 1 581 ? 32.949 19.121 -18.463 1.00 42.25 581 LEU A N 1
ATOM 4439 C CA . LEU A 1 581 ? 32.076 20.090 -19.106 1.00 42.25 581 LEU A CA 1
ATOM 4440 C C . LEU A 1 581 ? 30.701 19.931 -18.471 1.00 42.25 581 LEU A C 1
ATOM 4442 O O . LEU A 1 581 ? 29.889 19.186 -18.998 1.00 42.25 581 LEU A O 1
ATOM 4446 N N . LEU A 1 582 ? 30.488 20.608 -17.335 1.00 42.34 582 LEU A N 1
ATOM 4447 C CA . LEU A 1 582 ? 29.235 21.230 -16.856 1.00 42.34 582 LEU A CA 1
ATOM 4448 C C . LEU A 1 582 ? 29.278 21.426 -15.325 1.00 42.34 582 LEU A C 1
ATOM 4450 O O . LEU A 1 582 ? 28.442 20.935 -14.574 1.00 42.34 582 LEU A O 1
ATOM 4454 N N . ALA A 1 583 ? 30.240 22.222 -14.851 1.00 41.31 583 ALA A N 1
ATOM 4455 C CA . ALA A 1 583 ? 30.136 22.861 -13.541 1.00 41.31 583 ALA A CA 1
ATOM 4456 C C . ALA A 1 583 ? 29.108 24.006 -13.629 1.00 41.31 583 ALA A C 1
ATOM 4458 O O . ALA A 1 583 ? 29.450 25.139 -13.979 1.00 41.31 583 ALA A O 1
ATOM 4459 N N . ALA A 1 584 ? 27.832 23.713 -13.369 1.00 44.09 584 ALA A N 1
ATOM 4460 C CA . ALA A 1 584 ? 26.841 24.757 -13.131 1.00 44.09 584 ALA A CA 1
ATOM 4461 C C . ALA A 1 584 ? 27.114 25.413 -11.754 1.00 44.09 584 ALA A C 1
ATOM 4463 O O . ALA A 1 584 ? 27.436 24.704 -10.806 1.00 44.09 584 ALA A O 1
ATOM 4464 N N . PRO A 1 585 ? 27.008 26.749 -11.593 1.00 43.22 585 PRO A N 1
ATOM 4465 C CA . PRO A 1 585 ? 27.407 27.435 -10.354 1.00 43.22 585 PRO A CA 1
ATOM 4466 C C . PRO A 1 585 ? 26.426 27.301 -9.174 1.00 43.22 585 PRO A C 1
ATOM 4468 O O . PRO A 1 585 ? 26.650 27.926 -8.140 1.00 43.22 585 PRO A O 1
ATOM 4471 N N . TRP A 1 586 ? 25.335 26.544 -9.323 1.00 43.38 586 TRP A N 1
ATOM 4472 C CA . TRP A 1 586 ? 24.273 26.411 -8.323 1.00 43.38 586 TRP A CA 1
ATOM 4473 C C . TRP A 1 586 ? 23.835 24.944 -8.231 1.00 43.38 586 TRP A C 1
ATOM 4475 O O . TRP A 1 586 ? 23.032 24.498 -9.042 1.00 43.38 586 TRP A O 1
ATOM 4485 N N . GLY A 1 587 ? 24.367 24.212 -7.249 1.00 43.38 587 GLY A N 1
ATOM 4486 C CA . GLY A 1 587 ? 24.028 22.806 -6.990 1.00 43.38 587 GLY A CA 1
ATOM 4487 C C . GLY A 1 587 ? 24.929 21.800 -7.719 1.00 43.38 587 GLY A C 1
ATOM 4488 O O . GLY A 1 587 ? 25.624 22.183 -8.664 1.00 43.38 587 GLY A O 1
ATOM 4489 N N . PRO A 1 588 ? 24.989 20.540 -7.249 1.00 38.41 588 PRO A N 1
ATOM 4490 C CA . PRO A 1 588 ? 25.867 19.534 -7.832 1.00 38.41 588 PRO A CA 1
ATOM 4491 C C . PRO A 1 588 ? 25.471 19.308 -9.300 1.00 38.41 588 PRO A C 1
ATOM 4493 O O . PRO A 1 588 ? 24.293 19.328 -9.649 1.00 38.41 588 PRO A O 1
ATOM 4496 N N . GLY A 1 589 ? 26.471 19.230 -10.180 1.00 44.53 589 GLY A N 1
ATOM 4497 C CA . GLY A 1 589 ? 26.273 19.223 -11.631 1.00 44.53 589 GLY A CA 1
ATOM 4498 C C . GLY A 1 589 ? 25.547 17.973 -12.161 1.00 44.53 589 GLY A C 1
ATOM 4499 O O . GLY A 1 589 ? 25.426 16.982 -11.454 1.00 44.53 589 GLY A O 1
ATOM 4500 N N . PRO A 1 590 ? 25.110 17.988 -13.436 1.00 45.44 590 PRO A N 1
ATOM 4501 C CA . PRO A 1 590 ? 24.216 16.993 -14.055 1.00 45.44 590 PRO A CA 1
ATOM 4502 C C . PRO A 1 590 ? 24.823 15.599 -14.320 1.00 45.44 590 PRO A C 1
ATOM 4504 O O . PRO A 1 590 ? 24.222 14.804 -15.035 1.00 45.44 590 PRO A O 1
ATOM 4507 N N . ASN A 1 591 ? 25.990 15.295 -13.752 1.00 46.00 591 ASN A N 1
ATOM 4508 C CA . ASN A 1 591 ? 26.616 13.975 -13.797 1.00 46.00 591 ASN A CA 1
ATOM 4509 C C . ASN A 1 591 ? 26.773 13.489 -12.356 1.00 46.00 591 ASN A C 1
ATOM 4511 O O . ASN A 1 591 ? 27.871 13.516 -11.799 1.00 46.00 591 ASN A O 1
ATOM 4515 N N . PHE A 1 592 ? 25.656 13.115 -11.736 1.00 52.41 592 PHE A N 1
ATOM 4516 C CA . PHE A 1 592 ? 25.710 12.335 -10.512 1.00 52.41 592 PHE A CA 1
ATOM 4517 C C . PHE A 1 592 ? 26.169 10.933 -10.897 1.00 52.41 592 PHE A C 1
ATOM 4519 O O . PHE A 1 592 ? 25.536 10.251 -11.701 1.00 52.41 592 PHE A O 1
ATOM 4526 N N . ASP A 1 593 ? 27.327 10.559 -10.381 1.00 60.97 593 ASP A N 1
ATOM 4527 C CA . ASP A 1 593 ? 27.843 9.204 -10.383 1.00 60.97 593 ASP A CA 1
ATOM 4528 C C . ASP A 1 593 ? 26.829 8.275 -9.701 1.00 60.97 593 ASP A C 1
ATOM 4530 O O . ASP A 1 593 ? 26.779 8.195 -8.477 1.00 60.97 593 ASP A O 1
ATOM 4534 N N . GLY A 1 594 ? 25.947 7.663 -10.499 1.00 63.59 594 GLY A N 1
ATOM 4535 C CA . GLY A 1 594 ? 24.732 7.018 -9.999 1.00 63.59 594 GLY A CA 1
ATOM 4536 C C . GLY A 1 594 ? 25.003 5.942 -8.952 1.00 63.59 594 GLY A C 1
ATOM 4537 O O . GLY A 1 594 ? 24.204 5.786 -8.041 1.00 63.59 594 GLY A O 1
ATOM 4538 N N . LEU A 1 595 ? 26.138 5.242 -9.046 1.00 77.12 595 LEU A N 1
ATOM 4539 C CA . LEU A 1 595 ? 26.501 4.179 -8.108 1.00 77.12 595 LEU A CA 1
ATOM 4540 C C . LEU A 1 595 ? 27.402 4.634 -6.952 1.00 77.12 595 LEU A C 1
ATOM 4542 O O . LEU A 1 595 ? 27.436 3.955 -5.931 1.00 77.12 595 LEU A O 1
ATOM 4546 N N . ALA A 1 596 ? 28.139 5.745 -7.072 1.00 74.56 596 ALA A N 1
ATOM 4547 C CA . ALA A 1 596 ? 29.070 6.166 -6.015 1.00 74.56 596 ALA A CA 1
ATOM 4548 C C . ALA A 1 596 ? 28.407 6.771 -4.780 1.00 74.56 596 ALA A C 1
ATOM 4550 O O . ALA A 1 596 ? 29.079 6.922 -3.758 1.00 74.56 596 ALA A O 1
ATOM 4551 N N . TYR A 1 597 ? 27.135 7.144 -4.891 1.00 76.12 597 TYR A N 1
ATOM 4552 C CA . TYR A 1 597 ? 26.367 7.691 -3.779 1.00 76.12 597 TYR A CA 1
ATOM 4553 C C . TYR A 1 597 ? 25.542 6.641 -3.045 1.00 76.12 597 TYR A C 1
ATOM 4555 O O . TYR A 1 597 ? 25.037 6.950 -1.981 1.00 76.12 597 TYR A O 1
ATOM 4563 N N . LEU A 1 598 ? 25.466 5.405 -3.553 1.00 83.31 598 LEU A N 1
ATOM 4564 C CA . LEU A 1 598 ? 24.780 4.342 -2.827 1.00 83.31 598 LEU A CA 1
ATOM 4565 C C . LEU A 1 598 ? 25.458 4.127 -1.466 1.00 83.31 598 LEU A C 1
ATOM 4567 O O . LEU A 1 598 ? 26.677 3.931 -1.408 1.00 83.31 598 LEU A O 1
ATOM 4571 N N . GLY A 1 599 ? 24.677 4.122 -0.392 1.00 82.75 599 GLY A N 1
ATOM 4572 C CA . GLY A 1 599 ? 25.147 3.966 0.984 1.00 82.75 599 GLY A CA 1
ATOM 4573 C C . GLY A 1 599 ? 25.689 5.243 1.631 1.00 82.75 599 GLY A C 1
ATOM 4574 O O . GLY A 1 599 ? 26.413 5.148 2.629 1.00 82.75 599 GLY A O 1
ATOM 4575 N N . ASP A 1 600 ? 25.443 6.430 1.065 1.00 82.19 600 ASP A N 1
ATOM 4576 C CA . ASP A 1 600 ? 26.020 7.687 1.554 1.00 82.19 600 ASP A CA 1
ATOM 4577 C C . ASP A 1 600 ? 25.198 8.416 2.634 1.00 82.19 600 ASP A C 1
ATOM 4579 O O . ASP A 1 600 ? 25.639 9.470 3.116 1.00 82.19 600 ASP A O 1
ATOM 4583 N N . LEU A 1 601 ? 24.069 7.836 3.070 1.00 83.62 601 LEU A N 1
ATOM 4584 C CA . LEU A 1 601 ? 23.116 8.381 4.050 1.00 83.62 601 LEU A CA 1
ATOM 4585 C C . LEU A 1 601 ? 22.430 9.687 3.614 1.00 83.62 601 LEU A C 1
ATOM 4587 O O . LEU A 1 601 ? 21.773 10.346 4.433 1.00 83.62 601 LEU A O 1
ATOM 4591 N N . ALA A 1 602 ? 22.601 10.139 2.369 1.00 78.62 602 ALA A N 1
ATOM 4592 C CA . ALA A 1 602 ? 21.962 11.352 1.895 1.00 78.62 602 ALA A CA 1
ATOM 4593 C C . ALA A 1 602 ? 20.635 11.026 1.197 1.00 78.62 602 ALA A C 1
ATOM 4595 O O . ALA A 1 602 ? 20.559 10.524 0.086 1.00 78.62 602 ALA A O 1
ATOM 4596 N N . VAL A 1 603 ? 19.534 11.463 1.813 1.00 72.88 603 VAL A N 1
ATOM 4597 C CA . VAL A 1 603 ? 18.172 11.318 1.256 1.00 72.88 603 VAL A CA 1
ATOM 4598 C C . VAL A 1 603 ? 18.043 11.909 -0.159 1.00 72.88 603 VAL A C 1
ATOM 4600 O O . VAL A 1 603 ? 17.229 11.457 -0.955 1.00 72.88 603 VAL A O 1
ATOM 4603 N N . GLY A 1 604 ? 18.854 12.922 -0.489 1.00 70.44 604 GLY A N 1
ATOM 4604 C CA . GLY A 1 604 ? 18.904 13.543 -1.818 1.00 70.44 604 GLY A CA 1
ATOM 4605 C C . GLY A 1 604 ? 19.531 12.671 -2.914 1.00 70.44 604 GLY A C 1
ATOM 4606 O O . GLY A 1 604 ? 19.351 12.973 -4.092 1.00 70.44 604 GLY A O 1
ATOM 4607 N N . THR A 1 605 ? 20.262 11.627 -2.531 1.00 69.94 605 THR A N 1
ATOM 4608 C CA . THR A 1 605 ? 20.931 10.640 -3.393 1.00 69.94 605 THR A CA 1
ATOM 4609 C C . THR A 1 605 ? 20.347 9.238 -3.244 1.00 69.94 605 THR A C 1
ATOM 4611 O O . THR A 1 605 ? 20.500 8.456 -4.174 1.00 69.94 605 THR A O 1
ATOM 4614 N N . ALA A 1 606 ? 19.524 8.997 -2.216 1.00 66.44 606 ALA A N 1
ATOM 4615 C CA . ALA A 1 606 ? 18.666 7.817 -2.021 1.00 66.44 606 ALA A CA 1
ATOM 4616 C C . ALA A 1 606 ? 17.563 7.614 -3.089 1.00 66.44 606 ALA A C 1
ATOM 4618 O O . ALA A 1 606 ? 16.557 6.926 -2.886 1.00 66.44 606 ALA A O 1
ATOM 4619 N N . PHE A 1 607 ? 17.681 8.297 -4.221 1.00 71.75 607 PHE A N 1
ATOM 4620 C CA . PHE A 1 607 ? 16.835 8.141 -5.394 1.00 71.75 607 PHE A CA 1
ATOM 4621 C C . PHE A 1 607 ? 17.437 7.072 -6.302 1.00 71.75 607 PHE A C 1
ATOM 4623 O O . PHE A 1 607 ? 18.619 6.760 -6.171 1.00 71.75 607 PHE A O 1
ATOM 4630 N N . PRO A 1 608 ? 16.657 6.494 -7.232 1.00 75.06 608 PRO A N 1
ATOM 4631 C CA . PRO A 1 608 ? 17.192 5.502 -8.140 1.00 75.06 608 PRO A CA 1
ATOM 4632 C C . PRO A 1 608 ? 18.477 6.001 -8.802 1.00 75.06 608 PRO A C 1
ATOM 4634 O O . PRO A 1 608 ? 18.497 7.137 -9.302 1.00 75.06 608 PRO A O 1
ATOM 4637 N N . PRO A 1 609 ? 19.534 5.166 -8.833 1.00 80.25 609 PRO A N 1
ATOM 4638 C CA . PRO A 1 609 ? 20.731 5.492 -9.578 1.00 80.25 609 PRO A CA 1
ATOM 4639 C C . PRO A 1 609 ? 20.325 5.847 -11.007 1.00 80.25 609 PRO A C 1
ATOM 4641 O O . PRO A 1 609 ? 19.429 5.236 -11.596 1.00 80.25 609 PRO A O 1
ATOM 4644 N N . THR A 1 610 ? 20.957 6.875 -11.571 1.00 81.56 610 THR A N 1
ATOM 4645 C CA . THR A 1 610 ? 20.576 7.343 -12.906 1.00 81.56 610 THR A CA 1
ATOM 4646 C C . THR A 1 610 ? 20.846 6.248 -13.936 1.00 81.56 610 THR A C 1
ATOM 4648 O O . THR A 1 610 ? 21.968 5.749 -14.063 1.00 81.56 610 THR A O 1
ATOM 4651 N N . ILE A 1 611 ? 19.812 5.903 -14.698 1.00 84.94 611 ILE A N 1
ATOM 4652 C CA . ILE A 1 611 ? 19.882 4.954 -15.805 1.00 84.94 611 ILE A CA 1
ATOM 4653 C C . ILE A 1 611 ? 20.684 5.598 -16.940 1.00 84.94 611 ILE A C 1
ATOM 4655 O O . ILE A 1 611 ? 20.368 6.700 -17.386 1.00 84.94 611 ILE A O 1
ATOM 4659 N N . GLU A 1 612 ? 21.722 4.921 -17.425 1.00 83.38 612 GLU A N 1
ATOM 4660 C CA . GLU A 1 612 ? 22.523 5.333 -18.582 1.00 83.38 612 GLU A CA 1
ATOM 4661 C C . GLU A 1 612 ? 21.863 4.916 -19.902 1.00 83.38 612 GLU A C 1
ATOM 4663 O O . GLU A 1 612 ? 21.829 5.685 -20.868 1.00 83.38 612 GLU A O 1
ATOM 4668 N N . ARG A 1 613 ? 21.379 3.675 -19.965 1.00 84.19 613 ARG A N 1
ATOM 4669 C CA . ARG A 1 613 ? 20.691 3.117 -21.132 1.00 84.19 613 ARG A CA 1
ATOM 4670 C C . ARG A 1 613 ? 19.946 1.843 -20.747 1.00 84.19 613 ARG A C 1
ATOM 4672 O O . ARG A 1 613 ? 20.349 1.123 -19.837 1.00 84.19 613 ARG A O 1
ATOM 4679 N N . ILE A 1 614 ? 18.919 1.531 -21.515 1.00 83.25 614 ILE A N 1
ATOM 4680 C CA . ILE A 1 614 ? 18.112 0.317 -21.371 1.00 83.25 614 ILE A CA 1
ATOM 4681 C C . ILE A 1 614 ? 18.802 -0.851 -22.104 1.00 83.25 614 ILE A C 1
ATOM 4683 O O . ILE A 1 614 ? 19.264 -0.654 -23.233 1.00 83.25 614 ILE A O 1
ATOM 4687 N N . ARG A 1 615 ? 18.892 -2.046 -21.490 1.00 82.38 615 ARG A N 1
ATOM 4688 C CA . ARG A 1 615 ? 19.375 -3.274 -22.163 1.00 82.38 615 ARG A CA 1
ATOM 4689 C C . ARG A 1 615 ? 18.259 -3.887 -22.989 1.00 82.38 615 ARG A C 1
ATOM 4691 O O . ARG A 1 615 ? 18.284 -3.804 -24.220 1.00 82.38 615 ARG A O 1
ATOM 4698 N N . VAL A 1 616 ? 17.258 -4.431 -22.309 1.00 78.75 616 VAL A N 1
ATOM 4699 C CA . VAL A 1 616 ? 16.002 -4.876 -22.898 1.00 78.75 616 VAL A CA 1
ATOM 4700 C C . VAL A 1 616 ? 14.897 -3.993 -22.350 1.00 78.75 616 VAL A C 1
ATOM 4702 O O . VAL A 1 616 ? 14.686 -3.890 -21.146 1.00 78.75 616 VAL A O 1
ATOM 4705 N N . ALA A 1 617 ? 14.193 -3.317 -23.259 1.00 71.31 617 ALA A N 1
ATOM 4706 C CA . ALA A 1 617 ? 13.041 -2.526 -22.865 1.00 71.31 617 ALA A CA 1
ATOM 4707 C C . ALA A 1 617 ? 12.029 -3.418 -22.151 1.00 71.31 617 ALA A C 1
ATOM 4709 O O . ALA A 1 617 ? 11.705 -4.507 -22.633 1.00 71.31 617 ALA A O 1
ATOM 4710 N N . ASN A 1 618 ? 11.533 -2.904 -21.028 1.00 70.69 618 ASN A N 1
ATOM 4711 C CA . ASN A 1 618 ? 10.429 -3.477 -20.275 1.00 70.69 618 ASN A CA 1
ATOM 4712 C C . ASN A 1 618 ? 10.749 -4.812 -19.592 1.00 70.69 618 ASN A C 1
ATOM 4714 O O . ASN A 1 618 ? 9.830 -5.490 -19.155 1.00 70.69 618 ASN A O 1
ATOM 4718 N N . ASP A 1 619 ? 12.023 -5.197 -19.438 1.00 76.81 619 ASP A N 1
ATOM 4719 C CA . ASP A 1 619 ? 12.369 -6.313 -18.554 1.00 76.81 619 ASP A CA 1
ATOM 4720 C C . ASP A 1 619 ? 12.448 -5.853 -17.087 1.00 76.81 619 ASP A C 1
ATOM 4722 O O . ASP A 1 619 ? 13.492 -5.429 -16.588 1.00 76.81 619 ASP A O 1
ATOM 4726 N N . VAL A 1 620 ? 11.282 -5.880 -16.431 1.00 77.25 620 VAL A N 1
ATOM 4727 C CA . VAL A 1 620 ? 11.084 -5.523 -15.022 1.00 77.25 620 VAL A CA 1
ATOM 4728 C C . VAL A 1 620 ? 10.645 -6.767 -14.253 1.00 77.25 620 VAL A C 1
ATOM 4730 O O . VAL A 1 620 ? 9.598 -7.352 -14.533 1.00 77.25 620 VAL A O 1
ATOM 4733 N N . SER A 1 621 ? 11.442 -7.163 -13.262 1.00 81.00 621 SER A N 1
ATOM 4734 C CA . SER A 1 621 ? 11.195 -8.328 -12.410 1.00 81.00 621 SER A CA 1
ATOM 4735 C C . SER A 1 621 ? 11.062 -7.883 -10.951 1.00 81.00 621 SER A C 1
ATOM 4737 O O . SER A 1 621 ? 12.065 -7.854 -10.219 1.00 81.00 621 SER A O 1
ATOM 4739 N N . PRO A 1 622 ? 9.848 -7.484 -10.524 1.00 66.56 622 PRO A N 1
ATOM 4740 C CA . PRO A 1 622 ? 9.538 -7.318 -9.119 1.00 66.56 622 PRO A CA 1
ATOM 4741 C C . PRO A 1 622 ? 9.239 -8.693 -8.510 1.00 66.56 622 PRO A C 1
ATOM 4743 O O . PRO A 1 622 ? 8.562 -9.532 -9.108 1.00 66.56 622 PRO A O 1
ATOM 4746 N N . MET A 1 623 ? 9.746 -8.907 -7.310 1.00 70.31 623 MET A N 1
ATOM 4747 C CA . MET A 1 623 ? 9.420 -10.026 -6.450 1.00 70.31 623 MET A CA 1
ATOM 4748 C C . MET A 1 623 ? 8.847 -9.442 -5.163 1.00 70.31 623 MET A C 1
ATOM 4750 O O . MET A 1 623 ? 9.589 -8.856 -4.380 1.00 70.31 623 MET A O 1
ATOM 4754 N N . GLY A 1 624 ? 7.539 -9.589 -4.992 1.00 55.75 624 GLY A N 1
ATOM 4755 C CA . GLY A 1 624 ? 6.898 -9.650 -3.682 1.00 55.75 624 GLY A CA 1
ATOM 4756 C C . GLY A 1 624 ? 6.400 -11.080 -3.499 1.00 55.75 624 GLY A C 1
ATOM 4757 O O . GLY A 1 624 ? 6.152 -11.772 -4.499 1.00 55.75 624 GLY A O 1
ATOM 4758 N N . GLU A 1 625 ? 6.341 -11.554 -2.263 1.00 38.97 625 GLU A N 1
ATOM 4759 C CA . GLU A 1 625 ? 5.686 -12.830 -1.990 1.00 38.97 625 GLU A CA 1
ATOM 4760 C C . GLU A 1 625 ? 4.180 -12.709 -2.302 1.00 38.97 625 GLU A C 1
ATOM 4762 O O . GLU A 1 625 ? 3.605 -11.630 -2.147 1.00 38.97 625 GLU A O 1
ATOM 4767 N N . PRO A 1 626 ? 3.549 -13.757 -2.853 1.00 31.95 626 PRO A N 1
ATOM 4768 C CA . PRO A 1 626 ? 2.101 -13.904 -2.840 1.00 31.95 626 PRO A CA 1
ATOM 4769 C C . PRO A 1 626 ? 1.570 -14.457 -1.520 1.00 31.95 626 PRO A C 1
ATOM 4771 O O . PRO A 1 626 ? 2.293 -15.277 -0.905 1.00 31.95 626 PRO A O 1
#

Sequence (626 aa):
MKKQLGIVSVVMLLTALFALSALASDGQIFLASDKNGQNRVTAIQEGDSVFLVVIDSDENIDCDIRDKFWADVKLFDPKTGAYIDWVSWGPAAAPVAGYTGRDGSTVPFGGVTGHFFEETGADTGVFVSNVSFQIGRRIAWTPEQANTHWVGFDFDGFDNLGAALPIPSTWQGDWQYIAGAILDLNVAMPAAFAPFPASLEGRFENMDSLIVMYQDQNDLTDVALGMAKIIDTEATITWDQQIYKDANASATITVIDADENLNCNLIEYVPVFIIVNPGSWNPIDGPAVNLSANDFCMLKRNGGIAPLPAGVAVEPVLGVAINWMNIYNSGQTEILAGLVGDTVGGAAVAQPDQDGSYYIQYPNVANGQDGRGAIFDTLTTMGATRVSFYAQETGVNTGVFQLNLNQILRDLGFRSLAVRDVLVAYYLDPNDEDDFKLATAYIEEKQHSITSFTDATRADMSIFWIGRDNVYVQVIDANANVDPCCPEQVVVKICDPHESDDVEWIILDETSSNSPVFFSNAGMVIDPVWAGNGVGAAPAVTGGYQLALDNWVLEVYNEDDVYARYNDVYYFAVDSDPAGLLAAPWGPGPNFDGLAYLGDLAVGTAFPPTIERIRVANDVSPMGEP

pLDDT: mean 77.47, std 19.27, range [26.78, 98.69]

Secondary structure (DSSP, 8-state):
-HHHHHHHHHHHHHHHHHHHHTTS---EEEEESSTTS-SEESEE-TT-EEEEEEE-SSS---SSS--EE--EEEEE-TTT-EEE-----PPPSS--TT--S-----S-TTS-----EEESSTT--EEEESS-EES--BS-SSSGGG--B-BSTTTTS---S-TTS------SS-EEE-TTSS--------GGGTTS-SS--B---TT-EEEEEEE-SS-TT-EEEEEEEEPP---EEEES-SEESSTTS-EEEEEE-SSS---TTS--EEEEEEEESTTSS--SS-TT---S-SSHHHHHHH--B-PPSSS-SSPPB------TTTTT--S--HHHH-GGG--TTSSPP-S---TT--EEEPPBTTTB--SSS---EESSTT-EEE-EEEEEESSTT--EEEEEES-HHHHHTEEE--TTPEEEEEEE-SS-TT-EEEEEEEES-----EEEEE-TT--B-S---TTT-EEEEEEE-TTT---TTS--EEEEEEEE-SSS-EEEEEEEEESSTT-SEEE-SSPEEEEESEETT-STTS-TTS-EE---SSSSEEEE-TT---EEEEE-EEEPPTT--SS-----SSSS-S---TTTTTTS--TTT-SPPPEEEESSTT-EEEE---

Radius of gyration: 28.38 Å; chains: 1; bounding box: 70×49×83 Å

Foldseek 3Di:
DVVVVVVVVVVVVVVVVVVVLVVQAPKAKFKAQDQLRPHGAQEAFQLGWIKIKMQHQVQQDDQPAKGKDFWDKWKAFPVFQKIWPQDTDDDPPDPPVVDDPDDDPCVDPLPARGWMWIHSDGNRSMTIIPGIAGAWDFCDQPAQLRRFIFQFACNVVPVVVDPPDPPPRRSHTGMAHPPDPDDPPPDPDPPLCPDPPPGPTTGAFAQTKTKMWIADPVDRSNIYIYIHGYHFDQKEKEKPAQEDQFQQDKIKIKIFGQSSQSFLPGKHKAKKFKAKLAPQFFQLPALVCSQAGSHDLSCQQFVHFQAAAPDDLHTHTLRDHHASRQSSASSHAPVRNNQQRFADPPDGQLADDHGRWGKGAFAAPQSHGSLFDGHFQFRGSRRIWTTMDIFMHPDRSRSMTMDIGNGNQRHGGHPGDDFLIKMKMWGAPSRHRLSIYIYIHGYNDDPAKAKFWAALVRHGDDDDDAPPGFTKMKIQAQLLQPFQPDKDKFKKWKWFNGDNIAIAIAIWIQPHRNGSMTIRNDGQHEHEQWDQQADDPPHRPGTDGDRFHQQSHHYDHPSHWMKMKGAQFDFAADPPPPDPPFPDVPDDTNDDRQPVCRNVSDPSNSDHGHTNYGRDPNNMHMDTPD